Protein AF-A0A813QPQ9-F1 (afdb_monomer_lite)

Structure (mmCIF, N/CA/C/O backbone):
data_AF-A0A813QPQ9-F1
#
_entry.id   AF-A0A813QPQ9-F1
#
loop_
_atom_site.group_PDB
_atom_site.id
_atom_site.type_symbol
_atom_site.label_atom_id
_atom_site.label_alt_id
_atom_site.label_comp_id
_atom_site.label_asym_id
_atom_site.label_entity_id
_atom_site.label_seq_id
_atom_site.pdbx_PDB_ins_code
_atom_site.Cartn_x
_atom_site.Cartn_y
_atom_site.Cartn_z
_atom_site.occupancy
_atom_site.B_iso_or_equiv
_atom_site.auth_seq_id
_atom_site.auth_comp_id
_atom_site.auth_asym_id
_atom_site.auth_atom_id
_atom_site.pdbx_PDB_model_num
ATOM 1 N N . MET A 1 1 ? 52.223 -64.287 -6.997 1.00 41.41 1 MET A N 1
ATOM 2 C CA . MET A 1 1 ? 52.519 -63.579 -5.730 1.00 41.41 1 MET A CA 1
ATOM 3 C C . MET A 1 1 ? 53.586 -62.508 -5.946 1.00 41.41 1 MET A C 1
ATOM 5 O O . MET A 1 1 ? 54.745 -62.851 -6.123 1.00 41.41 1 MET A O 1
ATOM 9 N N . ARG A 1 2 ? 53.196 -61.229 -5.933 1.00 30.38 2 ARG A N 1
ATOM 10 C CA . ARG A 1 2 ? 53.887 -60.115 -5.248 1.00 30.38 2 ARG A CA 1
ATOM 11 C C . ARG A 1 2 ? 53.049 -58.854 -5.448 1.00 30.38 2 ARG A C 1
ATOM 13 O O . ARG A 1 2 ? 53.113 -58.198 -6.480 1.00 30.38 2 ARG A O 1
ATOM 20 N N . VAL A 1 3 ? 52.229 -58.580 -4.441 1.00 36.19 3 VAL A N 1
ATOM 21 C CA . VAL A 1 3 ? 51.522 -57.316 -4.242 1.00 36.19 3 VAL A CA 1
ATOM 22 C C . VAL A 1 3 ? 52.573 -56.254 -3.908 1.00 36.19 3 VAL A C 1
ATOM 24 O O . VAL A 1 3 ? 53.391 -56.473 -3.016 1.00 36.19 3 VAL A O 1
ATOM 27 N N . LYS A 1 4 ? 52.583 -55.121 -4.619 1.00 36.34 4 LYS A N 1
ATOM 28 C CA . LYS A 1 4 ? 53.290 -53.909 -4.180 1.00 36.34 4 LYS A CA 1
ATOM 29 C C . LYS A 1 4 ? 52.261 -52.942 -3.607 1.00 36.34 4 LYS A C 1
ATOM 31 O O . LYS A 1 4 ? 51.513 -52.308 -4.343 1.00 36.34 4 LYS A O 1
ATOM 36 N N . THR A 1 5 ? 52.245 -52.861 -2.286 1.00 41.22 5 THR A N 1
ATOM 37 C CA . THR A 1 5 ? 51.603 -51.816 -1.495 1.00 41.22 5 THR A CA 1
ATOM 38 C C . THR A 1 5 ? 52.310 -50.479 -1.749 1.00 41.22 5 THR A C 1
ATOM 40 O O . THR A 1 5 ? 53.537 -50.396 -1.685 1.00 41.22 5 THR A O 1
ATOM 43 N N . LYS A 1 6 ? 51.554 -49.419 -2.059 1.00 38.25 6 LYS A N 1
ATOM 44 C CA . LYS A 1 6 ? 52.033 -48.032 -1.970 1.00 38.25 6 LYS A CA 1
ATOM 45 C C . LYS A 1 6 ? 51.425 -47.410 -0.721 1.00 38.25 6 LYS A C 1
ATOM 47 O O . LYS A 1 6 ? 50.208 -47.325 -0.604 1.00 38.25 6 LYS A O 1
ATOM 52 N N . SER A 1 7 ? 52.294 -47.017 0.200 1.00 35.62 7 SER A N 1
ATOM 53 C CA . SER A 1 7 ? 51.973 -46.257 1.401 1.00 35.62 7 SER A CA 1
ATOM 54 C C . SER A 1 7 ? 51.575 -44.825 1.044 1.00 35.62 7 SER A C 1
ATOM 56 O O . SER A 1 7 ? 52.292 -44.130 0.324 1.00 35.62 7 SER A O 1
ATOM 58 N N . THR A 1 8 ? 50.445 -44.376 1.575 1.00 37.41 8 THR A N 1
ATOM 59 C CA . THR A 1 8 ? 49.987 -42.984 1.560 1.00 37.41 8 THR A CA 1
ATOM 60 C C . THR A 1 8 ? 50.701 -42.233 2.684 1.00 37.41 8 THR A C 1
ATOM 62 O O . THR A 1 8 ? 50.531 -42.562 3.854 1.00 37.41 8 THR A O 1
ATOM 65 N N . GLN A 1 9 ? 51.537 -41.251 2.343 1.00 42.03 9 GLN A N 1
ATOM 66 C CA . GLN A 1 9 ? 52.214 -40.385 3.312 1.00 42.03 9 GLN A CA 1
ATOM 67 C C . GLN A 1 9 ? 51.357 -39.135 3.546 1.00 42.03 9 GLN A C 1
ATOM 69 O O . GLN A 1 9 ? 50.973 -38.468 2.583 1.00 42.03 9 GLN A O 1
ATOM 74 N N . SER A 1 10 ? 51.027 -38.832 4.805 1.00 43.69 10 SER A N 1
ATOM 75 C CA . SER A 1 10 ? 50.256 -37.637 5.158 1.00 43.69 10 SER A CA 1
ATOM 76 C C . SER A 1 10 ? 51.138 -36.386 5.024 1.00 43.69 10 SER A C 1
ATOM 78 O O . SER A 1 10 ? 52.285 -36.368 5.472 1.00 43.69 10 SER A O 1
ATOM 80 N N . ARG A 1 11 ? 50.624 -35.343 4.362 1.00 45.75 11 ARG A N 1
ATOM 81 C CA . ARG A 1 11 ? 51.243 -34.007 4.327 1.00 45.75 11 ARG A CA 1
ATOM 82 C C . ARG A 1 11 ? 50.706 -33.187 5.498 1.00 45.75 11 ARG A C 1
ATOM 84 O O . ARG A 1 11 ? 49.509 -33.238 5.770 1.00 45.75 11 ARG A O 1
ATOM 91 N N . SER A 1 12 ? 51.574 -32.456 6.193 1.00 52.81 12 SER A N 1
ATOM 92 C CA . SER A 1 12 ? 51.171 -31.599 7.313 1.00 52.81 12 SER A CA 1
ATOM 93 C C . SER A 1 12 ? 50.593 -30.266 6.820 1.00 52.81 12 SER A C 1
ATOM 95 O O . SER A 1 12 ? 50.923 -29.786 5.735 1.00 52.81 12 SER A O 1
ATOM 97 N N . ILE A 1 13 ? 49.749 -29.647 7.648 1.00 54.16 13 ILE A N 1
ATOM 98 C CA . ILE A 1 13 ? 49.092 -28.351 7.394 1.00 54.16 13 ILE A CA 1
ATOM 99 C C . ILE A 1 13 ? 50.115 -27.224 7.118 1.00 54.16 13 ILE A C 1
ATOM 101 O O . ILE A 1 13 ? 49.829 -26.311 6.348 1.00 54.16 13 ILE A O 1
ATOM 105 N N . GLY A 1 14 ? 51.341 -27.328 7.647 1.00 53.28 14 GLY A N 1
ATOM 106 C CA . GLY A 1 14 ? 52.424 -26.369 7.384 1.00 53.28 14 GLY A CA 1
ATOM 107 C C . GLY A 1 14 ? 52.866 -26.308 5.915 1.00 53.28 14 GLY A C 1
ATOM 108 O O . GLY A 1 14 ? 53.099 -25.219 5.401 1.00 53.28 14 GLY A O 1
ATOM 109 N N . GLN A 1 15 ? 52.886 -27.444 5.205 1.00 52.78 15 GLN A N 1
ATOM 110 C CA . GLN A 1 15 ? 53.227 -27.479 3.772 1.00 52.78 15 GLN A CA 1
ATOM 111 C C . GLN A 1 15 ? 52.147 -26.839 2.891 1.00 52.78 15 GLN A C 1
ATOM 113 O O . GLN A 1 15 ? 52.462 -26.274 1.848 1.00 52.78 15 GLN A O 1
ATOM 118 N N . TRP A 1 16 ? 50.880 -26.882 3.316 1.00 51.56 16 TRP A N 1
ATOM 119 C CA . TRP A 1 16 ? 49.790 -26.208 2.608 1.00 51.56 16 TRP A CA 1
ATOM 120 C C . TRP A 1 16 ? 49.860 -24.684 2.754 1.00 51.56 16 TRP A C 1
ATOM 122 O O . TRP A 1 16 ? 49.622 -23.978 1.778 1.00 51.56 16 TRP A O 1
ATOM 132 N N . CYS A 1 17 ? 50.224 -24.166 3.932 1.00 51.41 17 CYS A N 1
ATOM 133 C CA . CYS A 1 17 ? 50.369 -22.723 4.147 1.00 51.41 17 CYS A CA 1
ATOM 134 C C . CYS A 1 17 ? 51.540 -22.116 3.353 1.00 51.41 17 CYS A C 1
ATOM 136 O O . CYS A 1 17 ? 51.393 -21.024 2.803 1.00 51.41 17 CYS A O 1
ATOM 138 N N . GLU A 1 18 ? 52.669 -22.823 3.233 1.00 55.28 18 GLU A N 1
ATOM 139 C CA . GLU A 1 18 ? 53.807 -22.377 2.413 1.00 55.28 18 GLU A CA 1
ATOM 140 C C . GLU A 1 18 ? 53.479 -22.395 0.911 1.00 55.28 18 GLU A C 1
ATOM 142 O O . GLU A 1 18 ? 53.730 -21.407 0.215 1.00 55.28 18 GLU A O 1
ATOM 147 N N . ASP A 1 19 ? 52.833 -23.457 0.412 1.00 54.66 19 ASP A N 1
ATOM 148 C CA . ASP A 1 19 ? 52.406 -23.546 -0.992 1.00 54.66 19 ASP A CA 1
ATOM 149 C C . ASP A 1 19 ? 51.333 -22.499 -1.341 1.00 54.66 19 ASP A C 1
ATOM 151 O O . ASP A 1 19 ? 51.338 -21.950 -2.448 1.00 54.66 19 ASP A O 1
ATOM 155 N N . PHE A 1 20 ? 50.426 -22.172 -0.411 1.00 53.84 20 PHE A N 1
ATOM 156 C CA . PHE A 1 20 ? 49.394 -21.152 -0.617 1.00 53.84 20 PHE A CA 1
ATOM 157 C C . PHE A 1 20 ? 49.971 -19.729 -0.581 1.00 53.84 20 PHE A C 1
ATOM 159 O O . PHE A 1 20 ? 49.626 -18.913 -1.440 1.00 53.84 20 PHE A O 1
ATOM 166 N N . GLY A 1 21 ? 50.901 -19.442 0.339 1.00 54.34 21 GLY A N 1
ATOM 167 C CA . GLY A 1 21 ? 51.630 -18.169 0.404 1.00 54.34 21 GLY A CA 1
ATOM 168 C C . GLY A 1 21 ? 52.456 -17.901 -0.858 1.00 54.34 21 GLY A C 1
ATOM 169 O O . GLY A 1 21 ? 52.337 -16.835 -1.465 1.00 54.34 21 GLY A O 1
ATOM 170 N N . LEU A 1 22 ? 53.191 -18.909 -1.344 1.00 55.34 22 LEU A N 1
ATOM 171 C CA . LEU A 1 22 ? 53.949 -18.831 -2.598 1.00 55.34 22 LEU A CA 1
ATOM 172 C C . LEU A 1 22 ? 53.040 -18.633 -3.824 1.00 55.34 22 LEU A C 1
ATOM 174 O O . LEU A 1 22 ? 53.405 -17.909 -4.754 1.00 55.34 22 LEU A O 1
ATOM 178 N N . ASN A 1 23 ? 51.842 -19.230 -3.845 1.00 55.09 23 ASN A N 1
ATOM 179 C CA . ASN A 1 23 ? 50.868 -19.037 -4.927 1.00 55.09 23 ASN A CA 1
ATOM 180 C C . ASN A 1 23 ? 50.228 -17.642 -4.903 1.00 55.09 23 ASN A C 1
ATOM 182 O O . ASN A 1 23 ? 50.008 -17.048 -5.964 1.00 55.09 23 ASN A O 1
ATOM 186 N N . LEU A 1 24 ? 49.943 -17.108 -3.713 1.00 55.38 24 LEU A N 1
ATOM 187 C CA . LEU A 1 24 ? 49.369 -15.776 -3.540 1.00 55.38 24 LEU A CA 1
ATOM 188 C C . LEU A 1 24 ? 50.373 -14.689 -3.944 1.00 55.38 24 LEU A C 1
ATOM 190 O O . LEU A 1 24 ? 50.027 -13.818 -4.740 1.00 55.38 24 LEU A O 1
ATOM 194 N N . ASP A 1 25 ? 51.637 -14.797 -3.532 1.00 58.16 25 ASP A N 1
ATOM 195 C CA . ASP A 1 25 ? 52.710 -13.889 -3.963 1.00 58.16 25 ASP A CA 1
ATOM 196 C C . ASP A 1 25 ? 52.981 -13.977 -5.472 1.00 58.16 25 ASP A C 1
ATOM 198 O O . ASP A 1 25 ? 53.237 -12.970 -6.149 1.00 58.16 25 ASP A O 1
ATOM 202 N N . ARG A 1 26 ? 52.843 -15.170 -6.061 1.00 58.09 26 ARG A N 1
ATOM 203 C CA . ARG A 1 26 ? 52.940 -15.357 -7.515 1.00 58.09 26 ARG A CA 1
ATOM 204 C C . ARG A 1 26 ? 51.760 -14.722 -8.262 1.00 58.09 26 ARG A C 1
ATOM 206 O O . ARG A 1 26 ? 51.968 -14.129 -9.321 1.00 58.09 26 ARG A O 1
ATOM 213 N N . ARG A 1 27 ? 50.540 -14.771 -7.713 1.00 56.31 27 ARG A N 1
ATOM 214 C CA . ARG A 1 27 ? 49.358 -14.084 -8.270 1.00 56.31 27 ARG A CA 1
ATOM 215 C C . ARG A 1 27 ? 49.441 -12.568 -8.099 1.00 56.31 27 ARG A C 1
ATOM 217 O O . ARG A 1 27 ? 49.212 -11.852 -9.067 1.00 56.31 27 ARG A O 1
ATOM 224 N N . ILE A 1 28 ? 49.854 -12.070 -6.934 1.00 59.22 28 ILE A N 1
ATOM 225 C CA . ILE A 1 28 ? 50.035 -10.634 -6.665 1.00 59.22 28 ILE A CA 1
ATOM 226 C C . ILE A 1 28 ? 51.143 -10.054 -7.550 1.00 59.22 28 ILE A C 1
ATOM 228 O O . ILE A 1 28 ? 50.970 -8.986 -8.138 1.00 59.22 28 ILE A O 1
ATOM 232 N N . SER A 1 29 ? 52.266 -10.758 -7.716 1.00 59.31 29 SER A N 1
ATOM 233 C CA . SER A 1 29 ? 53.332 -10.331 -8.631 1.00 59.31 29 SER A CA 1
ATOM 234 C C . SER A 1 29 ? 52.914 -10.401 -10.106 1.00 59.31 29 SER A C 1
ATOM 236 O O . SER A 1 29 ? 53.347 -9.559 -10.892 1.00 59.31 29 SER A O 1
ATOM 238 N N . SER A 1 30 ? 52.034 -11.333 -10.487 1.00 59.78 30 SER A N 1
ATOM 239 C CA . SER A 1 30 ? 51.421 -11.390 -11.823 1.00 59.78 30 SER A CA 1
ATOM 240 C C . SER A 1 30 ? 50.443 -10.234 -12.064 1.00 59.78 30 SER A C 1
ATOM 242 O O . SER A 1 30 ? 50.501 -9.602 -13.115 1.00 59.78 30 SER A O 1
ATOM 244 N N . SER A 1 31 ? 49.603 -9.889 -11.085 1.00 59.12 31 SER A N 1
ATOM 245 C CA . SER A 1 31 ? 48.676 -8.750 -11.160 1.00 59.12 31 SER A CA 1
ATOM 246 C C . SER A 1 31 ? 49.409 -7.406 -11.171 1.00 59.12 31 SER A C 1
ATOM 248 O O . SER A 1 31 ? 49.048 -6.520 -11.942 1.00 59.12 31 SER A O 1
ATOM 250 N N . LYS A 1 32 ? 50.499 -7.266 -10.401 1.00 61.59 32 LYS A N 1
ATOM 251 C CA . LYS A 1 32 ? 51.392 -6.094 -10.458 1.00 61.59 32 LYS A CA 1
ATOM 252 C C . LYS A 1 32 ? 52.069 -5.962 -11.827 1.00 61.59 32 LYS A C 1
ATOM 254 O O . LYS A 1 32 ? 52.112 -4.863 -12.368 1.00 61.59 32 LYS A O 1
ATOM 259 N N . LYS A 1 33 ? 52.523 -7.074 -12.424 1.00 60.66 33 LYS A N 1
ATOM 260 C CA . LYS A 1 33 ? 53.079 -7.103 -13.792 1.00 60.66 33 LYS A CA 1
ATOM 261 C C . LYS A 1 33 ? 52.032 -6.827 -14.880 1.00 60.66 33 LYS A C 1
ATOM 263 O O . LYS A 1 33 ? 52.399 -6.290 -15.920 1.00 60.66 33 LYS A O 1
ATOM 268 N N . PHE A 1 34 ? 50.767 -7.192 -14.658 1.00 62.97 34 PHE A N 1
ATOM 269 C CA . PHE A 1 34 ? 49.655 -6.904 -15.570 1.00 62.97 34 PHE A CA 1
ATOM 270 C C . PHE A 1 34 ? 49.256 -5.423 -15.539 1.00 62.97 34 PHE A C 1
ATOM 272 O O . PHE A 1 34 ? 49.096 -4.815 -16.594 1.00 62.97 34 PHE A O 1
ATOM 279 N N . LEU A 1 35 ? 49.150 -4.831 -14.344 1.00 69.56 35 LEU A N 1
ATOM 280 C CA . LEU A 1 35 ? 48.833 -3.412 -14.158 1.00 69.56 35 LEU A CA 1
ATOM 281 C C . LEU A 1 35 ? 49.927 -2.504 -14.723 1.00 69.56 35 LEU A C 1
ATOM 283 O O . LEU A 1 35 ? 49.624 -1.580 -15.476 1.00 69.56 35 LEU A O 1
ATOM 287 N N . TYR A 1 36 ? 51.192 -2.779 -14.396 1.00 71.44 36 TYR A N 1
ATOM 288 C CA . TYR A 1 36 ? 52.316 -1.983 -14.872 1.00 71.44 36 TYR A CA 1
ATOM 289 C C . TYR A 1 36 ? 53.580 -2.826 -15.044 1.00 71.44 36 TYR A C 1
ATOM 291 O O . TYR A 1 36 ? 54.158 -3.343 -14.086 1.00 71.44 36 TYR A O 1
ATOM 299 N N . ASN A 1 37 ? 54.056 -2.929 -16.283 1.00 72.25 37 ASN A N 1
ATOM 300 C CA . ASN A 1 37 ? 55.292 -3.630 -16.598 1.00 72.25 37 ASN A CA 1
ATOM 301 C C . ASN A 1 37 ? 56.457 -2.639 -16.730 1.00 72.25 37 ASN A C 1
ATOM 303 O O . ASN A 1 37 ? 56.728 -2.118 -17.813 1.00 72.25 37 ASN A O 1
ATOM 307 N N . GLN A 1 38 ? 57.195 -2.430 -15.635 1.00 65.44 38 GLN A N 1
ATOM 308 C CA . GLN A 1 38 ? 58.329 -1.496 -15.555 1.00 65.44 38 GLN A CA 1
ATOM 309 C C . GLN A 1 38 ? 59.455 -1.785 -16.572 1.00 65.44 38 GLN A C 1
ATOM 311 O O . GLN A 1 38 ? 60.197 -0.875 -16.926 1.00 65.44 38 GLN A O 1
ATOM 316 N N . ARG A 1 39 ? 59.579 -3.022 -17.087 1.00 66.12 39 ARG A N 1
ATOM 317 C CA . ARG A 1 39 ? 60.600 -3.385 -18.094 1.00 66.12 39 ARG A CA 1
ATOM 318 C C . ARG A 1 39 ? 60.220 -3.006 -19.529 1.00 66.12 39 ARG A C 1
ATOM 320 O O . ARG A 1 39 ? 61.110 -2.872 -20.360 1.00 66.12 39 ARG A O 1
ATOM 327 N N . ARG A 1 40 ? 58.922 -2.886 -19.834 1.00 63.88 40 ARG A N 1
ATOM 328 C CA . ARG A 1 40 ? 58.401 -2.573 -21.182 1.00 63.88 40 ARG A CA 1
ATOM 329 C C . ARG A 1 40 ? 57.657 -1.234 -21.260 1.00 63.88 40 ARG A C 1
ATOM 331 O O . ARG A 1 40 ? 57.330 -0.797 -22.357 1.00 63.88 40 ARG A O 1
ATOM 338 N N . GLY A 1 41 ? 57.390 -0.585 -20.123 1.00 67.94 41 GLY A N 1
ATOM 339 C CA . GLY A 1 41 ? 56.598 0.649 -20.057 1.00 67.94 41 GLY A CA 1
ATOM 340 C C . GLY A 1 41 ? 55.133 0.453 -20.472 1.00 67.94 41 GLY A C 1
ATOM 341 O O . GLY A 1 41 ? 54.506 1.381 -20.980 1.00 67.94 41 GLY A O 1
ATOM 342 N N . GLU A 1 42 ? 54.598 -0.762 -20.318 1.00 76.00 42 GLU A N 1
ATOM 343 C CA . GLU A 1 42 ? 53.226 -1.123 -20.697 1.00 76.00 42 GLU A CA 1
ATOM 344 C C . GLU A 1 42 ? 52.300 -1.054 -19.473 1.00 76.00 42 GLU A C 1
ATOM 346 O O . GLU A 1 42 ? 52.637 -1.572 -18.407 1.00 76.00 42 GLU A O 1
ATOM 351 N N . ILE A 1 43 ? 51.128 -0.434 -19.633 1.00 77.19 43 ILE A N 1
ATOM 352 C CA . ILE A 1 43 ? 50.066 -0.340 -18.617 1.00 77.19 43 ILE A CA 1
ATOM 353 C C . ILE A 1 43 ? 48.896 -1.208 -19.090 1.00 77.19 43 ILE A C 1
ATOM 355 O O . ILE A 1 43 ? 48.451 -1.058 -20.233 1.00 77.19 43 ILE A O 1
ATOM 359 N N . CYS A 1 44 ? 48.404 -2.123 -18.248 1.00 74.31 44 CYS A N 1
ATOM 360 C CA . CYS A 1 44 ? 47.314 -3.060 -18.581 1.00 74.31 44 CYS A CA 1
ATOM 361 C C . CYS A 1 44 ? 47.525 -3.792 -19.925 1.00 74.31 44 CYS A C 1
ATOM 363 O O . CYS A 1 44 ? 46.607 -3.920 -20.737 1.00 74.31 44 CYS A O 1
ATOM 365 N N . GLY A 1 45 ? 48.765 -4.217 -20.196 1.00 70.56 45 GLY A N 1
ATOM 366 C CA . GLY A 1 45 ? 49.133 -4.967 -21.404 1.00 70.56 45 GLY A CA 1
ATOM 367 C C . GLY A 1 45 ? 49.217 -4.158 -22.707 1.00 70.56 45 GLY A C 1
ATOM 368 O O . GLY A 1 45 ? 49.306 -4.762 -23.775 1.00 70.56 45 GLY A O 1
ATOM 369 N N . ARG A 1 46 ? 49.187 -2.817 -22.661 1.00 78.50 46 ARG A N 1
ATOM 370 C CA . ARG A 1 46 ? 49.358 -1.946 -23.841 1.00 78.50 46 ARG A CA 1
ATOM 371 C C . ARG A 1 46 ? 50.413 -0.868 -23.602 1.00 78.50 46 ARG A C 1
ATOM 373 O O . ARG A 1 46 ? 50.555 -0.341 -22.500 1.00 78.50 46 ARG A O 1
ATOM 380 N N . SER A 1 47 ? 51.134 -0.497 -24.656 1.00 82.31 47 SER A N 1
ATOM 381 C CA . SER A 1 47 ? 52.099 0.610 -24.617 1.00 82.31 47 SER A CA 1
ATOM 382 C C . SER A 1 47 ? 51.384 1.964 -24.502 1.00 82.31 47 SER A C 1
ATOM 384 O O . SER A 1 47 ? 50.283 2.134 -25.033 1.00 82.31 47 SER A O 1
ATOM 386 N N . GLY A 1 48 ? 52.022 2.970 -23.893 1.00 80.75 48 GLY A N 1
ATOM 387 C CA . GLY A 1 48 ? 51.486 4.338 -23.816 1.00 80.75 48 GLY A CA 1
ATOM 388 C C . GLY A 1 48 ? 51.086 4.930 -25.179 1.00 80.75 48 GLY A C 1
ATOM 389 O O . GLY A 1 48 ? 50.083 5.630 -25.276 1.00 80.75 48 GLY A O 1
ATOM 390 N N . LYS A 1 49 ? 51.787 4.562 -26.263 1.00 82.19 49 LYS A N 1
ATOM 391 C CA . LYS A 1 49 ? 51.443 4.964 -27.644 1.00 82.19 49 LYS A CA 1
ATOM 392 C C . LYS A 1 49 ? 50.153 4.310 -28.163 1.00 82.19 49 LYS A C 1
ATOM 394 O O . LYS A 1 49 ? 49.458 4.873 -29.004 1.00 82.19 49 LYS A O 1
ATOM 399 N N . GLN A 1 50 ? 49.833 3.107 -27.691 1.00 84.12 50 GLN A N 1
ATOM 400 C CA . GLN A 1 50 ? 48.586 2.419 -28.035 1.00 84.12 50 GLN A CA 1
ATOM 401 C C . GLN A 1 50 ? 47.417 2.983 -27.228 1.00 84.12 50 GLN A C 1
ATOM 403 O O . GLN A 1 50 ? 46.338 3.170 -27.785 1.00 84.12 50 GLN A O 1
ATOM 408 N N . TRP A 1 51 ? 47.643 3.302 -25.951 1.00 86.88 51 TRP A N 1
ATOM 409 C CA . TRP A 1 51 ? 46.667 4.000 -25.119 1.00 86.88 51 TRP A CA 1
ATOM 410 C C . TRP A 1 51 ? 46.339 5.388 -25.663 1.00 86.88 51 TRP A C 1
ATOM 412 O O . TRP A 1 51 ? 45.165 5.694 -25.826 1.00 86.88 51 TRP A O 1
ATOM 422 N N . SER A 1 52 ? 47.336 6.193 -26.042 1.00 87.31 52 SER A N 1
ATOM 423 C CA . SER A 1 52 ? 47.081 7.519 -26.621 1.00 87.31 52 SER A CA 1
ATOM 424 C C . SER A 1 52 ? 46.291 7.440 -27.930 1.00 87.31 52 SER A C 1
ATOM 426 O O . SER A 1 52 ? 45.353 8.209 -28.125 1.00 87.31 52 SER A O 1
ATOM 428 N N . ARG A 1 53 ? 46.595 6.464 -28.797 1.00 90.50 53 ARG A N 1
ATOM 429 C CA . ARG A 1 53 ? 45.840 6.227 -30.037 1.00 90.50 53 ARG A CA 1
ATOM 430 C C . ARG A 1 53 ? 44.401 5.775 -29.770 1.00 90.50 53 ARG A C 1
ATOM 432 O O . ARG A 1 53 ? 43.492 6.231 -30.457 1.00 90.50 53 ARG A O 1
ATOM 439 N N . LEU A 1 54 ? 44.191 4.898 -28.788 1.00 91.19 54 LEU A N 1
ATOM 440 C CA . LEU A 1 54 ? 42.864 4.416 -28.398 1.00 91.19 54 LEU A CA 1
ATOM 441 C C . LEU A 1 54 ? 42.018 5.537 -27.781 1.00 91.19 54 LEU A C 1
ATOM 443 O O . LEU A 1 54 ? 40.867 5.717 -28.167 1.00 91.19 54 LEU A O 1
ATOM 447 N N . SER A 1 55 ? 42.596 6.309 -26.862 1.00 89.50 55 SER A N 1
ATOM 448 C CA . SER A 1 55 ? 41.924 7.440 -26.223 1.00 89.50 55 SER A CA 1
ATOM 449 C C . SER A 1 55 ? 41.589 8.532 -27.232 1.00 89.50 55 SER A C 1
ATOM 451 O O . SER A 1 55 ? 40.476 9.042 -27.207 1.00 89.50 55 SER A O 1
ATOM 453 N N . ALA A 1 56 ? 42.496 8.846 -28.164 1.00 94.12 56 ALA A N 1
ATOM 454 C CA . ALA A 1 56 ? 42.214 9.789 -29.244 1.00 94.12 56 ALA A CA 1
ATOM 455 C C . ALA A 1 56 ? 41.056 9.301 -30.130 1.00 94.12 56 ALA A C 1
ATOM 457 O O . ALA A 1 56 ? 40.151 10.076 -30.426 1.00 94.12 56 ALA A O 1
ATOM 458 N N . PHE A 1 57 ? 41.036 8.014 -30.502 1.00 95.44 57 PHE A N 1
ATOM 459 C CA . PHE A 1 57 ? 39.927 7.433 -31.262 1.00 95.44 57 PHE A CA 1
ATOM 460 C C . PHE A 1 57 ? 38.587 7.597 -30.534 1.00 95.44 57 PHE A C 1
ATOM 462 O O . PHE A 1 57 ? 37.655 8.151 -31.111 1.00 95.44 57 PHE A O 1
ATOM 469 N N . TYR A 1 58 ? 38.495 7.178 -29.267 1.00 95.25 58 TYR A N 1
ATOM 470 C CA . TYR A 1 58 ? 37.248 7.299 -28.507 1.00 95.25 58 TYR A CA 1
ATOM 471 C C . TYR A 1 58 ? 36.858 8.752 -28.238 1.00 95.25 58 TYR A C 1
ATOM 473 O O . TYR A 1 58 ? 35.676 9.070 -28.280 1.00 95.25 58 TYR A O 1
ATOM 481 N N . PHE A 1 59 ? 37.819 9.649 -28.025 1.00 96.06 59 PHE A N 1
ATOM 482 C CA . PHE A 1 59 ? 37.556 11.076 -27.858 1.00 96.06 59 PHE A CA 1
ATOM 483 C C . PHE A 1 59 ? 36.861 11.668 -29.093 1.00 96.06 59 PHE A C 1
ATOM 485 O O . PHE A 1 59 ? 35.780 12.242 -28.972 1.00 96.06 59 PHE A O 1
ATOM 492 N N . PHE A 1 60 ? 37.415 11.462 -30.293 1.00 96.88 60 PHE A N 1
ATOM 493 C CA . PHE A 1 60 ? 36.783 11.939 -31.530 1.00 96.88 60 PHE A CA 1
ATOM 494 C C . PHE A 1 60 ? 35.477 11.197 -31.846 1.00 96.88 60 PHE A C 1
ATOM 496 O O . PHE A 1 60 ? 34.517 11.811 -32.312 1.00 96.88 60 PHE A O 1
ATOM 503 N N . PHE A 1 61 ? 35.401 9.899 -31.551 1.00 96.88 61 PHE A N 1
ATOM 504 C CA . PHE A 1 61 ? 34.177 9.115 -31.707 1.00 96.88 61 PHE A CA 1
ATOM 505 C C . PHE A 1 61 ? 33.035 9.646 -30.826 1.00 96.88 61 PHE A C 1
ATOM 507 O O . PHE A 1 61 ? 31.937 9.883 -31.318 1.00 96.88 61 PHE A O 1
ATOM 514 N N . PHE A 1 62 ? 33.281 9.914 -29.542 1.00 96.75 62 PHE A N 1
ATOM 515 C CA . PHE A 1 62 ? 32.244 10.444 -28.655 1.00 96.75 62 PHE A CA 1
ATOM 516 C C . PHE A 1 62 ? 31.897 11.902 -28.958 1.00 96.75 62 PHE A C 1
ATOM 518 O O . PHE A 1 62 ? 30.730 12.263 -28.844 1.00 96.75 62 PHE A O 1
ATOM 525 N N . ILE A 1 63 ? 32.850 12.725 -29.412 1.00 97.69 63 ILE A N 1
ATOM 526 C CA . ILE A 1 63 ? 32.551 14.089 -29.882 1.00 97.69 63 ILE A CA 1
ATOM 527 C C . ILE A 1 63 ? 31.633 14.055 -31.103 1.00 97.69 63 ILE A C 1
ATOM 529 O O . ILE A 1 63 ? 30.646 14.785 -31.147 1.00 97.69 63 ILE A O 1
ATOM 533 N N . THR A 1 64 ? 31.929 13.203 -32.086 1.00 97.00 64 THR A N 1
ATOM 534 C CA . THR A 1 64 ? 31.091 13.075 -33.288 1.00 97.00 64 THR A CA 1
ATOM 535 C C . THR A 1 64 ? 29.712 12.505 -32.960 1.00 97.00 64 THR A C 1
ATOM 537 O O . THR A 1 64 ? 28.710 13.021 -33.454 1.00 97.00 64 THR A O 1
ATOM 540 N N . LEU A 1 65 ? 29.630 11.520 -32.061 1.00 97.38 65 LEU A N 1
ATOM 541 C CA . LEU A 1 65 ? 28.360 10.978 -31.576 1.00 97.38 65 LEU A CA 1
ATOM 542 C C . LEU A 1 65 ? 27.536 12.027 -30.811 1.00 97.38 65 LEU A C 1
ATOM 544 O O . LEU A 1 65 ? 26.337 12.159 -31.052 1.00 97.38 65 LEU A O 1
ATOM 548 N N . ALA A 1 66 ? 28.169 12.802 -29.927 1.00 97.31 66 ALA A N 1
ATOM 549 C CA . ALA A 1 66 ? 27.514 13.881 -29.193 1.00 97.31 66 ALA A CA 1
ATOM 550 C C . ALA A 1 66 ? 27.027 14.987 -30.138 1.00 97.31 66 ALA A C 1
ATOM 552 O O . ALA A 1 66 ? 25.905 15.463 -29.991 1.00 97.31 66 ALA A O 1
ATOM 553 N N . ALA A 1 67 ? 27.819 15.352 -31.150 1.00 97.56 67 ALA A N 1
ATOM 554 C CA . ALA A 1 67 ? 27.412 16.314 -32.169 1.00 97.56 67 ALA A CA 1
ATOM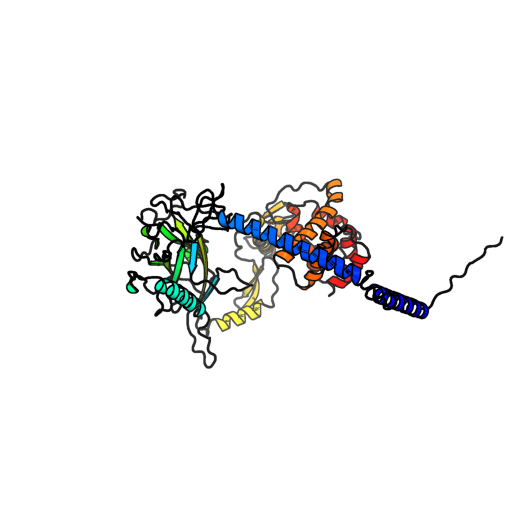 555 C C . ALA A 1 67 ? 26.198 15.817 -32.969 1.00 97.56 67 ALA A C 1
ATOM 557 O O . ALA A 1 67 ? 25.259 16.582 -33.187 1.00 97.56 67 ALA A O 1
ATOM 558 N N . PHE A 1 68 ? 26.172 14.534 -33.348 1.00 97.56 68 PHE A N 1
ATOM 559 C CA . PHE A 1 68 ? 25.022 13.928 -34.019 1.00 97.56 68 PHE A CA 1
ATOM 560 C C . PHE A 1 68 ? 23.775 13.919 -33.125 1.00 97.56 68 PHE A C 1
ATOM 562 O O . PHE A 1 68 ? 22.690 14.280 -33.578 1.00 97.56 68 PHE A O 1
ATOM 569 N N . PHE A 1 69 ? 23.928 13.573 -31.844 1.00 97.50 69 PHE A N 1
ATOM 570 C CA . PHE A 1 69 ? 22.837 13.610 -30.871 1.00 97.50 69 PHE A CA 1
ATOM 571 C C . PHE A 1 69 ? 22.288 15.029 -30.676 1.00 97.50 69 PHE A C 1
ATOM 573 O O . PHE A 1 69 ? 21.076 15.224 -30.730 1.00 97.50 69 PHE A O 1
ATOM 580 N N . CYS A 1 70 ? 23.161 16.026 -30.508 1.00 97.25 70 CYS A N 1
ATOM 581 C CA . CYS A 1 70 ? 22.763 17.427 -30.386 1.00 97.25 70 CYS A CA 1
ATOM 582 C C . CYS A 1 70 ? 22.052 17.922 -31.648 1.00 97.25 70 CYS A C 1
ATOM 584 O O . CYS A 1 70 ? 21.000 18.539 -31.534 1.00 97.25 70 CYS A O 1
ATOM 586 N N . LEU A 1 71 ? 22.569 17.606 -32.842 1.00 96.75 71 LEU A N 1
ATOM 587 C CA . LEU A 1 71 ? 21.930 17.960 -34.111 1.00 96.75 71 LEU A CA 1
ATOM 588 C C . LEU A 1 71 ? 20.529 17.344 -34.218 1.00 96.75 71 LEU A C 1
ATOM 590 O O . LEU A 1 71 ? 19.565 18.046 -34.517 1.00 96.75 71 LEU A O 1
ATOM 594 N N . TYR A 1 72 ? 20.407 16.047 -33.932 1.00 96.69 72 TYR A N 1
ATOM 595 C CA . TYR A 1 72 ? 19.126 15.346 -33.935 1.00 96.69 72 TYR A CA 1
ATOM 596 C C . TYR A 1 72 ? 18.140 15.956 -32.929 1.00 96.69 72 TYR A C 1
ATOM 598 O O . TYR A 1 72 ? 16.989 16.223 -33.278 1.00 96.69 72 TYR A O 1
ATOM 606 N N . LEU A 1 73 ? 18.589 16.234 -31.701 1.00 94.94 73 LEU A N 1
ATOM 607 C CA . LEU A 1 73 ? 17.761 16.845 -30.666 1.00 94.94 73 LEU A CA 1
ATOM 608 C C . LEU A 1 73 ? 17.332 18.267 -31.050 1.00 94.94 73 LEU A C 1
ATOM 610 O O . LEU A 1 73 ? 16.172 18.615 -30.851 1.00 94.94 73 LEU A O 1
ATOM 614 N N . SER A 1 74 ? 18.216 19.077 -31.639 1.00 94.25 74 SER A N 1
ATOM 615 C CA . SER A 1 74 ? 17.878 20.417 -32.131 1.00 94.25 74 SER A CA 1
ATOM 616 C C . SER A 1 74 ? 16.809 20.366 -33.219 1.00 94.25 74 SER A C 1
ATOM 618 O O . SER A 1 74 ? 15.824 21.094 -33.122 1.00 94.25 74 SER A O 1
ATOM 620 N N . ILE A 1 75 ? 16.954 19.467 -34.200 1.00 94.69 75 ILE A N 1
ATOM 621 C CA . ILE A 1 75 ? 15.944 19.254 -35.246 1.00 94.69 75 ILE A CA 1
ATOM 622 C C . ILE A 1 75 ? 14.612 18.844 -34.607 1.00 94.69 75 ILE A C 1
ATOM 624 O O . ILE A 1 75 ? 13.580 19.442 -34.898 1.00 94.69 75 ILE A O 1
ATOM 628 N N . TYR A 1 76 ? 14.629 17.870 -33.695 1.00 91.69 76 TYR A N 1
ATOM 629 C CA . TYR A 1 76 ? 13.433 17.413 -32.989 1.00 91.69 76 TYR A CA 1
ATOM 630 C C . TYR A 1 76 ? 12.739 18.545 -32.212 1.00 91.69 76 TYR A C 1
ATOM 632 O O . TYR A 1 76 ? 11.522 18.699 -32.315 1.00 91.69 76 TYR A O 1
ATOM 640 N N . MET A 1 77 ? 13.499 19.378 -31.493 1.00 89.62 77 MET A N 1
ATOM 641 C CA . MET A 1 77 ? 12.969 20.526 -30.750 1.00 89.62 77 MET A CA 1
ATOM 642 C C . MET A 1 77 ? 12.370 21.599 -31.670 1.00 89.62 77 MET A C 1
ATOM 644 O O . MET A 1 77 ? 11.381 22.217 -31.288 1.00 89.62 77 MET A O 1
ATOM 648 N N . SER A 1 78 ? 12.889 21.789 -32.890 1.00 87.38 78 SER A N 1
ATOM 649 C CA . SER A 1 78 ? 12.290 22.700 -33.883 1.00 87.38 78 SER A CA 1
ATOM 650 C C . SER A 1 78 ? 10.918 22.239 -34.387 1.00 87.38 78 SER A C 1
ATOM 652 O O . SER A 1 78 ? 10.114 23.070 -34.802 1.00 87.38 78 SER A O 1
ATOM 654 N N . PHE A 1 79 ? 10.621 20.936 -34.334 1.00 87.00 79 PHE A N 1
ATOM 655 C CA . PHE A 1 79 ? 9.308 20.387 -34.692 1.00 87.00 79 PHE A CA 1
ATOM 656 C C . PHE A 1 79 ? 8.301 20.384 -33.532 1.00 87.00 79 PHE A C 1
ATOM 658 O O . PHE A 1 79 ? 7.133 20.040 -33.740 1.00 87.00 79 PHE A O 1
ATOM 665 N N . LEU A 1 80 ? 8.719 20.735 -32.310 1.00 83.25 80 LEU A N 1
ATOM 666 C CA . LEU A 1 80 ? 7.827 20.783 -31.158 1.00 83.25 80 LEU A CA 1
ATOM 667 C C . LEU A 1 80 ? 7.198 22.178 -31.005 1.00 83.25 80 LEU A C 1
ATOM 669 O O . LEU A 1 80 ? 7.917 23.172 -30.898 1.00 83.25 80 LEU A O 1
ATOM 673 N N . PRO A 1 81 ? 5.858 22.282 -30.938 1.00 77.12 81 PRO A N 1
ATOM 674 C CA . PRO A 1 81 ? 5.206 23.545 -30.615 1.00 77.12 81 PRO A CA 1
ATOM 675 C C . PRO A 1 81 ? 5.573 23.992 -29.189 1.00 77.12 81 PRO A C 1
ATOM 677 O O . PRO A 1 81 ? 5.352 23.259 -28.230 1.00 77.12 81 PRO A O 1
ATOM 680 N N . LEU A 1 82 ? 6.098 25.214 -29.037 1.00 70.75 82 LEU A N 1
ATOM 681 C CA . LEU A 1 82 ? 6.500 25.772 -27.730 1.00 70.75 82 LEU A CA 1
ATOM 682 C C . LEU A 1 82 ? 5.311 26.106 -26.814 1.00 70.75 82 LEU A C 1
ATOM 684 O O . LEU A 1 82 ? 5.460 26.186 -25.597 1.00 70.75 82 LEU A O 1
ATOM 688 N N . ASN A 1 83 ? 4.131 26.304 -27.400 1.00 70.88 83 ASN A N 1
ATOM 689 C CA . ASN A 1 83 ? 2.983 26.884 -26.706 1.00 70.88 83 ASN A CA 1
ATOM 690 C C . ASN A 1 83 ? 2.010 25.826 -26.162 1.00 70.88 83 ASN A C 1
ATOM 692 O O . ASN A 1 83 ? 1.279 26.074 -25.208 1.00 70.88 83 ASN A O 1
ATOM 696 N N . GLN A 1 84 ? 1.993 24.627 -26.736 1.00 71.69 84 GLN A N 1
ATOM 697 C CA . GLN A 1 84 ? 1.059 23.581 -26.332 1.00 71.69 84 GLN A CA 1
ATOM 698 C C . GLN A 1 84 ? 1.654 22.203 -26.610 1.00 71.69 84 GLN A C 1
ATOM 700 O O . GLN A 1 84 ? 2.435 22.066 -27.549 1.00 71.69 84 GLN A O 1
ATOM 705 N N . PRO A 1 85 ? 1.310 21.166 -25.832 1.00 77.50 85 PRO A N 1
ATOM 706 C CA . PRO A 1 85 ? 1.780 19.820 -26.118 1.00 77.50 85 PRO A CA 1
ATOM 707 C C . PRO A 1 85 ? 1.207 19.329 -27.454 1.00 77.50 85 PRO A C 1
ATOM 709 O O . PRO A 1 85 ? 0.079 19.645 -27.818 1.00 77.50 85 PRO A O 1
ATOM 712 N N . ARG A 1 86 ? 1.985 18.525 -28.189 1.00 74.25 86 ARG A N 1
ATOM 713 C CA . ARG A 1 86 ? 1.597 18.003 -29.513 1.00 74.25 86 ARG A CA 1
ATOM 714 C C . ARG A 1 86 ? 0.328 17.140 -29.481 1.00 74.25 86 ARG A C 1
ATOM 716 O O . ARG A 1 86 ? -0.412 17.108 -30.457 1.00 74.25 86 ARG A O 1
ATOM 723 N N . TYR A 1 87 ? 0.096 16.440 -28.374 1.00 77.31 87 TYR A N 1
ATOM 724 C CA . TYR A 1 87 ? -1.045 15.551 -28.184 1.00 77.31 87 TYR A CA 1
ATOM 725 C C . TYR A 1 87 ? -1.947 16.102 -27.073 1.00 77.31 87 TYR A C 1
ATOM 727 O O . TYR A 1 87 ? -1.551 16.126 -25.908 1.00 77.31 87 TYR A O 1
ATOM 735 N N . ILE A 1 88 ? -3.148 16.554 -27.442 1.00 71.25 88 ILE A N 1
ATOM 736 C CA . ILE A 1 88 ? -4.168 17.134 -26.550 1.00 71.25 88 ILE A CA 1
ATOM 737 C C . ILE A 1 88 ? -5.470 16.342 -26.724 1.00 71.25 88 ILE A C 1
ATOM 739 O O . ILE A 1 88 ? -5.680 15.688 -27.750 1.00 71.25 88 ILE A O 1
ATOM 743 N N . GLY A 1 89 ? -6.362 16.390 -25.734 1.00 69.25 89 GLY A N 1
ATOM 744 C CA . GLY A 1 89 ? -7.689 15.799 -25.875 1.00 69.25 89 GLY A CA 1
ATOM 745 C C . GLY A 1 89 ? -7.624 14.273 -25.969 1.00 69.25 89 GLY A C 1
ATOM 746 O O . GLY A 1 89 ? -6.815 13.641 -25.297 1.00 69.25 89 GLY A O 1
ATOM 747 N N . LYS A 1 90 ? -8.431 13.701 -26.873 1.00 63.81 90 LYS A N 1
ATOM 748 C CA . LYS A 1 90 ? -8.530 12.252 -27.162 1.00 63.81 90 LYS A CA 1
ATOM 749 C C . LYS A 1 90 ? -7.280 11.625 -27.794 1.00 63.81 90 LYS A C 1
ATOM 751 O O . LYS A 1 90 ? -7.208 10.409 -27.928 1.00 63.81 90 LYS A O 1
ATOM 756 N N . ALA A 1 91 ? -6.326 12.447 -28.230 1.00 63.03 91 ALA A N 1
ATOM 757 C CA . ALA A 1 91 ? -5.034 11.984 -28.730 1.00 63.03 91 ALA A CA 1
ATOM 758 C C . ALA A 1 91 ? -3.960 11.960 -27.627 1.00 63.03 91 ALA A C 1
ATOM 760 O O . ALA A 1 91 ? -2.832 11.537 -27.875 1.00 63.03 91 ALA A O 1
ATOM 761 N N . SER A 1 92 ? -4.283 12.441 -26.420 1.00 66.44 92 SER A N 1
ATOM 762 C CA . SER A 1 92 ? -3.366 12.457 -25.284 1.00 66.44 92 SER A CA 1
ATOM 763 C C . SER A 1 92 ? -3.173 11.054 -24.707 1.00 66.44 92 SER A C 1
ATOM 765 O O . SER A 1 92 ? -4.087 10.237 -24.701 1.00 66.44 92 SER A O 1
ATOM 767 N N . ARG A 1 93 ? -2.008 10.785 -24.106 1.00 63.75 93 ARG A N 1
ATOM 768 C CA . ARG A 1 93 ? -1.815 9.567 -23.291 1.00 63.75 93 ARG A CA 1
ATOM 769 C C . ARG A 1 93 ? -2.691 9.555 -22.031 1.00 63.75 93 ARG A C 1
ATOM 771 O O . ARG A 1 93 ? -2.813 8.514 -21.399 1.00 63.75 93 ARG A O 1
ATOM 778 N N . LEU A 1 94 ? -3.285 10.700 -21.686 1.00 62.25 94 LEU A N 1
ATOM 779 C CA . LEU A 1 94 ? -4.298 10.826 -20.637 1.00 62.25 94 LEU A CA 1
ATOM 780 C C . LEU A 1 94 ? -5.645 10.215 -21.047 1.00 62.25 94 LEU A C 1
ATOM 782 O O . LEU A 1 94 ? -6.487 9.986 -20.190 1.00 62.25 94 LEU A O 1
ATOM 786 N N . THR A 1 95 ? -5.851 9.952 -22.339 1.00 58.03 95 THR A N 1
ATOM 787 C CA . THR A 1 95 ? -7.049 9.289 -22.852 1.00 58.03 95 THR A CA 1
ATOM 788 C C . THR A 1 95 ? -6.723 7.886 -23.306 1.00 58.03 95 THR A C 1
ATOM 790 O O . THR A 1 95 ? -5.860 7.681 -24.158 1.00 58.03 95 THR A O 1
ATOM 793 N N . THR A 1 96 ? -7.440 6.913 -22.761 1.00 60.38 96 THR A N 1
ATOM 794 C CA . THR A 1 96 ? -7.363 5.516 -23.187 1.00 60.38 96 THR A CA 1
ATOM 795 C C . THR A 1 96 ? -8.749 5.033 -23.594 1.00 60.38 96 THR A C 1
ATOM 797 O O . THR A 1 96 ? -9.756 5.667 -23.290 1.00 60.38 96 THR A O 1
ATOM 800 N N . ARG A 1 97 ? -8.821 3.892 -24.289 1.00 54.56 97 ARG A N 1
ATOM 801 C CA . ARG A 1 97 ? -10.106 3.283 -24.669 1.00 54.56 97 ARG A CA 1
ATOM 802 C C . ARG A 1 97 ? -10.954 2.899 -23.436 1.00 54.56 97 ARG A C 1
ATOM 804 O O . ARG A 1 97 ? -12.163 2.789 -23.571 1.00 54.56 97 ARG A O 1
ATOM 811 N N . ALA A 1 98 ? -10.316 2.732 -22.271 1.00 52.81 98 ALA A N 1
ATOM 812 C CA . ALA A 1 98 ? -10.949 2.421 -20.987 1.00 52.81 98 ALA A CA 1
ATOM 813 C C . ALA A 1 98 ? -11.231 3.660 -20.107 1.00 52.81 98 ALA A C 1
ATOM 815 O O . ALA A 1 98 ? -12.177 3.632 -19.334 1.00 52.81 98 ALA A O 1
ATOM 816 N N . ASN A 1 99 ? -10.460 4.749 -20.239 1.00 58.22 99 ASN A N 1
ATOM 817 C CA . ASN A 1 99 ? -10.626 5.967 -19.435 1.00 58.22 99 ASN A CA 1
ATOM 818 C C . ASN A 1 99 ? -10.636 7.225 -20.337 1.00 58.22 99 ASN A C 1
ATOM 820 O O . ASN A 1 99 ? -9.579 7.603 -20.870 1.00 58.22 99 ASN A O 1
ATOM 824 N N . PRO A 1 100 ? -11.807 7.857 -20.565 1.00 65.69 100 PRO A N 1
ATOM 825 C CA . PRO A 1 100 ? -11.917 9.113 -21.308 1.00 65.69 100 PRO A CA 1
ATOM 826 C C . PRO A 1 100 ? -11.248 10.273 -20.552 1.00 65.69 100 PRO A C 1
ATOM 828 O O . PRO A 1 100 ? -11.020 10.189 -19.350 1.00 65.69 100 PRO A O 1
ATOM 831 N N . LEU A 1 101 ? -10.930 11.375 -21.248 1.00 70.75 101 LEU A N 1
ATOM 832 C CA . LEU A 1 101 ? -10.187 12.500 -20.659 1.00 70.75 101 LEU A CA 1
ATOM 833 C C . LEU A 1 101 ? -10.931 13.096 -19.461 1.00 70.75 101 LEU A C 1
ATOM 835 O O . LEU A 1 101 ? -11.861 13.872 -19.654 1.00 70.75 101 LEU A O 1
ATOM 839 N N . SER A 1 102 ? -10.471 12.783 -18.253 1.00 74.31 102 SER A N 1
ATOM 840 C CA . SER A 1 102 ? -11.082 13.268 -17.019 1.00 74.31 102 SER A CA 1
ATOM 841 C C . SER A 1 102 ? -10.047 14.017 -16.182 1.00 74.31 102 SER A C 1
ATOM 843 O O . SER A 1 102 ? -8.917 13.542 -16.020 1.00 74.31 102 SER A O 1
ATOM 845 N N . PRO A 1 103 ? -10.376 15.216 -15.679 1.00 78.88 103 PRO A N 1
ATOM 846 C CA . PRO A 1 103 ? -9.488 15.950 -14.798 1.00 78.88 103 PRO A CA 1
ATOM 847 C C . PRO A 1 103 ? -9.382 15.247 -13.446 1.00 78.88 103 PRO A C 1
ATOM 849 O O . PRO A 1 103 ? -10.385 14.898 -12.831 1.00 78.88 103 PRO A O 1
ATOM 852 N N . GLY A 1 104 ? -8.147 15.068 -12.977 1.00 80.62 104 GLY A N 1
ATOM 853 C CA . GLY A 1 104 ? -7.908 14.570 -11.627 1.00 80.62 104 GLY A CA 1
ATOM 854 C C . GLY A 1 104 ? -8.292 15.599 -10.563 1.00 80.62 104 GLY A C 1
ATOM 855 O O . GLY A 1 104 ? -8.186 16.808 -10.798 1.00 80.62 104 GLY A O 1
ATOM 856 N N . LEU A 1 105 ? -8.684 15.122 -9.386 1.00 84.38 105 LEU A N 1
ATOM 857 C CA . LEU A 1 105 ? -8.856 15.956 -8.200 1.00 84.38 105 LEU A CA 1
ATOM 858 C C . LEU A 1 105 ? -7.609 15.944 -7.321 1.00 84.38 105 LEU A C 1
ATOM 860 O O . LEU A 1 105 ? -6.852 14.979 -7.280 1.00 84.38 105 LEU A O 1
ATOM 864 N N . SER A 1 106 ? -7.390 17.043 -6.610 1.00 86.19 106 SER A N 1
ATOM 865 C CA . SER A 1 106 ? -6.385 17.118 -5.554 1.00 86.19 106 SER A CA 1
ATOM 866 C C . SER A 1 106 ? -6.887 18.002 -4.423 1.00 86.19 106 SER A C 1
ATOM 868 O O . SER A 1 106 ? -7.738 18.865 -4.638 1.00 86.19 106 SER A O 1
ATOM 870 N N . PHE A 1 107 ? -6.345 17.804 -3.227 1.00 89.00 107 PHE A N 1
ATOM 871 C CA . PHE A 1 107 ? -6.720 18.574 -2.049 1.00 89.00 107 PHE A CA 1
ATOM 872 C C . PHE A 1 107 ? -5.514 19.268 -1.412 1.00 89.00 107 PHE A C 1
ATOM 874 O O . PHE A 1 107 ? -4.351 18.943 -1.684 1.00 89.00 107 PHE A O 1
ATOM 881 N N . ARG A 1 108 ? -5.808 20.266 -0.583 1.00 88.81 108 ARG A N 1
ATOM 882 C CA . ARG A 1 108 ? -4.880 20.954 0.314 1.00 88.81 108 ARG A CA 1
ATOM 883 C C . ARG A 1 108 ? -5.507 21.019 1.713 1.00 88.81 108 ARG A C 1
ATOM 885 O O . ARG A 1 108 ? -6.728 21.157 1.787 1.00 88.81 108 ARG A O 1
ATOM 892 N N . PRO A 1 109 ? -4.715 20.946 2.795 1.00 88.88 109 PRO A N 1
ATOM 893 C CA . PRO A 1 109 ? -3.252 20.840 2.823 1.00 88.88 109 PRO A CA 1
ATOM 894 C C . PRO A 1 109 ? -2.755 19.451 2.403 1.00 88.88 109 PRO A C 1
ATOM 896 O O . PRO A 1 109 ? -3.491 18.474 2.482 1.00 88.88 109 PRO A O 1
ATOM 899 N N . GLN A 1 110 ? -1.517 19.369 1.909 1.00 83.31 110 GLN A N 1
ATOM 900 C CA . GLN A 1 110 ? -0.873 18.077 1.639 1.00 83.31 110 GLN A CA 1
ATOM 901 C C . GLN A 1 110 ? -0.055 17.652 2.863 1.00 83.31 110 GLN A C 1
ATOM 903 O O . GLN A 1 110 ? 0.734 18.475 3.332 1.00 83.31 110 GLN A O 1
ATOM 908 N N . PRO A 1 111 ? -0.214 16.413 3.366 1.00 78.75 111 PRO A N 1
ATOM 909 C CA . PRO A 1 111 ? 0.585 15.939 4.486 1.00 78.75 111 PRO A CA 1
ATOM 910 C C . PRO A 1 111 ? 2.056 15.793 4.096 1.00 78.75 111 PRO A C 1
ATOM 912 O O . PRO A 1 111 ? 2.393 15.581 2.926 1.00 78.75 111 PRO A O 1
ATOM 915 N N . GLU A 1 112 ? 2.938 15.919 5.085 1.00 69.81 112 GLU A N 1
ATOM 916 C CA . GLU A 1 112 ? 4.367 15.702 4.887 1.00 69.81 112 GLU A CA 1
ATOM 917 C C . GLU A 1 112 ? 4.656 14.240 4.522 1.00 69.81 112 GLU A C 1
ATOM 919 O O . GLU A 1 112 ? 3.922 13.313 4.870 1.00 69.81 112 GLU A O 1
ATOM 924 N N . PHE A 1 113 ? 5.729 14.027 3.759 1.00 61.75 113 PHE A N 1
ATOM 925 C CA . PHE A 1 113 ? 6.109 12.694 3.311 1.00 61.75 113 PHE A CA 1
ATOM 926 C C . PHE A 1 113 ? 6.555 11.846 4.510 1.00 61.75 113 PHE A C 1
ATOM 928 O O . PHE A 1 113 ? 7.662 12.014 5.018 1.00 61.75 113 PHE A O 1
ATOM 935 N N . ASN A 1 114 ? 5.709 10.904 4.927 1.00 59.62 114 ASN A N 1
ATOM 936 C CA . ASN A 1 114 ? 6.049 9.886 5.913 1.00 59.62 114 ASN A CA 1
ATOM 937 C C . ASN A 1 114 ? 6.209 8.524 5.210 1.00 59.62 114 ASN A C 1
ATOM 939 O O . ASN A 1 114 ? 5.233 8.020 4.659 1.00 59.62 114 ASN A O 1
ATOM 943 N N . PRO A 1 115 ? 7.399 7.892 5.221 1.00 56.81 115 PRO A N 1
ATOM 944 C CA . PRO A 1 115 ? 7.620 6.606 4.556 1.00 56.81 115 PRO A CA 1
ATOM 945 C C . PRO A 1 115 ? 6.822 5.439 5.162 1.00 56.81 115 PRO A C 1
ATOM 947 O O . PRO A 1 115 ? 6.753 4.384 4.539 1.00 56.81 115 PRO A O 1
ATOM 950 N N . LYS A 1 116 ? 6.233 5.607 6.356 1.00 52.22 116 LYS A N 1
ATOM 951 C CA . LYS A 1 116 ? 5.410 4.593 7.038 1.00 52.22 116 LYS A CA 1
ATOM 952 C C . LYS A 1 116 ? 3.901 4.763 6.819 1.00 52.22 116 LYS A C 1
ATOM 954 O O . LYS A 1 116 ? 3.138 3.902 7.241 1.00 52.22 116 LYS A O 1
ATOM 959 N N . GLU A 1 117 ? 3.455 5.854 6.195 1.00 56.59 117 GLU A N 1
ATOM 960 C CA . GLU A 1 117 ? 2.031 6.172 6.035 1.00 56.59 117 GLU A CA 1
ATOM 961 C C . GLU A 1 117 ? 1.685 6.527 4.583 1.00 56.59 117 GLU A C 1
ATOM 963 O O . GLU A 1 117 ? 2.514 6.995 3.805 1.00 56.59 117 GLU A O 1
ATOM 968 N N . THR A 1 118 ? 0.426 6.317 4.195 1.00 54.97 118 THR A N 1
ATOM 969 C CA . THR A 1 118 ? -0.065 6.742 2.877 1.00 54.97 118 THR A CA 1
ATOM 970 C C . THR A 1 118 ? -0.146 8.271 2.799 1.00 54.97 118 THR A C 1
ATOM 972 O O . THR A 1 118 ? -0.659 8.890 3.730 1.00 54.97 118 THR A O 1
ATOM 975 N N . HIS A 1 119 ? 0.254 8.876 1.669 1.00 62.31 119 HIS A N 1
ATOM 976 C CA . HIS A 1 119 ? 0.309 10.336 1.412 1.00 62.31 119 HIS A CA 1
ATOM 977 C C . HIS A 1 119 ? -1.026 11.115 1.492 1.00 62.31 119 HIS A C 1
ATOM 979 O O . HIS A 1 119 ? -1.108 12.248 1.020 1.00 62.31 119 HIS A O 1
ATOM 985 N N . THR A 1 120 ? -2.083 10.526 2.048 1.00 73.44 120 THR A N 1
ATOM 986 C CA . THR A 1 120 ? -3.424 11.116 2.163 1.00 73.44 120 THR A CA 1
ATOM 987 C C . THR A 1 120 ? -3.943 11.206 3.599 1.00 73.44 120 THR A C 1
ATOM 989 O O . THR A 1 120 ? -5.072 11.652 3.795 1.00 73.44 120 THR A O 1
ATOM 992 N N . VAL A 1 121 ? -3.149 10.792 4.596 1.00 79.75 121 VAL A N 1
ATOM 993 C CA . VAL A 1 121 ? -3.540 10.811 6.015 1.00 79.75 121 VAL A CA 1
ATOM 994 C C . VAL A 1 121 ? -3.172 12.146 6.653 1.00 79.75 121 VAL A C 1
ATOM 996 O O . VAL A 1 121 ? -2.024 12.574 6.591 1.00 79.75 121 VAL A O 1
ATOM 999 N N . ILE A 1 122 ? -4.153 12.782 7.287 1.00 82.38 122 ILE A N 1
ATOM 1000 C CA . ILE A 1 122 ? -4.026 14.030 8.033 1.00 82.38 122 ILE A CA 1
ATOM 1001 C C . ILE A 1 122 ? -4.422 13.756 9.477 1.00 82.38 122 ILE A C 1
ATOM 1003 O O . ILE A 1 122 ? -5.564 13.401 9.777 1.00 82.38 122 ILE A O 1
ATOM 1007 N N . ARG A 1 123 ? -3.448 13.906 10.371 1.00 80.56 123 ARG A N 1
ATOM 1008 C CA . ARG A 1 123 ? -3.609 13.729 11.816 1.00 80.56 123 ARG A CA 1
ATOM 1009 C C . ARG A 1 123 ? -3.486 15.082 12.481 1.00 80.56 123 ARG A C 1
ATOM 1011 O O . ARG A 1 123 ? -2.505 15.769 12.225 1.00 80.56 123 ARG A O 1
ATOM 1018 N N . PHE A 1 124 ? -4.448 15.446 13.314 1.00 78.75 124 PHE A N 1
ATOM 1019 C CA . PHE A 1 124 ? -4.359 16.655 14.123 1.00 78.75 124 PHE A CA 1
ATOM 1020 C C . PHE A 1 124 ? -5.039 16.440 15.471 1.00 78.75 124 PHE A C 1
ATOM 1022 O O . PHE A 1 124 ? -5.981 15.656 15.598 1.00 78.75 124 PHE A O 1
ATOM 1029 N N . THR A 1 125 ? -4.540 17.137 16.479 1.00 72.44 125 THR A N 1
ATOM 1030 C CA . THR A 1 125 ? -5.047 17.107 17.846 1.00 72.44 125 THR A CA 1
ATOM 1031 C C . THR A 1 125 ? -5.937 18.320 18.101 1.00 72.44 125 THR A C 1
ATOM 1033 O O . THR A 1 125 ? -5.624 19.442 17.706 1.00 72.44 125 THR A O 1
ATOM 1036 N N . VAL A 1 126 ? -7.076 18.080 18.744 1.00 67.38 126 VAL A N 1
ATOM 1037 C CA . VAL A 1 126 ? -8.030 19.094 19.187 1.00 67.38 126 VAL A CA 1
ATOM 1038 C C . VAL A 1 126 ? -7.929 19.126 20.708 1.00 67.38 126 VAL A C 1
ATOM 1040 O O . VAL A 1 126 ? -8.161 18.105 21.357 1.00 67.38 126 VAL A O 1
ATOM 1043 N N . ASN A 1 127 ? -7.561 20.291 21.246 1.00 57.72 127 ASN A N 1
ATOM 1044 C CA . ASN A 1 127 ? -7.350 20.641 22.662 1.00 57.72 127 ASN A CA 1
ATOM 1045 C C . ASN A 1 127 ? -5.882 20.716 23.125 1.00 57.72 127 ASN A C 1
ATOM 1047 O O . ASN A 1 127 ? -5.108 19.763 23.079 1.00 57.72 127 ASN A O 1
ATOM 1051 N N . GLU A 1 128 ? -5.543 21.896 23.645 1.00 50.44 128 GLU A N 1
ATOM 1052 C CA . GLU A 1 128 ? -4.289 22.238 24.311 1.00 50.44 128 GLU A CA 1
ATOM 1053 C C . GLU A 1 128 ? -4.413 21.821 25.789 1.00 50.44 128 GLU A C 1
ATOM 1055 O O . GLU A 1 128 ? -5.249 22.370 26.509 1.00 50.44 128 GLU A O 1
ATOM 1060 N N . ILE A 1 129 ? -3.602 20.876 26.284 1.00 43.03 129 ILE A N 1
ATOM 1061 C CA . ILE A 1 129 ? -3.413 20.774 27.739 1.00 43.03 129 ILE A CA 1
ATOM 1062 C C . ILE A 1 129 ? -2.215 21.634 28.127 1.00 43.03 129 ILE A C 1
ATOM 1064 O O . ILE A 1 129 ? -1.069 21.318 27.798 1.00 43.03 129 ILE A O 1
ATOM 1068 N N . VAL A 1 130 ? -2.479 22.673 28.924 1.00 44.28 130 VAL A N 1
ATOM 1069 C CA . VAL A 1 130 ? -1.485 23.337 29.779 1.00 44.28 130 VAL A CA 1
ATOM 1070 C C . VAL A 1 130 ? -1.084 22.352 30.881 1.00 44.28 130 VAL A C 1
ATOM 1072 O O . VAL A 1 130 ? -1.467 22.473 32.042 1.00 44.28 130 VAL A O 1
ATOM 1075 N N . ASN A 1 131 ? -0.335 21.315 30.518 1.00 37.31 131 ASN A N 1
ATOM 1076 C CA . ASN A 1 131 ? 0.224 20.388 31.488 1.00 37.31 131 ASN A CA 1
ATOM 1077 C C . ASN A 1 131 ? 1.486 21.020 32.069 1.00 37.31 131 ASN A C 1
ATOM 1079 O O . ASN A 1 131 ? 2.439 21.314 31.343 1.00 37.31 131 ASN A O 1
ATOM 1083 N N . ARG A 1 132 ? 1.473 21.236 33.392 1.00 40.59 132 ARG A N 1
ATOM 1084 C CA . ARG A 1 132 ? 2.596 21.694 34.228 1.00 40.59 132 ARG A CA 1
ATOM 1085 C C . ARG A 1 132 ? 3.953 21.230 33.668 1.00 40.59 132 ARG A C 1
ATOM 1087 O O . ARG A 1 132 ? 4.378 20.102 33.891 1.00 40.59 132 ARG A O 1
ATOM 1094 N N . GLY A 1 133 ? 4.646 22.127 32.969 1.00 42.91 133 GLY A N 1
ATOM 1095 C CA . GLY A 1 133 ? 6.071 22.001 32.651 1.00 42.91 133 GLY A CA 1
ATOM 1096 C C . GLY A 1 133 ? 6.479 21.178 31.421 1.00 42.91 133 GLY A C 1
ATOM 1097 O O . GLY A 1 133 ? 7.671 21.149 31.128 1.00 42.91 133 GLY A O 1
ATOM 1098 N N . LYS A 1 134 ? 5.564 20.570 30.655 1.00 39.84 134 LYS A N 1
ATOM 1099 C CA . LYS A 1 134 ? 5.891 20.011 29.328 1.00 39.84 134 LYS A CA 1
ATOM 1100 C C . LYS A 1 134 ? 4.926 20.569 28.291 1.00 39.84 134 LYS A C 1
ATOM 1102 O O . LYS A 1 134 ? 3.776 20.154 28.226 1.00 39.84 134 LYS A O 1
ATOM 1107 N N . ARG A 1 135 ? 5.420 21.525 27.494 1.00 38.59 135 ARG A N 1
ATOM 1108 C CA . ARG A 1 135 ? 4.762 21.991 26.267 1.00 38.59 135 ARG A CA 1
ATOM 1109 C C . ARG A 1 135 ? 4.490 20.769 25.387 1.00 38.59 135 ARG A C 1
ATOM 1111 O O . ARG A 1 135 ? 5.435 20.214 24.837 1.00 38.59 135 ARG A O 1
ATOM 1118 N N . SER A 1 136 ? 3.229 20.358 25.274 1.00 42.59 136 SER A N 1
ATOM 1119 C CA . SER A 1 136 ? 2.767 19.722 24.041 1.00 42.59 136 SER A CA 1
ATOM 1120 C C . SER A 1 136 ? 2.857 20.824 22.998 1.00 42.59 136 SER A C 1
ATOM 1122 O O . SER A 1 136 ? 2.220 21.864 23.153 1.00 42.59 136 SER A O 1
ATOM 1124 N N . THR A 1 137 ? 3.788 20.701 22.065 1.00 43.59 137 THR A N 1
ATOM 1125 C CA . THR A 1 137 ? 4.026 21.731 21.062 1.00 43.59 137 THR A CA 1
ATOM 1126 C C . THR A 1 137 ? 2.802 21.841 20.154 1.00 43.59 137 THR A C 1
ATOM 1128 O O . THR A 1 137 ? 2.184 20.836 19.813 1.00 43.59 137 THR A O 1
ATOM 1131 N N . ASN A 1 138 ? 2.460 23.061 19.741 1.00 49.62 138 ASN A N 1
ATOM 1132 C CA . ASN A 1 138 ? 1.421 23.371 18.749 1.00 49.62 138 ASN A CA 1
ATOM 1133 C C . ASN A 1 138 ? 1.733 22.804 17.336 1.00 49.62 138 ASN A C 1
ATOM 1135 O O . ASN A 1 138 ? 1.156 23.228 16.342 1.00 49.62 138 ASN A O 1
ATOM 1139 N N . GLU A 1 139 ? 2.654 21.846 17.222 1.00 56.16 139 GLU A N 1
ATOM 1140 C CA . GLU A 1 139 ? 3.320 21.439 15.981 1.00 56.16 139 GLU A CA 1
ATOM 1141 C C . GLU A 1 139 ? 2.488 20.484 15.102 1.00 56.16 139 GLU A C 1
ATOM 1143 O O . GLU A 1 139 ? 2.792 20.349 13.918 1.00 56.16 139 GLU A O 1
ATOM 1148 N N . ASP A 1 140 ? 1.417 19.864 15.617 1.00 69.44 140 ASP A N 1
ATOM 1149 C CA . ASP A 1 140 ? 0.672 18.820 14.885 1.00 69.44 140 ASP A CA 1
ATOM 1150 C C . ASP A 1 140 ? -0.134 19.347 13.684 1.00 69.44 140 ASP A C 1
ATOM 1152 O O . ASP A 1 140 ? -0.245 18.658 12.669 1.00 69.44 140 ASP A O 1
ATOM 1156 N N . TYR A 1 141 ? -0.707 20.556 13.766 1.00 78.50 141 TYR A N 1
ATOM 1157 C CA . TYR A 1 141 ? -1.501 21.142 12.672 1.00 78.50 141 TYR A CA 1
ATOM 1158 C C . TYR A 1 141 ? -0.907 22.417 12.065 1.00 78.50 141 TYR A C 1
ATOM 1160 O O . TYR A 1 141 ? -1.352 22.859 11.003 1.00 78.50 141 TYR A O 1
ATOM 1168 N N . GLU A 1 142 ? 0.126 22.994 12.682 1.00 82.12 142 GLU A N 1
ATOM 1169 C CA . GLU A 1 142 ? 0.818 24.179 12.164 1.00 82.12 142 GLU A CA 1
ATOM 1170 C C . GLU A 1 142 ? 1.422 23.940 10.772 1.00 82.12 142 GLU A C 1
ATOM 1172 O O . GLU A 1 142 ? 1.359 24.830 9.922 1.00 82.12 142 GLU A O 1
ATOM 1177 N N . SER A 1 143 ? 1.934 22.733 10.493 1.00 83.50 143 SER A N 1
ATOM 1178 C CA . SER A 1 143 ? 2.437 22.377 9.156 1.00 83.50 143 SER A CA 1
ATOM 1179 C C . SER A 1 143 ? 1.334 22.463 8.088 1.00 83.50 143 SER A C 1
ATOM 1181 O O . SER A 1 143 ? 1.546 23.014 7.003 1.00 83.50 143 SER A O 1
ATOM 1183 N N . TYR A 1 144 ? 0.114 22.025 8.413 1.00 85.88 144 TYR A N 1
ATOM 1184 C CA . TYR A 1 144 ? -1.035 22.104 7.508 1.00 85.88 144 TYR A CA 1
ATOM 1185 C C . TYR A 1 144 ? -1.487 23.545 7.262 1.00 85.88 144 TYR A C 1
ATOM 1187 O O . TYR A 1 144 ? -1.727 23.923 6.114 1.00 85.88 144 TYR A O 1
ATOM 1195 N N . VAL A 1 145 ? -1.557 24.362 8.318 1.00 87.00 145 VAL A N 1
ATOM 1196 C CA . VAL A 1 145 ? -1.894 25.792 8.219 1.00 87.00 145 VAL A CA 1
ATOM 1197 C C . VAL A 1 145 ? -0.860 26.515 7.357 1.00 87.00 145 VAL A C 1
ATOM 1199 O O . VAL A 1 145 ? -1.222 27.200 6.402 1.00 87.00 145 VAL A O 1
ATOM 1202 N N . LYS A 1 146 ? 0.432 26.270 7.601 1.00 87.31 146 LYS A N 1
ATOM 1203 C CA . LYS A 1 146 ? 1.528 26.835 6.808 1.00 87.31 146 LYS A CA 1
ATOM 1204 C C . LYS A 1 146 ? 1.465 26.406 5.339 1.00 87.31 146 LYS A C 1
ATOM 1206 O O . LYS A 1 146 ? 1.694 27.233 4.459 1.00 87.31 146 LYS A O 1
ATOM 1211 N N . ASN A 1 147 ? 1.132 25.143 5.056 1.00 88.06 147 ASN A N 1
ATOM 1212 C CA . ASN A 1 147 ? 0.965 24.644 3.686 1.00 88.06 147 ASN A CA 1
ATOM 1213 C C . ASN A 1 147 ? -0.158 25.380 2.941 1.00 88.06 147 ASN A C 1
ATOM 1215 O O . ASN A 1 147 ? -0.017 25.685 1.754 1.00 88.06 147 ASN A O 1
ATOM 1219 N N . LEU A 1 148 ? -1.270 25.650 3.632 1.00 87.06 148 LEU A N 1
ATOM 1220 C CA . LEU A 1 148 ? -2.395 26.408 3.088 1.00 87.06 148 LEU A CA 1
ATOM 1221 C C . LEU A 1 148 ? -2.016 27.870 2.853 1.00 87.06 148 LEU A C 1
ATOM 1223 O O . LEU A 1 148 ? -2.253 28.376 1.757 1.00 87.06 148 LEU A O 1
ATOM 1227 N N . ASP A 1 149 ? -1.361 28.516 3.817 1.00 87.75 149 ASP A N 1
ATOM 1228 C CA . ASP A 1 149 ? -0.906 29.903 3.688 1.00 87.75 149 ASP A CA 1
ATOM 1229 C C . ASP A 1 149 ? 0.095 30.072 2.538 1.00 87.75 149 ASP A C 1
ATOM 1231 O O . ASP A 1 149 ? -0.044 30.983 1.723 1.00 87.75 149 ASP A O 1
ATOM 1235 N N . GLU A 1 150 ? 1.086 29.185 2.410 1.00 87.12 150 GLU A N 1
ATOM 1236 C CA . GLU A 1 150 ? 2.054 29.214 1.306 1.00 87.12 150 GLU A CA 1
ATOM 1237 C C . GLU A 1 150 ? 1.356 29.066 -0.053 1.00 87.12 150 GLU A C 1
ATOM 1239 O O . GLU A 1 150 ? 1.636 29.814 -0.997 1.00 87.12 150 GLU A O 1
ATOM 1244 N N . PHE A 1 151 ? 0.400 28.137 -0.144 1.00 84.31 151 PHE A N 1
ATOM 1245 C CA . PHE A 1 151 ? -0.386 27.929 -1.354 1.00 84.31 151 PHE A CA 1
ATOM 1246 C C . PHE A 1 151 ? -1.232 29.159 -1.709 1.00 84.31 151 PHE A C 1
ATOM 1248 O O . PHE A 1 151 ? -1.207 29.595 -2.863 1.00 84.31 151 PHE A O 1
ATOM 1255 N N . LEU A 1 152 ? -1.957 29.732 -0.745 1.00 84.25 152 LEU A N 1
ATOM 1256 C CA . LEU A 1 152 ? -2.826 30.890 -0.965 1.00 84.25 152 LEU A CA 1
ATOM 1257 C C . LEU A 1 152 ? -2.028 32.164 -1.255 1.00 84.25 152 LEU A C 1
ATOM 1259 O O . LEU A 1 152 ? -2.411 32.924 -2.140 1.00 84.25 152 LEU A O 1
ATOM 1263 N N . ASN A 1 153 ? -0.881 32.375 -0.610 1.00 83.12 153 ASN A N 1
ATOM 1264 C CA . ASN A 1 153 ? 0.006 33.504 -0.905 1.00 83.12 153 ASN A CA 1
ATOM 1265 C C . ASN A 1 153 ? 0.531 33.449 -2.346 1.00 83.12 153 ASN A C 1
ATOM 1267 O O . ASN A 1 153 ? 0.516 34.453 -3.067 1.00 83.12 153 ASN A O 1
ATOM 1271 N N . LEU A 1 154 ? 0.940 32.264 -2.813 1.00 76.56 154 LEU A N 1
ATOM 1272 C CA . LEU A 1 154 ? 1.307 32.070 -4.215 1.00 76.56 154 LEU A CA 1
ATOM 1273 C C . LEU A 1 154 ? 0.103 32.286 -5.144 1.00 76.56 154 LEU A C 1
ATOM 1275 O O . LEU A 1 154 ? 0.247 32.870 -6.213 1.00 76.56 154 LEU A O 1
ATOM 1279 N N . TYR A 1 155 ? -1.085 31.845 -4.739 1.00 75.00 155 TYR A N 1
ATOM 1280 C CA . TYR A 1 155 ? -2.310 32.000 -5.518 1.00 75.00 155 TYR A CA 1
ATOM 1281 C C . TYR A 1 155 ? -2.727 33.473 -5.680 1.00 75.00 155 TYR A C 1
ATOM 1283 O O . TYR A 1 155 ? -3.021 33.908 -6.793 1.00 75.00 155 TYR A O 1
ATOM 1291 N N . TYR A 1 156 ? -2.703 34.260 -4.600 1.00 73.69 156 TYR A N 1
ATOM 1292 C CA . TYR A 1 156 ? -3.089 35.674 -4.607 1.00 73.69 156 TYR A CA 1
ATOM 1293 C C . TYR A 1 156 ? -2.024 36.591 -5.211 1.00 73.69 156 TYR A C 1
ATOM 1295 O O . TYR A 1 156 ? -2.377 37.534 -5.910 1.00 73.69 156 TYR A O 1
ATOM 1303 N N . SER A 1 157 ? -0.729 36.304 -5.031 1.00 66.94 157 SER A N 1
ATOM 1304 C CA . SER A 1 157 ? 0.353 37.092 -5.659 1.00 66.94 157 SER A CA 1
ATOM 1305 C C . SER A 1 157 ? 0.319 37.067 -7.193 1.00 66.94 157 SER A C 1
ATOM 1307 O O . SER A 1 157 ? 0.877 37.939 -7.856 1.00 66.94 157 SER A O 1
ATOM 1309 N N . LEU A 1 158 ? -0.366 36.077 -7.760 1.00 62.28 158 LEU A N 1
ATOM 1310 C CA . LEU A 1 158 ? -0.577 35.882 -9.189 1.00 62.28 158 LEU A CA 1
ATOM 1311 C C . LEU A 1 158 ? -1.852 36.578 -9.715 1.00 62.28 158 LEU A C 1
ATOM 1313 O O . LEU A 1 158 ? -2.121 36.528 -10.915 1.00 62.28 158 LEU A O 1
ATOM 1317 N N . SER A 1 159 ? -2.633 37.219 -8.842 1.00 57.16 159 SER A N 1
ATOM 1318 C CA . SER A 1 159 ? -3.962 37.772 -9.111 1.00 57.16 159 SER A CA 1
ATOM 1319 C C . SER A 1 159 ? -3.988 39.305 -9.034 1.00 57.16 159 SER A C 1
ATOM 1321 O O . SER A 1 159 ? -3.535 39.892 -8.059 1.00 57.16 159 SER A O 1
ATOM 1323 N N . THR A 1 160 ? -4.581 39.963 -10.036 1.00 53.09 160 THR A N 1
ATOM 1324 C CA . THR A 1 160 ? -4.984 41.390 -9.987 1.00 53.09 160 THR A CA 1
ATOM 1325 C C . THR A 1 160 ? -6.499 41.573 -9.820 1.00 53.09 160 THR A C 1
ATOM 1327 O O . THR A 1 160 ? -6.976 42.702 -9.762 1.00 53.09 160 THR A O 1
ATOM 1330 N N . SER A 1 161 ? -7.265 40.479 -9.734 1.00 49.53 161 SER A N 1
ATOM 1331 C CA . SER A 1 161 ? -8.721 40.492 -9.561 1.00 49.53 161 SER A CA 1
ATOM 1332 C C . SER A 1 161 ? -9.071 39.781 -8.257 1.00 49.53 161 SER A C 1
ATOM 1334 O O . SER A 1 161 ? -9.075 38.555 -8.168 1.00 49.53 161 SER A O 1
ATOM 1336 N N . THR A 1 162 ? -9.304 40.567 -7.213 1.00 49.09 162 THR A N 1
ATOM 1337 C CA . THR A 1 162 ? -9.717 40.098 -5.888 1.00 49.09 162 THR A CA 1
ATOM 1338 C C . THR A 1 162 ? -11.216 40.312 -5.726 1.00 49.09 162 THR A C 1
ATOM 1340 O O . THR A 1 162 ? -11.625 41.317 -5.159 1.00 49.09 162 THR A O 1
ATOM 1343 N N . ASN A 1 163 ? -12.031 39.377 -6.210 1.00 50.12 163 ASN A N 1
ATOM 1344 C CA . ASN A 1 163 ? -13.455 39.312 -5.860 1.00 50.12 163 ASN A CA 1
ATOM 1345 C C . ASN A 1 163 ? -13.799 37.957 -5.219 1.00 50.12 163 ASN A C 1
ATOM 1347 O O . ASN A 1 163 ? -14.832 37.371 -5.514 1.00 50.12 163 ASN A O 1
ATOM 1351 N N . PHE A 1 164 ? -12.920 37.445 -4.355 1.00 53.12 164 PHE A N 1
ATOM 1352 C CA . PHE A 1 164 ? -13.291 36.410 -3.393 1.00 53.12 164 PHE A CA 1
ATOM 1353 C C . PHE A 1 164 ? -13.110 37.017 -2.008 1.00 53.12 164 PHE A C 1
ATOM 1355 O O . PHE A 1 164 ? -11.985 37.204 -1.539 1.00 53.12 164 PHE A O 1
ATOM 1362 N N . THR A 1 165 ? -14.207 37.480 -1.423 1.00 54.47 165 THR A N 1
ATOM 1363 C CA . THR A 1 165 ? -14.190 38.148 -0.127 1.00 54.47 165 THR A CA 1
ATOM 1364 C C . THR A 1 165 ? -14.017 37.122 0.988 1.00 54.47 165 THR A C 1
ATOM 1366 O O . THR A 1 165 ? -14.651 36.074 0.991 1.00 54.47 165 THR A O 1
ATOM 1369 N N . ILE A 1 166 ? -13.170 37.439 1.974 1.00 52.06 166 ILE A N 1
ATOM 1370 C CA . ILE A 1 166 ? -12.880 36.593 3.153 1.00 52.06 166 ILE A CA 1
ATOM 1371 C C . ILE A 1 166 ? -14.170 36.179 3.894 1.00 52.06 166 ILE A C 1
ATOM 1373 O O . ILE A 1 166 ? -14.227 35.115 4.505 1.00 52.06 166 ILE A O 1
ATOM 1377 N N . ASN A 1 167 ? -15.228 36.985 3.776 1.00 52.03 167 ASN A N 1
ATOM 1378 C CA . ASN A 1 167 ? -16.522 36.753 4.414 1.00 52.03 167 ASN A CA 1
ATOM 1379 C C . ASN A 1 167 ? -17.319 35.576 3.822 1.00 52.03 167 ASN A C 1
ATOM 1381 O O . ASN A 1 167 ? -18.216 35.074 4.494 1.00 52.03 167 ASN A O 1
ATOM 1385 N N . ASP A 1 168 ? -16.990 35.102 2.617 1.00 62.81 168 ASP A N 1
ATOM 1386 C CA . ASP A 1 168 ? -17.730 34.021 1.945 1.00 62.81 168 ASP A CA 1
ATOM 1387 C C . ASP A 1 168 ? -17.236 32.617 2.336 1.00 62.81 168 ASP A C 1
ATOM 1389 O O . ASP A 1 168 ? -17.769 31.612 1.870 1.00 62.81 168 ASP A O 1
ATOM 1393 N N . VAL A 1 169 ? -16.206 32.539 3.187 1.00 71.00 169 VAL A N 1
ATOM 1394 C CA . VAL A 1 169 ? -15.382 31.336 3.406 1.00 71.00 169 VAL A CA 1
ATOM 1395 C C . VAL A 1 169 ? -15.544 30.745 4.819 1.00 71.00 169 VAL A C 1
ATOM 1397 O O . VAL A 1 169 ? -14.877 29.775 5.180 1.00 71.00 169 VAL A O 1
ATOM 1400 N N . GLY A 1 170 ? -16.441 31.308 5.636 1.00 75.81 170 GLY A N 1
ATOM 1401 C CA . GLY A 1 170 ? -16.708 30.824 6.995 1.00 75.81 170 GLY A CA 1
ATOM 1402 C C . GLY A 1 170 ? -15.442 30.782 7.862 1.00 75.81 170 GLY A C 1
ATOM 1403 O O . GLY A 1 170 ? -14.696 31.762 7.943 1.00 75.81 170 GLY A O 1
ATOM 1404 N N . ASP A 1 171 ? -15.173 29.639 8.500 1.00 81.25 171 ASP A N 1
ATOM 1405 C CA . ASP A 1 171 ? -13.978 29.440 9.339 1.00 81.25 171 ASP A CA 1
ATOM 1406 C C . ASP A 1 171 ? -12.716 29.041 8.551 1.00 81.25 171 ASP A C 1
ATOM 1408 O O . ASP A 1 171 ? -11.641 28.883 9.133 1.00 81.25 171 ASP A O 1
ATOM 1412 N N . CYS A 1 172 ? -12.806 28.912 7.224 1.00 84.81 172 CYS A N 1
ATOM 1413 C CA . CYS A 1 172 ? -11.720 28.431 6.369 1.00 84.81 172 CYS A CA 1
ATOM 1414 C C . CYS A 1 172 ? -10.745 29.543 5.938 1.00 84.81 172 CYS A C 1
ATOM 1416 O O . CYS A 1 172 ? -10.367 29.639 4.771 1.00 84.81 172 CYS A O 1
ATOM 1418 N N . HIS A 1 173 ? -10.323 30.388 6.879 1.00 85.50 173 HIS A N 1
ATOM 1419 C CA . HIS A 1 173 ? -9.353 31.463 6.652 1.00 85.50 173 HIS A CA 1
ATOM 1420 C C . HIS A 1 173 ? -8.203 31.416 7.670 1.00 85.50 173 HIS A C 1
ATOM 1422 O O . HIS A 1 173 ? -8.273 30.723 8.689 1.00 85.50 173 HIS A O 1
ATOM 1428 N N . SER A 1 174 ? -7.130 32.159 7.385 1.00 83.31 174 SER A N 1
ATOM 1429 C CA . SER A 1 174 ? -5.874 32.107 8.144 1.00 83.31 174 SER A CA 1
ATOM 1430 C C . SER A 1 174 ? -6.030 32.500 9.618 1.00 83.31 174 SER A C 1
ATOM 1432 O O . SER A 1 174 ? -5.465 31.830 10.480 1.00 83.31 174 SER A O 1
ATOM 1434 N N . GLU A 1 175 ? -6.839 33.518 9.942 1.00 83.25 175 GLU A N 1
ATOM 1435 C CA . GLU A 1 175 ? -7.045 33.977 11.332 1.00 83.25 175 GLU A CA 1
ATOM 1436 C C . GLU A 1 175 ? -7.661 32.892 12.232 1.00 83.25 175 GLU A C 1
ATOM 1438 O O . GLU A 1 175 ? -7.297 32.772 13.402 1.00 83.25 175 GLU A O 1
ATOM 1443 N N . LYS A 1 176 ? -8.546 32.052 11.679 1.00 83.25 176 LYS A N 1
ATOM 1444 C CA . LYS A 1 176 ? -9.138 30.893 12.368 1.00 83.25 176 LYS A CA 1
ATOM 1445 C C . LYS A 1 176 ? -8.356 29.595 12.169 1.00 83.25 176 LYS A C 1
ATOM 1447 O O . LYS A 1 176 ? -8.862 28.519 12.490 1.00 83.25 176 LYS A O 1
ATOM 1452 N N . GLN A 1 177 ? -7.127 29.675 11.652 1.00 86.44 177 GLN A N 1
ATOM 1453 C CA . GLN A 1 177 ? -6.270 28.519 11.371 1.00 86.44 177 GLN A CA 1
ATOM 1454 C C . GLN A 1 177 ? -6.997 27.447 10.541 1.00 86.44 177 GLN A C 1
ATOM 1456 O O . GLN A 1 177 ? -6.850 26.253 10.797 1.00 86.44 177 GLN A O 1
ATOM 1461 N N . TYR A 1 178 ? -7.830 27.871 9.582 1.00 89.06 178 TYR A N 1
ATOM 1462 C CA . TYR A 1 178 ? -8.627 26.995 8.715 1.00 89.06 178 TYR A CA 1
ATOM 1463 C C . TYR A 1 178 ? -9.477 25.959 9.479 1.00 89.06 178 TYR A C 1
ATOM 1465 O O . TYR A 1 178 ? -9.640 24.826 9.026 1.00 89.06 178 TYR A O 1
ATOM 1473 N N . GLY A 1 179 ? -9.962 26.323 10.671 1.00 86.44 179 GLY A N 1
ATOM 1474 C CA . GLY A 1 179 ? -10.838 25.495 11.503 1.00 86.44 179 GLY A CA 1
ATOM 1475 C C . GLY A 1 179 ? -10.159 24.322 12.230 1.00 86.44 179 GLY A C 1
ATOM 1476 O O . GLY A 1 179 ? -10.798 23.670 13.060 1.00 86.44 179 GLY A O 1
ATOM 1477 N N . PHE A 1 180 ? -8.854 24.090 12.023 1.00 85.25 180 PHE A N 1
ATOM 1478 C CA . PHE A 1 180 ? -8.103 23.019 12.700 1.00 85.25 180 PHE A CA 1
ATOM 1479 C C . PHE A 1 180 ? -8.104 23.176 14.226 1.00 85.25 180 PHE A C 1
ATOM 1481 O O . PHE A 1 180 ? -8.271 22.196 14.948 1.00 85.25 180 PHE A O 1
ATOM 1488 N N . LYS A 1 181 ? -8.011 24.416 14.721 1.00 81.38 181 LYS A N 1
ATOM 1489 C CA . LYS A 1 181 ? -8.012 24.729 16.159 1.00 81.38 181 LYS A CA 1
ATOM 1490 C C . LYS A 1 181 ? -9.277 24.261 16.887 1.00 81.38 181 LYS A C 1
ATOM 1492 O O . LYS A 1 181 ? -9.216 23.884 18.051 1.00 81.38 181 LYS A O 1
ATOM 1497 N N . HIS A 1 182 ? -10.423 24.317 16.212 1.00 79.38 182 HIS A N 1
ATOM 1498 C CA . HIS A 1 182 ? -11.730 24.005 16.793 1.00 79.38 182 HIS A CA 1
ATOM 1499 C C . HIS A 1 182 ? -12.196 22.576 16.487 1.00 79.38 182 HIS A C 1
ATOM 1501 O O . HIS A 1 182 ? -13.340 22.238 16.770 1.00 79.38 182 HIS A O 1
ATOM 1507 N N . GLY A 1 183 ? -11.342 21.743 15.883 1.00 79.31 183 GLY A N 1
ATOM 1508 C CA . GLY A 1 183 ? -11.729 20.399 15.457 1.00 79.31 183 GLY A CA 1
ATOM 1509 C C . GLY A 1 183 ? -12.609 20.356 14.209 1.00 79.31 183 GLY A C 1
ATOM 1510 O O . GLY A 1 183 ? -13.169 19.309 13.897 1.00 79.31 183 GLY A O 1
ATOM 1511 N N . GLN A 1 184 ? -12.705 21.473 13.482 1.00 87.88 184 GLN A N 1
ATOM 1512 C CA . GLN A 1 184 ? -13.531 21.630 12.286 1.00 87.88 184 GLN A CA 1
ATOM 1513 C C . GLN A 1 184 ? -12.660 21.950 11.063 1.00 87.88 184 GLN A C 1
ATOM 1515 O O . GLN A 1 184 ? -12.708 23.066 10.543 1.00 87.88 184 GLN A O 1
ATOM 1520 N N . PRO A 1 185 ? -11.799 21.016 10.624 1.00 90.31 185 PRO A N 1
ATOM 1521 C CA . PRO A 1 185 ? -10.784 21.284 9.618 1.00 90.31 185 PRO A CA 1
ATOM 1522 C C . PRO A 1 185 ? -11.407 21.620 8.261 1.00 90.31 185 PRO A C 1
ATOM 1524 O O . PRO A 1 185 ? -12.366 20.983 7.805 1.00 90.31 185 PRO A O 1
ATOM 1527 N N . CYS A 1 186 ? -10.799 22.591 7.590 1.00 91.00 186 CYS A N 1
ATOM 1528 C CA . CYS A 1 186 ? -11.126 22.968 6.228 1.00 91.00 186 CYS A CA 1
ATOM 1529 C C . CYS A 1 186 ? -10.117 22.401 5.233 1.00 91.00 186 CYS A C 1
ATOM 1531 O O . CYS A 1 186 ? -8.904 22.577 5.368 1.00 91.00 186 CYS A O 1
ATOM 1533 N N . PHE A 1 187 ? -10.636 21.798 4.169 1.00 91.81 187 PHE A N 1
ATOM 1534 C CA . PHE A 1 187 ? -9.853 21.304 3.047 1.00 91.81 187 PHE A CA 1
ATOM 1535 C C . PHE A 1 187 ? -10.208 22.068 1.783 1.00 91.81 187 PHE A C 1
ATOM 1537 O O . PHE A 1 187 ? -11.374 22.336 1.502 1.00 91.81 187 PHE A O 1
ATOM 1544 N N . LEU A 1 188 ? -9.194 22.397 0.994 1.00 90.69 188 LEU A N 1
ATOM 1545 C CA . LEU A 1 188 ? -9.361 23.044 -0.298 1.00 90.69 188 LEU A CA 1
ATOM 1546 C C . LEU A 1 188 ? -9.251 21.981 -1.385 1.00 90.69 188 LEU A C 1
ATOM 1548 O O . LEU A 1 188 ? -8.179 21.419 -1.612 1.00 90.69 188 LEU A O 1
ATOM 1552 N N . ILE A 1 189 ? -10.359 21.716 -2.070 1.00 90.75 189 ILE A N 1
ATOM 1553 C CA . ILE A 1 189 ? -10.427 20.801 -3.208 1.00 90.75 189 ILE A CA 1
ATOM 1554 C C . ILE A 1 189 ? -10.201 21.602 -4.487 1.00 90.75 189 ILE A C 1
ATOM 1556 O O . ILE A 1 189 ? -10.879 22.596 -4.742 1.00 90.75 189 ILE A O 1
ATOM 1560 N N . LYS A 1 190 ? -9.245 21.167 -5.309 1.00 87.31 190 LYS A N 1
ATOM 1561 C CA . LYS A 1 190 ? -8.904 21.802 -6.585 1.00 87.31 190 LYS A CA 1
ATOM 1562 C C . LYS A 1 190 ? -8.861 20.786 -7.718 1.00 87.31 190 LYS A C 1
ATOM 1564 O O . LYS A 1 190 ? -8.438 19.638 -7.546 1.00 87.31 190 LYS A O 1
ATOM 1569 N N . MET A 1 191 ? -9.222 21.247 -8.907 1.00 84.75 191 MET A N 1
ATOM 1570 C CA . MET A 1 191 ? -9.211 20.425 -10.110 1.00 84.75 191 MET A CA 1
ATOM 1571 C C . MET A 1 191 ? -7.890 20.569 -10.881 1.00 84.75 191 MET A C 1
ATOM 1573 O O . MET A 1 191 ? -7.332 21.663 -11.002 1.00 84.75 191 MET A O 1
ATOM 1577 N N . ASN A 1 192 ? -7.369 19.465 -11.419 1.00 84.81 192 ASN A N 1
ATOM 1578 C CA . ASN A 1 192 ? -6.140 19.477 -12.209 1.00 84.81 192 ASN A CA 1
ATOM 1579 C C . ASN A 1 192 ? -6.345 20.177 -13.560 1.00 84.81 192 ASN A C 1
ATOM 1581 O O . ASN A 1 192 ? -7.333 19.960 -14.262 1.00 84.81 192 ASN A O 1
ATOM 1585 N N . LYS A 1 193 ? -5.362 20.996 -13.952 1.00 82.56 193 LYS A N 1
ATOM 1586 C CA . LYS A 1 193 ? -5.376 21.743 -15.215 1.00 82.56 193 LYS A CA 1
ATOM 1587 C C . LYS A 1 193 ? -5.202 20.797 -16.405 1.00 82.56 193 LYS A C 1
ATOM 1589 O O . LYS A 1 193 ? -4.148 20.180 -16.546 1.00 82.56 193 LYS A O 1
ATOM 1594 N N . ILE A 1 194 ? -6.180 20.764 -17.307 1.00 80.25 194 ILE A N 1
ATOM 1595 C CA . ILE A 1 194 ? -6.080 20.085 -18.605 1.00 80.25 194 ILE A CA 1
ATOM 1596 C C . ILE A 1 194 ? -6.294 21.113 -19.714 1.00 80.25 194 ILE A C 1
ATOM 1598 O O . ILE A 1 194 ? -7.290 21.835 -19.718 1.00 80.25 194 ILE A O 1
ATOM 1602 N N . ILE A 1 195 ? -5.346 21.186 -20.653 1.00 79.38 195 ILE A N 1
ATOM 1603 C CA . ILE A 1 195 ? -5.419 22.139 -21.766 1.00 79.38 195 ILE A CA 1
ATOM 1604 C C . ILE A 1 195 ? -6.604 21.784 -22.672 1.00 79.38 195 ILE A C 1
ATOM 1606 O O . ILE A 1 195 ? -6.717 20.640 -23.113 1.00 79.38 195 ILE A O 1
ATOM 1610 N N . GLY A 1 196 ? -7.468 22.765 -22.949 1.00 76.44 196 GLY A N 1
ATOM 1611 C CA . GLY A 1 196 ? -8.631 22.607 -23.830 1.00 76.44 196 GLY A CA 1
ATOM 1612 C C . GLY A 1 196 ? -9.792 21.792 -23.245 1.00 76.44 196 GLY A C 1
ATOM 1613 O O . GLY A 1 196 ? -10.697 21.421 -23.987 1.00 76.44 196 GLY A O 1
ATOM 1614 N N . PHE A 1 197 ? -9.780 21.492 -21.942 1.00 82.94 197 PHE A N 1
ATOM 1615 C CA . PHE A 1 197 ? -10.894 20.813 -21.280 1.00 82.94 197 PHE A CA 1
ATOM 1616 C C . PHE A 1 197 ? -12.041 21.789 -20.990 1.00 82.94 197 PHE A C 1
ATOM 1618 O O . PHE A 1 197 ? -11.813 22.848 -20.404 1.00 82.94 197 PHE A O 1
ATOM 1625 N N . ILE A 1 198 ? -13.260 21.413 -21.383 1.00 84.00 198 ILE A N 1
ATOM 1626 C CA . ILE A 1 198 ? -14.496 22.165 -21.138 1.00 84.00 198 ILE A CA 1
ATOM 1627 C C . ILE A 1 198 ? -15.488 21.204 -20.472 1.00 84.00 198 ILE A C 1
ATOM 1629 O O . ILE A 1 198 ? -15.812 20.190 -21.085 1.00 84.00 198 ILE A O 1
ATOM 1633 N N . PRO A 1 199 ? -15.953 21.474 -19.244 1.00 82.81 199 PRO A N 1
ATOM 1634 C CA . PRO A 1 199 ? -16.857 20.584 -18.523 1.00 82.81 199 PRO A CA 1
ATOM 1635 C C . PRO A 1 199 ? -18.293 20.678 -19.054 1.00 82.81 199 PRO A C 1
ATOM 1637 O O . PRO A 1 199 ? -18.806 21.768 -19.303 1.00 82.81 199 PRO A O 1
ATOM 1640 N N . GLU A 1 200 ? -18.953 19.531 -19.199 1.00 80.88 200 GLU A N 1
ATOM 1641 C CA . GLU A 1 200 ? -20.356 19.435 -19.613 1.00 80.88 200 GLU A CA 1
ATOM 1642 C C . GLU A 1 200 ? -21.278 19.313 -18.389 1.00 80.88 200 GLU A C 1
ATOM 1644 O O . GLU A 1 200 ? -21.196 18.351 -17.619 1.00 80.88 200 GLU A O 1
ATOM 1649 N N . ILE A 1 201 ? -22.160 20.305 -18.218 1.00 73.81 201 ILE A N 1
ATOM 1650 C CA . ILE A 1 201 ? -23.054 20.464 -17.059 1.00 73.81 201 ILE A CA 1
ATOM 1651 C C . ILE A 1 201 ? -24.426 19.828 -17.344 1.00 73.81 201 ILE A C 1
ATOM 1653 O O . ILE A 1 201 ? -24.883 19.787 -18.485 1.00 73.81 201 ILE A O 1
ATOM 1657 N N . GLY A 1 202 ? -25.120 19.373 -16.297 1.00 60.56 202 GLY A N 1
ATOM 1658 C CA . GLY A 1 202 ? -26.551 19.039 -16.351 1.00 60.56 202 GLY A CA 1
ATOM 1659 C C . GLY A 1 202 ? -26.890 17.579 -16.663 1.00 60.56 202 GLY A C 1
ATOM 1660 O O . GLY A 1 202 ? -28.065 17.216 -16.654 1.00 60.56 202 GLY A O 1
ATOM 1661 N N . ARG A 1 203 ? -25.895 16.716 -16.907 1.00 62.50 203 ARG A N 1
ATOM 1662 C CA . ARG A 1 203 ? -26.063 15.253 -16.965 1.00 62.50 203 ARG A CA 1
ATOM 1663 C C . ARG A 1 203 ? -24.883 14.567 -16.283 1.00 62.50 203 ARG A C 1
ATOM 1665 O O . ARG A 1 203 ? -23.758 15.036 -16.383 1.00 62.50 203 ARG A O 1
ATOM 1672 N N . THR A 1 204 ? -25.138 13.467 -15.586 1.00 62.75 204 THR A N 1
ATOM 1673 C CA . THR A 1 204 ? -24.096 12.626 -14.978 1.00 62.75 204 THR A CA 1
ATOM 1674 C C . THR A 1 204 ? -24.039 11.285 -15.690 1.00 62.75 204 THR A C 1
ATOM 1676 O O . THR A 1 204 ? -25.082 10.757 -16.063 1.00 62.75 204 THR A O 1
ATOM 1679 N N . ASN A 1 205 ? -22.848 10.701 -15.814 1.00 59.62 205 ASN A N 1
ATOM 1680 C CA . ASN A 1 205 ? -22.643 9.360 -16.385 1.00 59.62 205 ASN A CA 1
ATOM 1681 C C . ASN A 1 205 ? -23.006 8.207 -15.427 1.00 59.62 205 ASN A C 1
ATOM 1683 O O . ASN A 1 205 ? -22.594 7.074 -15.649 1.00 59.62 205 ASN A O 1
ATOM 1687 N N . LEU A 1 206 ? -23.712 8.502 -14.333 1.00 62.66 206 LEU A N 1
ATOM 1688 C CA . LEU A 1 206 ? -24.057 7.554 -13.272 1.00 62.66 206 LEU A CA 1
ATOM 1689 C C . LEU A 1 206 ? -25.490 7.047 -13.440 1.00 62.66 206 LEU A C 1
ATOM 1691 O O . LEU A 1 206 ? -26.377 7.815 -13.825 1.00 62.66 206 LEU A O 1
ATOM 1695 N N . ASP A 1 207 ? -25.708 5.775 -13.099 1.00 56.34 207 ASP A N 1
ATOM 1696 C CA . ASP A 1 207 ? -27.036 5.166 -13.026 1.00 56.34 207 ASP A CA 1
ATOM 1697 C C . ASP A 1 207 ? -27.940 5.931 -12.046 1.00 56.34 207 ASP A C 1
ATOM 1699 O O . ASP A 1 207 ? -27.478 6.464 -11.033 1.00 56.34 207 ASP A O 1
ATOM 1703 N N . ARG A 1 208 ? -29.251 5.966 -12.330 1.00 55.28 208 ARG A N 1
ATOM 1704 C CA . ARG A 1 208 ? -30.250 6.753 -11.572 1.00 55.28 208 ARG A CA 1
ATOM 1705 C C . ARG A 1 208 ? -30.272 6.464 -10.065 1.00 55.28 208 ARG A C 1
ATOM 1707 O O . ARG A 1 208 ? -30.689 7.324 -9.301 1.00 55.28 208 ARG A O 1
ATOM 1714 N N . GLU A 1 209 ? -29.823 5.285 -9.646 1.00 49.28 209 GLU A N 1
ATOM 1715 C CA . GLU A 1 209 ? -29.779 4.852 -8.243 1.00 49.28 209 GLU A CA 1
ATOM 1716 C C . GLU A 1 209 ? -28.593 5.447 -7.455 1.00 49.28 209 GLU A C 1
ATOM 1718 O O . GLU A 1 209 ? -28.672 5.609 -6.243 1.00 49.28 209 GLU A O 1
ATOM 1723 N N . HIS A 1 210 ? -27.519 5.850 -8.145 1.00 57.59 210 HIS A N 1
ATOM 1724 C CA . HIS A 1 210 ? -26.303 6.434 -7.557 1.00 57.59 210 HIS A CA 1
ATOM 1725 C C . HIS A 1 210 ? -26.159 7.938 -7.847 1.00 57.59 210 HIS A C 1
ATOM 1727 O O . HIS A 1 210 ? -25.091 8.524 -7.647 1.00 57.59 210 HIS A O 1
ATOM 1733 N N . GLN A 1 211 ? -27.217 8.574 -8.355 1.00 61.34 211 GLN A N 1
ATOM 1734 C CA . GLN A 1 211 ? -27.182 9.977 -8.735 1.00 61.34 211 GLN A CA 1
ATOM 1735 C C . GLN A 1 211 ? -27.225 10.871 -7.480 1.00 61.34 211 GLN A C 1
ATOM 1737 O O . GLN A 1 211 ? -28.156 10.764 -6.679 1.00 61.34 211 GLN A O 1
ATOM 1742 N N . PRO A 1 212 ? -26.236 11.758 -7.264 1.00 65.44 212 PRO A N 1
ATOM 1743 C CA . PRO A 1 212 ? -26.236 12.636 -6.099 1.00 65.44 212 PRO A CA 1
ATOM 1744 C C . PRO A 1 212 ? -27.337 13.696 -6.222 1.00 65.44 212 PRO A C 1
ATOM 1746 O O . PRO A 1 212 ? -27.690 14.122 -7.317 1.00 65.44 212 PRO A O 1
ATOM 1749 N N . ALA A 1 213 ? -27.818 14.214 -5.092 1.00 66.94 213 ALA A N 1
ATOM 1750 C CA . ALA A 1 213 ? -28.880 15.227 -5.056 1.00 66.94 213 ALA A CA 1
ATOM 1751 C C . ALA A 1 213 ? -28.527 16.576 -5.734 1.00 66.94 213 ALA A C 1
ATOM 1753 O O . ALA A 1 213 ? -29.384 17.446 -5.850 1.00 66.94 213 ALA A O 1
ATOM 1754 N N . CYS A 1 214 ? -27.282 16.775 -6.178 1.00 71.44 214 CYS A N 1
ATOM 1755 C CA . CYS A 1 214 ? -26.764 18.051 -6.676 1.00 71.44 214 CYS A CA 1
ATOM 1756 C C . CYS A 1 214 ? -26.454 18.092 -8.181 1.00 71.44 214 CYS A C 1
ATOM 1758 O O . CYS A 1 214 ? -25.531 18.774 -8.616 1.00 71.44 214 CYS A O 1
ATOM 1760 N N . THR A 1 215 ? -27.240 17.391 -9.000 1.00 64.56 215 THR A N 1
ATOM 1761 C CA . THR A 1 215 ? -27.056 17.335 -10.463 1.00 64.56 215 THR A CA 1
ATOM 1762 C C . THR A 1 215 ? -27.686 18.488 -11.254 1.00 64.56 215 THR A C 1
ATOM 1764 O O . THR A 1 215 ? -27.408 18.613 -12.444 1.00 64.56 215 THR A O 1
ATOM 1767 N N . ASN A 1 216 ? -28.494 19.347 -10.621 1.00 67.25 216 ASN A N 1
ATOM 1768 C CA . ASN A 1 216 ? -29.256 20.421 -11.283 1.00 67.25 216 ASN A CA 1
ATOM 1769 C C . ASN A 1 216 ? -28.686 21.828 -11.017 1.00 67.25 216 ASN A C 1
ATOM 1771 O O . ASN A 1 216 ? -29.436 22.781 -10.822 1.00 67.25 216 ASN A O 1
ATOM 1775 N N . ILE A 1 217 ? -27.361 21.958 -10.961 1.00 73.25 217 ILE A N 1
ATOM 1776 C CA . ILE A 1 217 ? -26.674 23.220 -10.657 1.00 73.25 217 ILE A CA 1
ATOM 1777 C C . ILE A 1 217 ? -26.034 23.760 -11.951 1.00 73.25 217 ILE A C 1
ATOM 1779 O O . ILE A 1 217 ? -25.489 22.964 -12.715 1.00 73.25 217 ILE A O 1
ATOM 1783 N N . PRO A 1 218 ? -26.059 25.084 -12.226 1.00 76.44 218 PRO A N 1
ATOM 1784 C CA . PRO A 1 218 ? -25.462 25.680 -13.434 1.00 76.44 218 PRO A CA 1
ATOM 1785 C C . PRO A 1 218 ? -23.921 25.674 -13.454 1.00 76.44 218 PRO A C 1
ATOM 1787 O O . PRO A 1 218 ? -23.324 26.257 -14.352 1.00 76.44 218 PRO A O 1
ATOM 1790 N N . ASN A 1 219 ? -23.292 25.012 -12.483 1.00 85.12 219 ASN A N 1
ATOM 1791 C CA . ASN A 1 219 ? -21.854 24.911 -12.268 1.00 85.12 219 ASN A CA 1
ATOM 1792 C C . ASN A 1 219 ? -21.464 23.461 -11.993 1.00 85.12 219 ASN A C 1
ATOM 1794 O O . ASN A 1 219 ? -22.327 22.610 -11.798 1.00 85.12 219 ASN A O 1
ATOM 1798 N N . ILE A 1 220 ? -20.164 23.175 -11.969 1.00 86.88 220 ILE A N 1
ATOM 1799 C CA . ILE A 1 220 ? -19.647 21.821 -11.755 1.00 86.88 220 ILE A CA 1
ATOM 1800 C C . ILE A 1 220 ? -19.794 21.457 -10.268 1.00 86.88 220 ILE A C 1
ATOM 1802 O O . ILE A 1 220 ? -19.130 22.086 -9.438 1.00 86.88 220 ILE A O 1
ATOM 1806 N N . PRO A 1 221 ? -20.620 20.464 -9.899 1.00 88.12 221 PRO A N 1
ATOM 1807 C CA . PRO A 1 221 ? -20.817 20.091 -8.504 1.00 88.12 221 PRO A CA 1
ATOM 1808 C C . PRO A 1 221 ? -19.673 19.217 -7.964 1.00 88.12 221 PRO A C 1
ATOM 1810 O O . PRO A 1 221 ? -19.215 18.273 -8.615 1.00 88.12 221 PRO A O 1
ATOM 1813 N N . VAL A 1 222 ? -19.273 19.498 -6.725 1.00 88.44 222 VAL A N 1
ATOM 1814 C CA . VAL A 1 222 ? -18.313 18.739 -5.917 1.00 88.44 222 VAL A CA 1
ATOM 1815 C C . VAL A 1 222 ? -19.014 18.257 -4.651 1.00 88.44 222 VAL A C 1
ATOM 1817 O O . VAL A 1 222 ? -19.614 19.055 -3.931 1.00 88.44 222 VAL A O 1
ATOM 1820 N N . ARG A 1 223 ? -18.932 16.957 -4.358 1.00 88.81 223 ARG A N 1
ATOM 1821 C CA . ARG A 1 223 ? -19.521 16.358 -3.152 1.00 88.81 223 ARG A CA 1
ATOM 1822 C C . ARG A 1 223 ? -18.538 15.407 -2.493 1.00 88.81 223 ARG A C 1
ATOM 1824 O O . ARG A 1 223 ? -17.962 14.558 -3.169 1.00 88.81 223 ARG A O 1
ATOM 1831 N N . CYS A 1 224 ? -18.413 15.521 -1.182 1.00 89.12 224 CYS A N 1
ATOM 1832 C CA . CYS A 1 224 ? -17.646 14.621 -0.338 1.00 89.12 224 CYS A CA 1
ATOM 1833 C C . CYS A 1 224 ? -18.577 13.724 0.484 1.00 89.12 224 CYS A C 1
ATOM 1835 O O . CYS A 1 224 ? -19.653 14.153 0.905 1.00 89.12 224 CYS A O 1
ATOM 1837 N N . GLN A 1 225 ? -18.178 12.473 0.697 1.00 87.88 225 GLN A N 1
ATOM 1838 C CA . GLN A 1 225 ? -18.893 11.506 1.530 1.00 87.88 225 GLN A CA 1
ATOM 1839 C C . GLN A 1 225 ? -17.925 10.473 2.118 1.00 87.88 225 GLN A C 1
ATOM 1841 O O . GLN A 1 225 ? -16.799 10.341 1.652 1.00 87.88 225 GLN A O 1
ATOM 1846 N N . GLY A 1 226 ? -18.350 9.728 3.139 1.00 86.38 226 GLY A N 1
ATOM 1847 C CA . GLY A 1 226 ? -17.552 8.617 3.664 1.00 86.38 226 GLY A CA 1
ATOM 1848 C C . GLY A 1 226 ? -17.445 7.474 2.649 1.00 86.38 226 GLY A C 1
ATOM 1849 O O . GLY A 1 226 ? -18.449 7.118 2.016 1.00 86.38 226 GLY A O 1
ATOM 1850 N N . GLU A 1 227 ? -16.251 6.891 2.520 1.00 83.81 227 GLU A N 1
ATOM 1851 C CA . GLU A 1 227 ? -15.983 5.753 1.626 1.00 83.81 227 GLU A CA 1
ATOM 1852 C C . GLU A 1 227 ? -16.820 4.531 2.044 1.00 83.81 227 GLU A C 1
ATOM 1854 O O . GLU A 1 227 ? -17.514 3.914 1.230 1.00 83.81 227 GLU A O 1
ATOM 1859 N N . LYS A 1 228 ? -16.804 4.203 3.344 1.00 82.69 228 LYS A N 1
ATOM 1860 C CA . LYS A 1 228 ? -17.582 3.106 3.938 1.00 82.69 228 LYS A CA 1
ATOM 1861 C C . LYS A 1 228 ? -18.854 3.619 4.610 1.00 82.69 228 LYS A C 1
ATOM 1863 O O . LYS A 1 228 ? -18.934 4.764 5.046 1.00 82.69 228 LYS A O 1
ATOM 1868 N N . GLU A 1 229 ? -19.841 2.741 4.789 1.00 83.56 229 GLU A N 1
ATOM 1869 C CA . GLU A 1 229 ? -21.066 3.081 5.530 1.00 83.56 229 GLU A CA 1
ATOM 1870 C C . GLU A 1 229 ? -20.785 3.442 7.002 1.00 83.56 229 GLU A C 1
ATOM 1872 O O . GLU A 1 229 ? -21.415 4.350 7.545 1.00 83.56 229 GLU A O 1
ATOM 1877 N N . SER A 1 230 ? -19.786 2.800 7.623 1.00 81.31 230 SER A N 1
ATOM 1878 C CA . SER A 1 230 ? -19.272 3.169 8.950 1.00 81.31 230 SER A CA 1
ATOM 1879 C C . SER A 1 230 ? -18.794 4.616 8.997 1.00 81.31 230 SER A C 1
ATOM 1881 O O . SER A 1 230 ? -19.057 5.328 9.963 1.00 81.31 230 SER A O 1
ATOM 1883 N N . ASP A 1 231 ? -18.116 5.048 7.936 1.00 83.12 231 ASP A N 1
ATOM 1884 C CA . ASP A 1 231 ? -17.496 6.364 7.850 1.00 83.12 231 ASP A CA 1
ATOM 1885 C C . ASP A 1 231 ? -18.571 7.409 7.568 1.00 83.12 231 ASP A C 1
ATOM 1887 O O . ASP A 1 231 ? -18.559 8.462 8.185 1.00 83.12 231 ASP A O 1
ATOM 1891 N N . ARG A 1 232 ? -19.580 7.088 6.744 1.00 84.75 232 ARG A N 1
ATOM 1892 C CA . ARG A 1 232 ? -20.750 7.953 6.495 1.00 84.75 232 ARG A CA 1
ATOM 1893 C C . ARG A 1 232 ? -21.548 8.267 7.756 1.00 84.75 232 ARG A C 1
ATOM 1895 O O . ARG A 1 232 ? -22.059 9.370 7.866 1.00 84.75 232 ARG A O 1
ATOM 1902 N N . LYS A 1 233 ? -21.664 7.318 8.691 1.00 84.75 233 LYS A N 1
ATOM 1903 C CA . LYS A 1 233 ? -22.365 7.530 9.973 1.00 84.75 233 LYS A CA 1
ATOM 1904 C C . LYS A 1 233 ? -21.545 8.369 10.959 1.00 84.75 233 LYS A C 1
ATOM 1906 O O . LYS A 1 233 ? -22.123 9.054 11.793 1.00 84.75 233 LYS A O 1
ATOM 1911 N N . LYS A 1 234 ? -20.213 8.301 10.869 1.00 83.81 234 LYS A N 1
ATOM 1912 C CA . LYS A 1 234 ? -19.265 9.042 11.724 1.00 83.81 234 LYS A CA 1
ATOM 1913 C C . LYS A 1 234 ? -18.868 10.406 11.148 1.00 83.81 234 LYS A C 1
ATOM 1915 O O . LYS A 1 234 ? -18.314 11.241 11.866 1.00 83.81 234 LYS A O 1
ATOM 1920 N N . LEU A 1 235 ? -19.126 10.609 9.859 1.00 83.25 235 LEU A N 1
ATOM 1921 C CA . LEU A 1 235 ? -18.970 11.859 9.136 1.00 83.25 235 LEU A CA 1
ATOM 1922 C C . LEU A 1 235 ? -20.237 12.687 9.346 1.00 83.25 235 LEU A C 1
ATOM 1924 O O . LEU A 1 235 ? -21.299 12.345 8.833 1.00 83.25 235 LEU A O 1
ATOM 1928 N N . GLY A 1 236 ? -20.139 13.750 10.136 1.00 82.19 236 GLY A N 1
ATOM 1929 C CA . GLY A 1 236 ? -21.255 14.660 10.346 1.00 82.19 236 GLY A CA 1
ATOM 1930 C C . GLY A 1 236 ? -21.442 15.648 9.194 1.00 82.19 236 GLY A C 1
ATOM 1931 O O . GLY A 1 236 ? -21.087 15.388 8.045 1.00 82.19 236 GLY A O 1
ATOM 1932 N N . ASN A 1 237 ? -22.014 16.807 9.513 1.00 87.19 237 ASN A N 1
ATOM 1933 C CA . ASN A 1 237 ? -22.381 17.808 8.514 1.00 87.19 237 ASN A CA 1
ATOM 1934 C C . ASN A 1 237 ? -21.144 18.406 7.820 1.00 87.19 237 ASN A C 1
ATOM 1936 O O . ASN A 1 237 ? -20.149 18.745 8.471 1.00 87.19 237 ASN A O 1
ATOM 1940 N N . ILE A 1 238 ? -21.243 18.557 6.497 1.00 90.19 238 ILE A N 1
ATOM 1941 C CA . ILE A 1 238 ? -20.201 19.103 5.624 1.00 90.19 238 ILE A CA 1
ATOM 1942 C C . ILE A 1 238 ? -20.707 20.427 5.056 1.00 90.19 238 ILE A C 1
ATOM 1944 O O . ILE A 1 238 ? -21.794 20.472 4.486 1.00 90.19 238 ILE A O 1
ATOM 1948 N N . MET A 1 239 ? -19.909 21.482 5.182 1.00 90.56 239 MET A N 1
ATOM 1949 C CA . MET A 1 239 ? -20.195 22.790 4.600 1.00 90.56 239 MET A CA 1
ATOM 1950 C C . MET A 1 239 ? -19.240 23.060 3.443 1.00 90.56 239 MET A C 1
ATOM 1952 O O . MET A 1 239 ? -18.030 22.869 3.563 1.00 90.56 239 MET A O 1
ATOM 1956 N N . TYR A 1 240 ? -19.782 23.521 2.322 1.00 90.12 240 TYR A N 1
ATOM 1957 C CA . TYR A 1 240 ? -19.023 23.877 1.132 1.00 90.12 240 TYR A CA 1
ATOM 1958 C C . TYR A 1 240 ? -19.026 25.392 0.944 1.00 90.12 240 TYR A C 1
ATOM 1960 O O . TYR A 1 240 ? -20.086 26.014 1.016 1.00 90.12 240 TYR A O 1
ATOM 1968 N N . TYR A 1 241 ? -17.866 25.970 0.626 1.00 89.12 241 TYR A N 1
ATOM 1969 C CA . TYR A 1 241 ? -17.746 27.386 0.265 1.00 89.12 241 TYR A CA 1
ATOM 1970 C C . TYR A 1 241 ? -17.143 27.531 -1.131 1.00 89.12 241 TYR A C 1
ATOM 1972 O O . TYR A 1 241 ? -16.084 26.973 -1.438 1.00 89.12 241 TYR A O 1
ATOM 1980 N N . SER A 1 242 ? -17.843 28.272 -1.985 1.00 86.00 242 SER A N 1
ATOM 1981 C CA . SER A 1 242 ? -17.496 28.497 -3.388 1.00 86.00 242 SER A CA 1
ATOM 1982 C C . SER A 1 242 ? -17.793 29.935 -3.806 1.00 86.00 242 SER A C 1
ATOM 1984 O O . SER A 1 242 ? -18.480 30.660 -3.093 1.00 86.00 242 SER A O 1
ATOM 1986 N N . GLU A 1 243 ? -17.334 30.344 -4.991 1.00 77.12 243 GLU A N 1
ATOM 1987 C CA . GLU A 1 243 ? -17.650 31.667 -5.565 1.00 77.12 243 GLU A CA 1
ATOM 1988 C C . GLU A 1 243 ? -19.151 31.900 -5.767 1.00 77.12 243 GLU A C 1
ATOM 1990 O O . GLU A 1 243 ? -19.604 33.040 -5.785 1.00 77.12 243 GLU A O 1
ATOM 1995 N N . SER A 1 244 ? -19.933 30.827 -5.904 1.00 74.88 244 SER A N 1
ATOM 1996 C CA . SER A 1 244 ? -21.392 30.895 -6.032 1.00 74.88 244 SER A CA 1
ATOM 1997 C C . SER A 1 244 ? -22.127 30.964 -4.684 1.00 74.88 244 SER A C 1
ATOM 1999 O O . SER A 1 244 ? -23.355 31.017 -4.679 1.00 74.88 244 SER A O 1
ATOM 2001 N N . GLY A 1 245 ? -21.403 30.956 -3.558 1.00 80.19 245 GLY A N 1
ATOM 2002 C CA . GLY A 1 245 ? -21.944 30.993 -2.197 1.00 80.19 245 GLY A CA 1
ATOM 2003 C C . GLY A 1 245 ? -21.626 29.743 -1.368 1.00 80.19 245 GLY A C 1
ATOM 2004 O O . GLY A 1 245 ? -20.878 28.853 -1.798 1.00 80.19 245 GLY A O 1
ATOM 2005 N N . SER A 1 246 ? -22.205 29.696 -0.164 1.00 83.81 246 SER A N 1
ATOM 2006 C CA . SER A 1 246 ? -22.112 28.569 0.766 1.00 83.81 246 SER A CA 1
ATOM 2007 C C . SER A 1 246 ? -23.301 27.614 0.624 1.00 83.81 246 SER A C 1
ATOM 2009 O O . SER A 1 246 ? -24.440 28.029 0.406 1.00 83.81 246 SER A O 1
ATOM 2011 N N . SER A 1 247 ? -23.041 26.312 0.728 1.00 84.31 247 SER A N 1
ATOM 2012 C CA . SER A 1 247 ? -24.068 25.267 0.675 1.00 84.31 247 SER A CA 1
ATOM 2013 C C . SER A 1 247 ? -23.679 24.098 1.573 1.00 84.31 247 SER A C 1
ATOM 2015 O O . SER A 1 247 ? -22.507 23.752 1.673 1.00 84.31 247 SER A O 1
ATOM 2017 N N . ASP A 1 248 ? -24.662 23.471 2.206 1.00 83.19 248 ASP A N 1
ATOM 2018 C CA . ASP A 1 248 ? -24.540 22.219 2.961 1.00 83.19 248 ASP A CA 1
ATOM 2019 C C . ASP A 1 248 ? -24.714 20.970 2.073 1.00 83.19 248 ASP A C 1
ATOM 2021 O O . ASP A 1 248 ? -24.446 19.845 2.495 1.00 83.19 248 ASP A O 1
ATOM 2025 N N . LEU A 1 249 ? -25.150 21.152 0.820 1.00 83.56 249 LEU A N 1
ATOM 2026 C CA . LEU A 1 249 ? -25.459 20.052 -0.084 1.00 83.56 249 LEU A CA 1
ATOM 2027 C C . LEU A 1 249 ? -24.251 19.652 -0.937 1.00 83.56 249 LEU A C 1
ATOM 2029 O O . LEU A 1 249 ? -23.826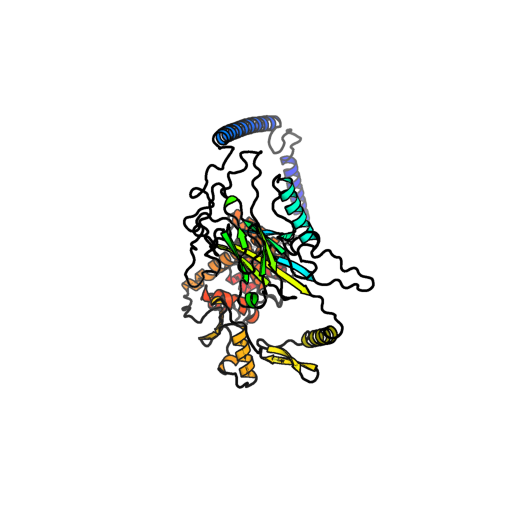 18.496 -0.880 1.00 83.56 249 LEU A O 1
ATOM 2033 N N . CYS A 1 250 ? -23.734 20.581 -1.749 1.00 86.56 250 CYS A N 1
ATOM 2034 C CA . CYS A 1 250 ? -22.574 20.382 -2.625 1.00 86.56 250 CYS A CA 1
ATOM 2035 C C . CYS A 1 250 ? -21.853 21.710 -2.885 1.00 86.56 250 CYS A C 1
ATOM 2037 O O . CYS A 1 250 ? -22.476 22.768 -2.965 1.00 86.56 250 CYS A O 1
ATOM 2039 N N . GLY A 1 251 ? -20.540 21.641 -3.084 1.00 87.38 251 GLY A N 1
ATOM 2040 C CA . GLY A 1 251 ? -19.740 22.771 -3.541 1.00 87.38 251 GLY A CA 1
ATOM 2041 C C . GLY A 1 251 ? -19.788 22.917 -5.055 1.00 87.38 251 GLY A C 1
ATOM 2042 O O . GLY A 1 251 ? -20.108 21.963 -5.763 1.00 87.38 251 GLY A O 1
ATOM 2043 N N . THR A 1 252 ? -19.474 24.105 -5.570 1.00 88.06 252 THR A N 1
ATOM 2044 C CA . THR A 1 252 ? -19.570 24.379 -7.010 1.00 88.06 252 THR A CA 1
ATOM 2045 C C . THR A 1 252 ? -18.298 25.011 -7.558 1.00 88.06 252 THR A C 1
ATOM 2047 O O . THR A 1 252 ? -17.699 25.878 -6.930 1.00 88.06 252 THR A O 1
ATOM 2050 N N . ILE A 1 253 ? -17.871 24.555 -8.734 1.00 88.00 253 ILE A N 1
ATOM 2051 C CA . ILE A 1 253 ? -16.754 25.122 -9.490 1.00 88.00 253 ILE A CA 1
ATOM 2052 C C . ILE A 1 253 ? -17.330 25.846 -10.707 1.00 88.00 253 ILE A C 1
ATOM 2054 O O . ILE A 1 253 ? -17.993 25.241 -11.555 1.00 88.00 253 ILE A O 1
ATOM 2058 N N . ASP A 1 254 ? -17.057 27.146 -10.781 1.00 86.25 254 ASP A N 1
ATOM 2059 C CA . ASP A 1 254 ? -17.621 28.053 -11.777 1.00 86.25 254 ASP A CA 1
ATOM 2060 C C . ASP A 1 254 ? -17.019 27.781 -13.167 1.00 86.25 254 ASP A C 1
ATOM 2062 O O . ASP A 1 254 ? -15.795 27.831 -13.352 1.00 86.25 254 ASP A O 1
ATOM 2066 N N . VAL A 1 255 ? -17.864 27.507 -14.167 1.00 84.94 255 VAL A N 1
ATOM 2067 C CA . VAL A 1 255 ? -17.410 27.069 -15.508 1.00 84.94 255 VAL A CA 1
ATOM 2068 C C . VAL A 1 255 ? -16.656 28.153 -16.275 1.00 84.94 255 VAL A C 1
ATOM 2070 O O . VAL A 1 255 ? -15.862 27.835 -17.159 1.00 84.94 255 VAL A O 1
ATOM 2073 N N . LYS A 1 256 ? -16.798 29.422 -15.873 1.00 83.62 256 LYS A N 1
ATOM 2074 C CA . LYS A 1 256 ? -16.045 30.567 -16.420 1.00 83.62 256 LYS A CA 1
ATOM 2075 C C . LYS A 1 256 ? -14.522 30.387 -16.375 1.00 83.62 256 LYS A C 1
ATOM 2077 O O . LYS A 1 256 ? -13.806 31.010 -17.152 1.00 83.62 256 LYS A O 1
ATOM 2082 N N . HIS A 1 257 ? -14.025 29.526 -15.486 1.00 82.69 257 HIS A N 1
ATOM 2083 C CA . HIS A 1 257 ? -12.609 29.196 -15.380 1.00 82.69 257 HIS A CA 1
ATOM 2084 C C . HIS A 1 257 ? -12.127 28.206 -16.447 1.00 82.69 257 HIS A C 1
ATOM 2086 O O . HIS A 1 257 ? -10.955 27.855 -16.447 1.00 82.69 257 HIS A O 1
ATOM 2092 N N . PHE A 1 258 ? -12.973 27.711 -17.347 1.00 84.56 258 PHE A N 1
ATOM 2093 C CA . PHE A 1 258 ? -12.585 26.770 -18.398 1.00 84.56 258 PHE A CA 1
ATOM 2094 C C . PHE A 1 258 ? -12.833 27.376 -19.785 1.00 84.56 258 PHE A C 1
ATOM 2096 O O . PHE A 1 258 ? -13.799 28.115 -19.960 1.00 84.56 258 PHE A O 1
ATOM 2103 N N . PRO A 1 259 ? -11.999 27.061 -20.795 1.00 83.81 259 PRO A N 1
ATOM 2104 C CA . PRO A 1 259 ? -10.883 26.111 -20.784 1.00 83.81 259 PRO A CA 1
ATOM 2105 C C . PRO A 1 259 ? -9.542 26.702 -20.321 1.00 83.81 259 PRO A C 1
ATOM 2107 O O . PRO A 1 259 ? -9.264 27.892 -20.453 1.00 83.81 259 PRO A O 1
ATOM 2110 N N . TYR A 1 260 ? -8.647 25.829 -19.849 1.00 81.06 260 TYR A N 1
ATOM 2111 C CA . TYR A 1 260 ? -7.249 26.196 -19.625 1.00 81.06 260 TYR A CA 1
ATOM 2112 C C . TYR A 1 260 ? -6.489 26.242 -20.959 1.00 81.06 260 TYR A C 1
ATOM 2114 O O . TYR A 1 260 ? -6.381 25.233 -21.653 1.00 81.06 260 TYR A O 1
ATOM 2122 N N . ASN A 1 261 ? -5.909 27.395 -21.299 1.00 76.31 261 ASN A N 1
ATOM 2123 C CA . ASN A 1 261 ? -5.233 27.620 -22.587 1.00 76.31 261 ASN A CA 1
ATOM 2124 C C . ASN A 1 261 ? -3.699 27.446 -22.534 1.00 76.31 261 ASN A C 1
ATOM 2126 O O . ASN A 1 261 ? -2.986 27.883 -23.434 1.00 76.31 261 ASN A O 1
ATOM 2130 N N . GLY A 1 262 ? -3.163 26.804 -21.488 1.00 72.31 262 GLY A N 1
ATOM 2131 C CA . GLY A 1 262 ? -1.715 26.629 -21.314 1.00 72.31 262 GLY A CA 1
ATOM 2132 C C . GLY A 1 262 ? -1.006 27.883 -20.781 1.00 72.31 262 GLY A C 1
ATOM 2133 O O . GLY A 1 262 ? -1.632 28.890 -20.465 1.00 72.31 262 GLY A O 1
ATOM 2134 N N . LYS A 1 263 ? 0.325 27.832 -20.631 1.00 70.19 263 LYS A N 1
ATOM 2135 C CA . LYS A 1 263 ? 1.147 28.957 -20.121 1.00 70.19 263 LYS A CA 1
ATOM 2136 C C . LYS A 1 263 ? 1.655 29.883 -21.243 1.00 70.19 263 LYS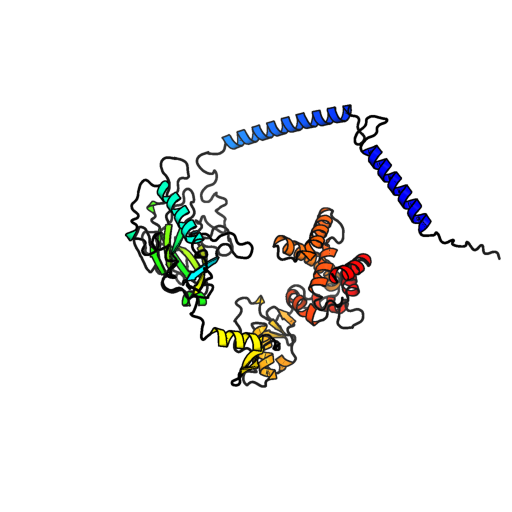 A C 1
ATOM 2138 O O . LYS A 1 263 ? 2.776 30.376 -21.169 1.00 70.19 263 LYS A O 1
ATOM 2143 N N . VAL A 1 264 ? 0.865 30.066 -22.303 1.00 58.00 264 VAL A N 1
ATOM 2144 C CA . VAL A 1 264 ? 1.307 30.689 -23.567 1.00 58.00 264 VAL A CA 1
ATOM 2145 C C . VAL A 1 264 ? 1.497 32.198 -23.443 1.00 58.00 264 VAL A C 1
ATOM 2147 O O . VAL A 1 264 ? 2.521 32.732 -23.860 1.00 58.00 264 VAL A O 1
ATOM 2150 N N . ASN A 1 265 ? 0.545 32.884 -22.811 1.00 54.78 265 ASN A N 1
ATOM 2151 C CA . ASN A 1 265 ? 0.590 34.328 -22.620 1.00 54.78 265 ASN A CA 1
ATOM 2152 C C . ASN A 1 265 ? 0.895 34.628 -21.158 1.00 54.78 265 ASN A C 1
ATOM 2154 O O . ASN A 1 265 ? 0.056 34.448 -20.285 1.00 54.78 265 ASN A O 1
ATOM 2158 N N . ARG A 1 266 ? 2.102 35.131 -20.884 1.00 55.47 266 ARG A N 1
ATOM 2159 C CA . ARG A 1 266 ? 2.552 35.483 -19.525 1.00 55.47 266 ARG A CA 1
ATOM 2160 C C . ARG A 1 266 ? 1.713 36.595 -18.857 1.00 55.47 266 ARG A C 1
ATOM 2162 O O . ARG A 1 266 ? 1.930 36.866 -17.684 1.00 55.47 266 ARG A O 1
ATOM 2169 N N . LYS A 1 267 ? 0.812 37.247 -19.609 1.00 51.03 267 LYS A N 1
ATOM 2170 C CA . LYS A 1 267 ? -0.046 38.358 -19.166 1.00 51.03 267 LYS A CA 1
ATOM 2171 C C . LYS A 1 267 ? -1.359 37.908 -18.511 1.00 51.03 267 LYS A C 1
ATOM 2173 O O . LYS A 1 267 ? -1.823 38.611 -17.626 1.00 51.03 267 LYS A O 1
ATOM 2178 N N . ASP A 1 268 ? -1.893 36.740 -18.877 1.00 55.91 268 ASP A N 1
ATOM 2179 C CA . ASP A 1 268 ? -3.153 36.228 -18.326 1.00 55.91 268 ASP A CA 1
ATOM 2180 C C . ASP A 1 268 ? -2.853 35.052 -17.398 1.00 55.91 268 ASP A C 1
ATOM 2182 O O . ASP A 1 268 ? -2.630 33.913 -17.826 1.00 55.91 268 ASP A O 1
ATOM 2186 N N . VAL A 1 269 ? -2.775 35.334 -16.099 1.00 67.19 269 VAL A N 1
ATOM 2187 C CA . VAL A 1 269 ? -2.451 34.312 -15.109 1.00 67.19 269 VAL A CA 1
ATOM 2188 C C . VAL A 1 269 ? -3.699 33.500 -14.784 1.00 67.19 269 VAL A C 1
ATOM 2190 O O . VAL A 1 269 ? -4.578 33.927 -14.044 1.00 67.19 269 VAL A O 1
ATOM 2193 N N . TYR A 1 270 ? -3.772 32.301 -15.360 1.00 73.31 270 TYR A N 1
ATOM 2194 C CA . TYR A 1 270 ? -4.874 31.375 -15.128 1.00 73.31 270 TYR A CA 1
ATOM 2195 C C . TYR A 1 270 ? -4.954 30.911 -13.666 1.00 73.31 270 TYR A C 1
ATOM 2197 O O . TYR A 1 270 ? -4.043 30.230 -13.164 1.00 73.31 270 TYR A O 1
ATOM 2205 N N . GLN A 1 271 ? -6.093 31.195 -13.043 1.00 73.75 271 GLN A N 1
ATOM 2206 C CA . GLN A 1 271 ? -6.454 30.778 -11.695 1.00 73.75 271 GLN A CA 1
ATOM 2207 C C . GLN A 1 271 ? -7.118 29.396 -11.706 1.00 73.75 271 GLN A C 1
ATOM 2209 O O . GLN A 1 271 ? -8.011 29.131 -12.505 1.00 73.75 271 GLN A O 1
ATOM 2214 N N . VAL A 1 272 ? -6.635 28.488 -10.850 1.00 76.69 272 VAL A N 1
ATOM 2215 C CA . VAL A 1 272 ? -7.272 27.172 -10.678 1.00 76.69 272 VAL A CA 1
ATOM 2216 C C . VAL A 1 272 ? -8.477 27.361 -9.782 1.00 76.69 272 VAL A C 1
ATOM 2218 O O . VAL A 1 272 ? -8.264 27.700 -8.620 1.00 76.69 272 VAL A O 1
ATOM 2221 N N . PRO A 1 273 ? -9.695 27.081 -10.254 1.00 81.56 273 PRO A N 1
ATOM 2222 C CA . PRO A 1 273 ? -10.838 27.192 -9.379 1.00 81.56 273 PRO A CA 1
ATOM 2223 C C . PRO A 1 273 ? -10.771 26.106 -8.302 1.00 81.56 273 PRO A C 1
ATOM 2225 O O . PRO A 1 273 ? -10.353 24.966 -8.551 1.00 81.56 273 PRO A O 1
ATOM 2228 N N . TYR A 1 274 ? -11.162 26.482 -7.094 1.00 86.75 274 TYR A N 1
ATOM 2229 C CA . TYR A 1 274 ? -11.145 25.622 -5.924 1.00 86.75 274 TYR A CA 1
ATOM 2230 C C . TYR A 1 274 ? -12.437 25.777 -5.126 1.00 86.75 274 TYR A C 1
ATOM 2232 O O . TYR A 1 274 ? -13.184 26.736 -5.299 1.00 86.75 274 TYR A O 1
ATOM 2240 N N . VAL A 1 275 ? -12.689 24.812 -4.250 1.00 89.62 275 VAL A N 1
ATOM 2241 C CA . VAL A 1 275 ? -13.833 24.790 -3.340 1.00 89.62 275 VAL A CA 1
ATOM 2242 C C . VAL A 1 275 ? -13.323 24.452 -1.952 1.00 89.62 275 VAL A C 1
ATOM 2244 O O . VAL A 1 275 ? -12.529 23.521 -1.796 1.00 89.62 275 VAL A O 1
ATOM 2247 N N . TRP A 1 276 ? -13.785 25.185 -0.948 1.00 91.69 276 TRP A N 1
ATOM 2248 C CA . TRP A 1 276 ? -13.545 24.830 0.444 1.00 91.69 276 TRP A CA 1
ATOM 2249 C C . TRP A 1 276 ? -14.578 23.824 0.924 1.00 91.69 276 TRP A C 1
ATOM 2251 O O . TRP A 1 276 ? -15.765 23.950 0.630 1.00 91.69 276 TRP A O 1
ATOM 2261 N N . VAL A 1 277 ? -14.112 22.849 1.689 1.00 92.31 277 VAL A N 1
ATOM 2262 C CA . VAL A 1 277 ? -14.914 21.813 2.328 1.00 92.31 277 VAL A CA 1
ATOM 2263 C C . VAL A 1 277 ? -14.567 21.827 3.809 1.00 92.31 277 VAL A C 1
ATOM 2265 O O . VAL A 1 277 ? -13.454 21.464 4.187 1.00 92.31 277 VAL A O 1
ATOM 2268 N N . GLN A 1 278 ? -15.502 22.274 4.638 1.00 91.44 278 GLN A N 1
ATOM 2269 C CA . GLN A 1 278 ? -15.382 22.282 6.091 1.00 91.44 278 GLN A CA 1
ATOM 2270 C C . GLN A 1 278 ? -16.176 21.121 6.671 1.00 91.44 278 GLN A C 1
ATOM 2272 O O . GLN A 1 278 ? -17.359 20.945 6.374 1.00 91.44 278 GLN A O 1
ATOM 2277 N N . PHE A 1 279 ? -15.537 20.356 7.545 1.00 90.50 279 PHE A N 1
ATOM 2278 C CA . PHE A 1 279 ? -16.202 19.300 8.293 1.00 90.50 279 PHE A CA 1
ATOM 2279 C C . PHE A 1 279 ? -16.559 19.822 9.683 1.00 90.50 279 PHE A C 1
ATOM 2281 O O . PHE A 1 279 ? -15.669 20.093 10.480 1.00 90.50 279 PHE A O 1
ATOM 2288 N N . VAL A 1 280 ? -17.852 19.992 9.969 1.00 86.06 280 VAL A N 1
ATOM 2289 C CA . VAL A 1 280 ? -18.317 20.654 11.204 1.00 86.06 280 VAL A CA 1
ATOM 2290 C C . VAL A 1 280 ? -18.386 19.677 12.380 1.00 86.06 280 VAL A C 1
ATOM 2292 O O . VAL A 1 280 ? -18.001 20.019 13.493 1.00 86.06 280 VAL A O 1
ATOM 2295 N N . ASN A 1 281 ? -18.846 18.448 12.125 1.00 83.19 281 ASN A N 1
ATOM 2296 C CA . ASN A 1 281 ? -19.045 17.417 13.147 1.00 83.19 281 ASN A CA 1
ATOM 2297 C C . ASN A 1 281 ? -18.224 16.165 12.800 1.00 83.19 281 ASN A C 1
ATOM 2299 O O . ASN A 1 281 ? -18.754 15.201 12.248 1.00 83.19 281 ASN A O 1
ATOM 2303 N N . LEU A 1 282 ? -16.920 16.183 13.084 1.00 83.12 282 LEU A N 1
ATOM 2304 C CA . LEU A 1 282 ? -16.063 15.001 12.947 1.00 83.12 282 LEU A CA 1
ATOM 2305 C C . LEU A 1 282 ? -16.014 14.204 14.252 1.00 83.12 282 LEU A C 1
ATOM 2307 O O . LEU A 1 282 ? -15.830 14.771 15.324 1.00 83.12 282 LEU A O 1
ATOM 2311 N N . THR A 1 283 ? -16.127 12.879 14.150 1.00 82.00 283 THR A N 1
ATOM 2312 C CA . THR A 1 283 ? -15.943 11.979 15.299 1.00 82.00 283 THR A CA 1
ATOM 2313 C C . THR A 1 283 ? -14.451 11.822 15.607 1.00 82.00 283 THR A C 1
ATOM 2315 O O . THR A 1 283 ? -13.701 11.373 14.739 1.00 82.00 283 THR A O 1
ATOM 2318 N N . ALA A 1 284 ? -14.027 12.168 16.825 1.00 80.31 284 ALA A N 1
ATOM 2319 C CA . ALA A 1 284 ? -12.636 12.059 17.266 1.00 80.31 284 ALA A CA 1
ATOM 2320 C C . ALA A 1 284 ? -12.181 10.604 17.517 1.00 80.31 284 ALA A C 1
ATOM 2322 O O . ALA A 1 284 ? -12.988 9.689 17.667 1.00 80.31 284 ALA A O 1
ATOM 2323 N N . ASN A 1 285 ? -10.863 10.406 17.572 1.00 75.00 285 ASN A N 1
ATOM 2324 C CA . ASN A 1 285 ? -10.128 9.170 17.852 1.00 75.00 285 ASN A CA 1
ATOM 2325 C C . ASN A 1 285 ? -10.407 8.012 16.875 1.00 75.00 285 ASN A C 1
ATOM 2327 O O . ASN A 1 285 ? -10.189 6.844 17.195 1.00 75.00 285 ASN A O 1
ATOM 2331 N N . VAL A 1 286 ? -10.859 8.324 15.656 1.00 80.12 286 VAL A N 1
ATOM 2332 C CA . VAL A 1 286 ? -11.147 7.345 14.599 1.00 80.12 286 VAL A CA 1
ATOM 2333 C C . VAL A 1 286 ? -10.536 7.799 13.273 1.00 80.12 286 VAL A C 1
ATOM 2335 O O . VAL A 1 286 ? -10.566 8.979 12.933 1.00 80.12 286 VAL A O 1
ATOM 2338 N N . LEU A 1 287 ? -10.006 6.849 12.498 1.00 81.94 287 LEU A N 1
ATOM 2339 C CA . LEU A 1 287 ? -9.595 7.080 11.113 1.00 81.94 287 LEU A CA 1
ATOM 2340 C C . LEU A 1 287 ? -10.821 7.106 10.195 1.00 81.94 287 LEU A C 1
ATOM 2342 O O . LEU A 1 287 ? -11.440 6.069 9.956 1.00 81.94 287 LEU A O 1
ATOM 2346 N N . LEU A 1 288 ? -11.144 8.283 9.662 1.00 83.69 288 LEU A N 1
ATOM 2347 C CA . LEU A 1 288 ? -12.224 8.490 8.700 1.00 83.69 288 LEU A CA 1
ATOM 2348 C C . LEU A 1 288 ? -11.652 8.580 7.287 1.00 83.69 288 LEU A C 1
ATOM 2350 O O . LEU A 1 288 ? -10.749 9.380 7.043 1.00 83.69 288 LEU A O 1
ATOM 2354 N N . THR A 1 289 ? -12.189 7.789 6.355 1.00 85.81 289 THR A N 1
ATOM 2355 C CA . THR A 1 289 ? -11.837 7.888 4.931 1.00 85.81 289 THR A CA 1
ATOM 2356 C C . THR A 1 289 ? -12.959 8.588 4.174 1.00 85.81 289 THR A C 1
ATOM 2358 O O . THR A 1 289 ? -14.097 8.116 4.136 1.00 85.81 289 THR A O 1
ATOM 2361 N N . ILE A 1 290 ? -12.640 9.749 3.608 1.00 88.19 290 ILE A N 1
ATOM 2362 C CA . ILE A 1 290 ? -13.586 10.648 2.953 1.00 88.19 290 ILE A CA 1
ATOM 2363 C C . ILE A 1 290 ? -13.255 10.688 1.463 1.00 88.19 290 ILE A C 1
ATOM 2365 O O . ILE A 1 290 ? -12.166 11.110 1.088 1.00 88.19 290 ILE A O 1
ATOM 2369 N N . GLU A 1 291 ? -14.201 10.291 0.620 1.00 87.69 291 GLU A N 1
ATOM 2370 C CA . GLU A 1 291 ? -14.105 10.388 -0.837 1.00 87.69 291 GLU A CA 1
ATOM 2371 C C . GLU A 1 291 ? -14.778 11.683 -1.318 1.00 87.69 291 GLU A C 1
ATOM 2373 O O . GLU A 1 291 ? -15.964 11.919 -1.078 1.00 87.69 291 GLU A O 1
ATOM 2378 N N . CYS A 1 292 ? -14.031 12.544 -2.008 1.00 88.38 292 CYS A N 1
ATOM 2379 C CA . CYS A 1 292 ? -14.551 13.753 -2.651 1.00 88.38 292 CYS A CA 1
ATOM 2380 C C . CYS A 1 292 ? -14.594 13.568 -4.166 1.00 88.38 292 CYS A C 1
ATOM 2382 O O . CYS A 1 292 ? -13.575 13.259 -4.781 1.00 88.38 292 CYS A O 1
ATOM 2384 N N . ARG A 1 293 ? -15.761 13.800 -4.776 1.00 85.56 293 ARG A N 1
ATOM 2385 C CA . ARG A 1 293 ? -16.028 13.563 -6.201 1.00 85.56 293 ARG A CA 1
ATOM 2386 C C . ARG A 1 293 ? -16.554 14.804 -6.903 1.00 85.56 293 ARG A C 1
ATOM 2388 O O . ARG A 1 293 ? -17.348 15.557 -6.339 1.00 85.56 293 ARG A O 1
ATOM 2395 N N . VAL A 1 294 ? -16.152 14.963 -8.161 1.00 86.25 294 VAL A N 1
ATOM 2396 C CA . VAL A 1 294 ? -16.744 15.924 -9.100 1.00 86.25 294 VAL A CA 1
ATOM 2397 C C . VAL A 1 294 ? -17.689 15.191 -10.041 1.00 86.25 294 VAL A C 1
ATOM 2399 O O . VAL A 1 294 ? -17.342 14.125 -10.550 1.00 86.25 294 VAL A O 1
ATOM 2402 N N . TYR A 1 295 ? -18.847 15.785 -10.329 1.00 82.38 295 TYR A N 1
ATOM 2403 C CA . TYR A 1 295 ? -19.809 15.216 -11.272 1.00 82.38 295 TYR A CA 1
ATOM 2404 C C . TYR A 1 295 ? -19.928 16.064 -12.542 1.00 82.38 295 TYR A C 1
ATOM 2406 O O . TYR A 1 295 ? -19.969 17.290 -12.489 1.00 82.38 295 TYR A O 1
ATOM 2414 N N . GLY A 1 296 ? -20.011 15.398 -13.693 1.00 78.31 296 GLY A N 1
ATOM 2415 C CA . GLY A 1 296 ? -20.221 16.018 -15.003 1.00 78.31 296 GLY A CA 1
ATOM 2416 C C . GLY A 1 296 ? -20.444 14.964 -16.089 1.00 78.31 296 GLY A C 1
ATOM 2417 O O . GLY A 1 296 ? -20.161 13.784 -15.874 1.00 78.31 296 GLY A O 1
ATOM 2418 N N . ALA A 1 297 ? -20.948 15.373 -17.255 1.00 76.44 297 ALA A N 1
ATOM 2419 C CA . ALA A 1 297 ? -21.280 14.440 -18.343 1.00 76.44 297 ALA A CA 1
ATOM 2420 C C . ALA A 1 297 ? -20.035 13.943 -19.093 1.00 76.44 297 ALA A C 1
ATOM 2422 O O . ALA A 1 297 ? -20.043 12.889 -19.719 1.00 76.44 297 ALA A O 1
ATOM 2423 N N . ASN A 1 298 ? -18.932 14.677 -19.005 1.00 75.25 298 ASN A N 1
ATOM 2424 C CA . ASN A 1 298 ? -17.650 14.320 -19.604 1.00 75.25 298 ASN A CA 1
ATOM 2425 C C . ASN A 1 298 ? -16.545 14.136 -18.554 1.00 75.25 298 ASN A C 1
ATOM 2427 O O . ASN A 1 298 ? -15.362 14.279 -18.858 1.00 75.25 298 ASN A O 1
ATOM 2431 N N . ILE A 1 299 ? -16.946 13.816 -17.321 1.00 76.31 299 ILE A N 1
ATOM 2432 C CA . ILE A 1 299 ? -16.066 13.488 -16.203 1.00 76.31 299 ILE A CA 1
ATOM 2433 C C . ILE A 1 299 ? -16.354 12.035 -15.835 1.00 76.31 299 ILE A C 1
ATOM 2435 O O . ILE A 1 299 ? -17.477 11.685 -15.470 1.00 76.31 299 ILE A O 1
ATOM 2439 N N . PHE A 1 300 ? -15.350 11.184 -16.008 1.00 72.56 300 PHE A N 1
ATOM 2440 C CA . PHE A 1 300 ? -15.450 9.748 -15.799 1.00 72.56 300 PHE A CA 1
ATOM 2441 C C . PHE A 1 300 ? -14.607 9.327 -14.606 1.00 72.56 300 PHE A C 1
ATOM 2443 O O . PHE A 1 300 ? -13.567 9.912 -14.301 1.00 72.56 300 PHE A O 1
ATOM 2450 N N . TYR A 1 301 ? -15.083 8.274 -13.960 1.00 67.31 301 TYR A N 1
ATOM 2451 C CA . TYR A 1 301 ? -14.503 7.707 -12.762 1.00 67.31 301 TYR A CA 1
ATOM 2452 C C . TYR A 1 301 ? -14.119 6.251 -13.044 1.00 67.31 301 TYR A C 1
ATOM 2454 O O . TYR A 1 301 ? -14.886 5.512 -13.662 1.00 67.31 301 TYR A O 1
ATOM 2462 N N . ASP A 1 302 ? -12.932 5.853 -12.589 1.00 60.12 302 ASP A N 1
ATOM 2463 C CA . ASP A 1 302 ? -12.449 4.478 -12.674 1.00 60.12 302 ASP A CA 1
ATOM 2464 C C . ASP A 1 302 ? -11.615 4.141 -11.425 1.00 60.12 302 ASP A C 1
ATOM 2466 O O . ASP A 1 302 ? -10.528 4.692 -11.222 1.00 60.12 302 ASP A O 1
ATOM 2470 N N . LYS A 1 303 ? -12.120 3.215 -10.594 1.00 55.25 303 LYS A N 1
ATOM 2471 C CA . LYS A 1 303 ? -11.435 2.702 -9.388 1.00 55.25 303 LYS A CA 1
ATOM 2472 C C . LYS A 1 303 ? -10.169 1.903 -9.715 1.00 55.25 303 LYS A C 1
ATOM 2474 O O . LYS A 1 303 ? -9.288 1.784 -8.868 1.00 55.25 303 LYS A O 1
ATOM 2479 N N . ILE A 1 304 ? -10.067 1.353 -10.924 1.00 52.41 304 ILE A N 1
ATOM 2480 C CA . ILE A 1 304 ? -9.025 0.398 -11.319 1.00 52.41 304 ILE A CA 1
ATOM 2481 C C . ILE A 1 304 ? -7.799 1.130 -11.886 1.00 52.41 304 ILE A C 1
ATOM 2483 O O . ILE A 1 304 ? -6.669 0.668 -11.730 1.00 52.41 304 ILE A O 1
ATOM 2487 N N . ALA A 1 305 ? -7.981 2.300 -12.505 1.00 48.28 305 ALA A N 1
ATOM 2488 C CA . ALA A 1 305 ? -6.908 2.967 -13.244 1.00 48.28 305 ALA A CA 1
ATOM 2489 C C . ALA A 1 305 ? -5.922 3.809 -12.404 1.00 48.28 305 ALA A C 1
ATOM 2491 O O . ALA A 1 305 ? -4.874 4.159 -12.948 1.00 48.28 305 ALA A O 1
ATOM 2492 N N . GLN A 1 306 ? -6.214 4.153 -11.136 1.00 50.28 306 GLN A N 1
ATOM 2493 C CA . GLN A 1 306 ? -5.362 4.872 -10.145 1.00 50.28 306 GLN A CA 1
ATOM 2494 C C . GLN A 1 306 ? -4.536 6.109 -10.609 1.00 50.28 306 GLN A C 1
ATOM 2496 O O . GLN A 1 306 ? -3.779 6.667 -9.820 1.00 50.28 306 GLN A O 1
ATOM 2501 N N . ARG A 1 307 ? -4.628 6.577 -11.863 1.00 46.72 307 ARG A N 1
ATOM 2502 C CA . ARG A 1 307 ? -3.657 7.534 -12.446 1.00 46.72 307 ARG A CA 1
ATOM 2503 C C . ARG A 1 307 ? -4.218 8.888 -12.873 1.00 46.72 307 ARG A C 1
ATOM 2505 O O . ARG A 1 307 ? -3.435 9.753 -13.249 1.00 46.72 307 ARG A O 1
ATOM 2512 N N . ALA A 1 308 ? -5.522 9.100 -12.762 1.00 50.41 308 ALA A N 1
ATOM 2513 C CA . ALA A 1 308 ? -6.181 10.408 -12.789 1.00 50.41 308 ALA A CA 1
ATOM 2514 C C . ALA A 1 308 ? -7.675 10.161 -12.555 1.00 50.41 308 ALA A C 1
ATOM 2516 O O . ALA A 1 308 ? -8.435 10.048 -13.513 1.00 50.41 308 ALA A O 1
ATOM 2517 N N . SER A 1 309 ? -8.079 9.984 -11.296 1.00 56.84 309 SER A N 1
ATOM 2518 C CA . SER A 1 309 ? -9.500 9.864 -10.964 1.00 56.84 309 SER A CA 1
ATOM 2519 C C . SER A 1 309 ? -10.066 11.254 -10.684 1.00 56.84 309 SER A C 1
ATOM 2521 O O . SER A 1 309 ? -9.403 12.073 -10.041 1.00 56.84 309 SER A O 1
ATOM 2523 N N . SER A 1 310 ? -11.295 11.530 -11.121 1.00 54.16 310 SER A N 1
ATOM 2524 C CA . SER A 1 310 ? -12.088 12.705 -10.717 1.00 54.16 310 SER A CA 1
ATOM 2525 C C . SER A 1 310 ? -12.571 12.614 -9.258 1.00 54.16 310 SER A C 1
ATOM 2527 O O . SER A 1 310 ? -13.627 13.137 -8.896 1.00 54.16 310 SER A O 1
ATOM 2529 N N . GLU A 1 311 ? -11.803 11.897 -8.443 1.00 64.25 311 GLU A N 1
ATOM 2530 C CA . GLU A 1 311 ? -12.034 11.501 -7.068 1.00 64.25 311 GLU A CA 1
ATOM 2531 C C . GLU A 1 311 ? -10.722 11.677 -6.306 1.00 64.25 311 GLU A C 1
ATOM 2533 O O . GLU A 1 311 ? -9.640 11.400 -6.834 1.00 64.25 311 GLU A O 1
ATOM 2538 N N . THR A 1 312 ? -10.820 12.157 -5.074 1.00 65.38 312 THR A N 1
ATOM 2539 C CA . THR A 1 312 ? -9.694 12.199 -4.149 1.00 65.38 312 THR A CA 1
ATOM 2540 C C . THR A 1 312 ? -10.134 11.713 -2.781 1.00 65.38 312 THR A C 1
ATOM 2542 O O . THR A 1 312 ? -11.168 12.150 -2.275 1.00 65.38 312 THR A O 1
ATOM 2545 N N . ASP A 1 313 ? -9.306 10.865 -2.179 1.00 67.44 313 ASP A N 1
ATOM 2546 C CA . ASP A 1 313 ? -9.530 10.361 -0.831 1.00 67.44 313 ASP A CA 1
ATOM 2547 C C . ASP A 1 313 ? -8.730 11.192 0.166 1.00 67.44 313 ASP A C 1
ATOM 2549 O O . ASP A 1 313 ? -7.518 11.382 0.017 1.00 67.44 313 ASP A O 1
ATOM 2553 N N . VAL A 1 314 ? -9.416 11.678 1.192 1.00 72.44 314 VAL A N 1
ATOM 2554 C CA . VAL A 1 314 ? -8.832 12.375 2.333 1.00 72.44 314 VAL A CA 1
ATOM 2555 C C . VAL A 1 314 ? -9.046 11.494 3.554 1.00 72.44 314 VAL A C 1
ATOM 2557 O O . VAL A 1 314 ? -10.181 11.169 3.906 1.00 72.44 314 VAL A O 1
ATOM 2560 N N . LYS A 1 315 ? -7.955 11.080 4.199 1.00 74.50 315 LYS A N 1
ATOM 2561 C CA . LYS A 1 315 ? -8.009 10.301 5.436 1.00 74.50 315 LYS A CA 1
ATOM 2562 C C . LYS A 1 315 ? -7.743 11.227 6.608 1.00 74.50 315 LYS A C 1
ATOM 2564 O O . LYS A 1 315 ? -6.685 11.844 6.660 1.00 74.50 315 LYS A O 1
ATOM 2569 N N . VAL A 1 316 ? -8.678 11.329 7.542 1.00 71.44 316 VAL A N 1
ATOM 2570 C CA . VAL A 1 316 ? -8.585 12.259 8.673 1.00 71.44 316 VAL A CA 1
ATOM 2571 C C . VAL A 1 316 ? -8.645 11.492 9.986 1.00 71.44 316 VAL A C 1
ATOM 2573 O O . VAL A 1 316 ? -9.491 10.615 10.152 1.00 71.44 316 VAL A O 1
ATOM 2576 N N . VAL A 1 317 ? -7.751 11.831 10.915 1.00 71.62 317 VAL A N 1
ATOM 2577 C CA . VAL A 1 317 ? -7.769 11.347 12.301 1.00 71.62 317 VAL A CA 1
ATOM 2578 C C . VAL A 1 317 ? -7.774 12.564 13.230 1.00 71.62 317 VAL A C 1
ATOM 2580 O O . VAL A 1 317 ? -6.703 13.127 13.482 1.00 71.62 317 VAL A O 1
ATOM 2583 N N . PRO A 1 318 ? -8.948 13.010 13.709 1.00 63.16 318 PRO A N 1
ATOM 2584 C CA . PRO A 1 318 ? -9.020 14.018 14.756 1.00 63.16 318 PRO A CA 1
ATOM 2585 C C . PRO A 1 318 ? -8.747 13.333 16.094 1.00 63.16 318 PRO A C 1
ATOM 2587 O O . PRO A 1 318 ? -9.478 12.422 16.459 1.00 63.16 318 PRO A O 1
ATOM 2590 N N . ASN A 1 319 ? -7.718 13.738 16.827 1.00 59.91 319 ASN A N 1
ATOM 2591 C CA . ASN A 1 319 ? -7.453 13.226 18.171 1.00 59.91 319 ASN A CA 1
ATOM 2592 C C . ASN A 1 319 ? -8.031 14.199 19.203 1.00 59.91 319 ASN A C 1
ATOM 2594 O O . ASN A 1 319 ? -7.653 15.368 19.202 1.00 59.91 319 ASN A O 1
ATOM 2598 N N . GLU A 1 320 ? -8.895 13.734 20.100 1.00 50.78 320 GLU A N 1
ATOM 2599 C CA . GLU A 1 320 ? -9.380 14.538 21.229 1.00 50.78 320 GLU A CA 1
ATOM 2600 C C . GLU A 1 320 ? -8.700 14.049 22.507 1.00 50.78 320 GLU A C 1
ATOM 2602 O O . GLU A 1 320 ? -8.783 12.864 22.846 1.00 50.78 320 GLU A O 1
ATOM 2607 N N . ILE A 1 321 ? -8.001 14.946 23.215 1.00 50.53 321 ILE A N 1
ATOM 2608 C CA . ILE A 1 321 ? -7.432 14.603 24.520 1.00 50.53 321 ILE A CA 1
ATOM 2609 C C . ILE A 1 321 ? -8.544 14.721 25.562 1.00 50.53 321 ILE A C 1
ATOM 2611 O O . ILE A 1 321 ? -8.819 15.803 26.079 1.00 50.53 321 ILE A O 1
ATOM 2615 N N . LEU A 1 322 ? -9.187 13.594 25.862 1.00 41.72 322 LEU A N 1
ATOM 2616 C CA . LEU A 1 322 ? -10.092 13.460 27.000 1.00 41.72 322 LEU A CA 1
ATOM 2617 C C . LEU A 1 322 ? -9.344 13.820 28.293 1.00 41.72 322 LEU A C 1
ATOM 2619 O O . LEU A 1 322 ? -8.178 13.454 28.472 1.00 41.72 322 LEU A O 1
ATOM 2623 N N . THR A 1 323 ? -10.001 14.550 29.197 1.00 41.56 323 THR A N 1
ATOM 2624 C CA . THR A 1 323 ? -9.498 14.806 30.550 1.00 41.56 323 THR A CA 1
ATOM 2625 C C . THR A 1 323 ? -9.404 13.482 31.286 1.00 41.56 323 THR A C 1
ATOM 2627 O O . THR A 1 323 ? -10.377 12.917 31.775 1.00 41.56 323 THR A O 1
ATOM 2630 N N . VAL A 1 324 ? -8.189 12.971 31.298 1.00 50.41 324 VAL A N 1
ATOM 2631 C CA . VAL A 1 324 ? -7.800 11.761 31.983 1.00 50.41 324 VAL A CA 1
ATOM 2632 C C . VAL A 1 324 ? -7.765 12.054 33.471 1.00 50.41 324 VAL A C 1
ATOM 2634 O O . VAL A 1 324 ? -6.827 12.696 33.927 1.00 50.41 324 VAL A O 1
ATOM 2637 N N . GLU A 1 325 ? -8.720 11.515 34.214 1.00 46.50 325 GLU A N 1
ATOM 2638 C CA . GLU A 1 325 ? -8.474 11.118 35.604 1.00 46.50 325 GLU A CA 1
ATOM 2639 C C . GLU A 1 325 ? -9.322 9.904 36.032 1.00 46.50 325 GLU A C 1
ATOM 2641 O O . GLU A 1 325 ? -8.876 9.166 36.900 1.00 46.50 325 GLU A O 1
ATOM 2646 N N . GLU A 1 326 ? -10.418 9.556 35.340 1.00 41.38 326 GLU A N 1
ATOM 2647 C CA . GLU A 1 326 ? -11.201 8.342 35.669 1.00 41.38 326 GLU A CA 1
ATOM 2648 C C . GLU A 1 326 ? -11.005 7.164 34.686 1.00 41.38 326 GLU A C 1
ATOM 2650 O O . GLU A 1 326 ? -11.067 6.005 35.091 1.00 41.38 326 GLU A O 1
ATOM 2655 N N . GLU A 1 327 ? -10.655 7.406 33.414 1.00 44.06 327 GLU A N 1
ATOM 2656 C CA . GLU A 1 327 ? -10.552 6.324 32.412 1.00 44.06 327 GLU A CA 1
ATOM 2657 C C . GLU A 1 327 ? -9.173 5.631 32.376 1.00 44.06 327 GLU A C 1
ATOM 2659 O O . GLU A 1 327 ? -9.081 4.428 32.131 1.00 44.06 327 GLU A O 1
ATOM 2664 N N . LYS A 1 328 ? -8.075 6.340 32.696 1.00 47.69 328 LYS A N 1
ATOM 2665 C CA . LYS A 1 328 ? -6.730 5.719 32.704 1.00 47.69 328 LYS A CA 1
ATOM 2666 C C . LYS A 1 328 ? -6.512 4.743 33.849 1.00 47.69 328 LYS A C 1
ATOM 2668 O O . LYS A 1 328 ? -5.648 3.883 33.718 1.00 47.69 328 LYS A O 1
ATOM 2673 N N . GLN A 1 329 ? -7.264 4.848 34.943 1.00 46.75 329 GLN A N 1
ATOM 2674 C CA . GLN A 1 329 ? -7.137 3.888 36.036 1.00 46.75 329 GLN A CA 1
ATOM 2675 C C . GLN A 1 329 ? -7.821 2.557 35.690 1.00 46.75 329 GLN A C 1
ATOM 2677 O O . GLN A 1 329 ? -7.318 1.509 36.072 1.00 46.75 329 GLN A O 1
ATOM 2682 N N . ILE A 1 330 ? -8.883 2.587 34.876 1.00 47.09 330 ILE A N 1
ATOM 2683 C CA . ILE A 1 330 ? -9.587 1.390 34.392 1.00 47.09 330 ILE A CA 1
ATOM 2684 C C . ILE A 1 330 ? -8.854 0.764 33.194 1.00 47.09 330 ILE A C 1
ATOM 2686 O O . ILE A 1 330 ? -8.698 -0.451 33.148 1.00 47.09 330 ILE A O 1
ATOM 2690 N N . ILE A 1 331 ? -8.349 1.569 32.249 1.00 49.78 331 ILE A N 1
ATOM 2691 C CA . ILE A 1 331 ? -7.652 1.063 31.051 1.00 49.78 331 ILE A CA 1
ATOM 2692 C C . ILE A 1 331 ? -6.261 0.509 31.390 1.00 49.78 331 ILE A C 1
ATOM 2694 O O . ILE A 1 331 ? -5.906 -0.545 30.871 1.00 49.78 331 ILE A O 1
ATOM 2698 N N . ASN A 1 332 ? -5.492 1.147 32.283 1.00 50.69 332 ASN A N 1
ATOM 2699 C CA . ASN A 1 332 ? -4.206 0.576 32.704 1.00 50.69 332 ASN A CA 1
ATOM 2700 C C . ASN A 1 332 ? -4.391 -0.717 33.517 1.00 50.69 332 ASN A C 1
ATOM 2702 O O . ASN A 1 332 ? -3.628 -1.652 33.313 1.00 50.69 332 ASN A O 1
ATOM 2706 N N . ASP A 1 333 ? -5.419 -0.813 34.372 1.00 51.53 333 ASP A N 1
ATOM 2707 C CA . ASP A 1 333 ? -5.695 -2.039 35.143 1.00 51.53 333 ASP A CA 1
ATOM 2708 C C . ASP A 1 333 ? -6.272 -3.164 34.251 1.00 51.53 333 ASP A C 1
ATOM 2710 O O . ASP A 1 333 ? -5.941 -4.334 34.429 1.00 51.53 333 ASP A O 1
ATOM 2714 N N . PHE A 1 334 ? -7.061 -2.830 33.218 1.00 54.62 334 PHE A N 1
ATOM 2715 C CA . PHE A 1 334 ? -7.550 -3.789 32.212 1.00 54.62 334 PHE A CA 1
ATOM 2716 C C . PHE A 1 334 ? -6.423 -4.314 31.311 1.00 54.62 334 PHE A C 1
ATOM 2718 O O . PHE A 1 334 ? -6.321 -5.518 31.057 1.00 54.62 334 PHE A O 1
ATOM 2725 N N . GLN A 1 335 ? -5.558 -3.414 30.837 1.00 55.09 335 GLN A N 1
ATOM 2726 C CA . GLN A 1 335 ? -4.487 -3.743 29.904 1.00 55.09 335 GLN A CA 1
ATOM 2727 C C . GLN A 1 335 ? -3.337 -4.500 30.583 1.00 55.09 335 GLN A C 1
ATOM 2729 O O . GLN A 1 335 ? -2.773 -5.386 29.949 1.00 55.09 335 GLN A O 1
ATOM 2734 N N . ASP A 1 336 ? -3.058 -4.268 31.871 1.00 61.25 336 ASP A N 1
ATOM 2735 C CA . ASP A 1 336 ? -2.068 -5.055 32.623 1.00 61.25 336 ASP A CA 1
ATOM 2736 C C . ASP A 1 336 ? -2.550 -6.485 32.945 1.00 61.25 336 ASP A C 1
ATOM 2738 O O . ASP A 1 336 ? -1.752 -7.425 32.926 1.00 61.25 336 ASP A O 1
ATOM 2742 N N . ARG A 1 337 ? -3.853 -6.700 33.191 1.00 70.00 337 ARG A N 1
ATOM 2743 C CA . ARG A 1 337 ? -4.392 -8.024 33.576 1.00 70.00 337 ARG A CA 1
ATOM 2744 C C . ARG A 1 337 ? -4.644 -8.964 32.394 1.00 70.00 337 ARG A C 1
ATOM 2746 O O . ARG A 1 337 ? -4.399 -10.165 32.504 1.00 70.00 337 ARG A O 1
ATOM 2753 N N . CYS A 1 338 ? -5.081 -8.441 31.248 1.00 79.25 338 CYS A N 1
ATOM 2754 C CA . CYS A 1 338 ? -5.263 -9.241 30.031 1.00 79.25 338 CYS A CA 1
ATOM 2755 C C . CYS A 1 338 ? -3.987 -9.376 29.175 1.00 79.25 338 CYS A C 1
ATOM 2757 O O . CYS A 1 338 ? -3.956 -10.221 28.285 1.00 79.25 338 CYS A O 1
ATOM 2759 N N . ALA A 1 339 ? -2.916 -8.615 29.442 1.00 75.19 339 ALA A N 1
ATOM 2760 C CA . ALA A 1 339 ? -1.672 -8.694 28.664 1.00 75.19 339 ALA A CA 1
ATOM 2761 C C . ALA A 1 339 ? -0.901 -10.016 28.833 1.00 75.19 339 ALA A C 1
ATOM 2763 O O . ALA A 1 339 ? -0.217 -10.448 27.906 1.00 75.19 339 ALA A O 1
ATOM 2764 N N . SER A 1 340 ? -0.990 -10.664 29.997 1.00 70.88 340 SER A N 1
ATOM 2765 C CA . SER A 1 340 ? -0.295 -11.932 30.276 1.00 70.88 340 SER A CA 1
ATOM 2766 C C . SER A 1 340 ? -1.151 -13.174 30.005 1.00 70.88 340 SER A C 1
ATOM 2768 O O . SER A 1 340 ? -0.629 -14.291 29.961 1.00 70.88 340 SER A O 1
ATOM 2770 N N . THR A 1 341 ? -2.455 -12.996 29.786 1.00 81.12 341 THR A N 1
ATOM 2771 C CA . THR A 1 341 ? -3.405 -14.097 29.615 1.00 81.12 341 THR A CA 1
ATOM 2772 C C . THR A 1 341 ? -3.503 -14.483 28.141 1.00 81.12 341 THR A C 1
ATOM 2774 O O . THR A 1 341 ? -4.106 -13.782 27.332 1.00 81.12 341 THR A O 1
ATOM 2777 N N . LYS A 1 342 ? -2.904 -15.620 27.773 1.00 84.94 342 LYS A N 1
ATOM 2778 C CA . LYS A 1 342 ? -2.946 -16.148 26.403 1.00 84.94 342 LYS A CA 1
ATOM 2779 C C . LYS A 1 342 ? -4.184 -17.037 26.219 1.00 84.94 342 LYS A C 1
ATOM 2781 O O . LYS A 1 342 ? -4.190 -18.184 26.661 1.00 84.94 342 LYS A O 1
ATOM 2786 N N . CYS A 1 343 ? -5.227 -16.494 25.592 1.00 89.25 343 CYS A N 1
ATOM 2787 C CA . CYS A 1 343 ? -6.453 -17.229 25.262 1.00 89.25 343 CYS A CA 1
ATOM 2788 C C . CYS A 1 343 ? -6.283 -18.117 24.020 1.00 89.25 343 CYS A C 1
ATOM 2790 O O . CYS A 1 343 ? -5.344 -17.933 23.242 1.00 89.25 343 CYS A O 1
ATOM 2792 N N . ARG A 1 344 ? -7.171 -19.104 23.845 1.00 89.12 344 ARG A N 1
ATOM 2793 C CA . ARG A 1 344 ? -7.156 -19.979 22.661 1.00 89.12 344 ARG A CA 1
ATOM 2794 C C . ARG A 1 344 ? -7.745 -19.259 21.446 1.00 89.12 344 ARG A C 1
ATOM 2796 O O . ARG A 1 344 ? -8.446 -18.261 21.586 1.00 89.12 344 ARG A O 1
ATOM 2803 N N . ASP A 1 345 ? -7.506 -19.796 20.253 1.00 89.69 345 ASP A N 1
ATOM 2804 C CA . ASP A 1 345 ? -8.124 -19.268 19.034 1.00 89.69 345 ASP A CA 1
ATOM 2805 C C . ASP A 1 345 ? -9.659 -19.255 19.167 1.00 89.69 345 ASP A C 1
ATOM 2807 O O . ASP A 1 345 ? -10.266 -20.239 19.601 1.00 89.69 345 ASP A O 1
ATOM 2811 N N . GLY A 1 346 ? -10.283 -18.123 18.822 1.00 87.75 346 GLY A N 1
ATOM 2812 C CA . GLY A 1 346 ? -11.730 -17.908 18.971 1.00 87.75 346 GLY A CA 1
ATOM 2813 C C . GLY A 1 346 ? -12.173 -17.412 20.351 1.00 87.75 346 GLY A C 1
ATOM 2814 O O . GLY A 1 346 ? -13.368 -17.184 20.562 1.00 87.75 346 GLY A O 1
ATOM 2815 N N . GLU A 1 347 ? -11.235 -17.206 21.278 1.00 92.25 347 GLU A N 1
ATOM 2816 C CA . GLU A 1 347 ? -11.459 -16.593 22.587 1.00 92.25 347 GLU A CA 1
ATOM 2817 C C . GLU A 1 347 ? -10.834 -15.191 22.664 1.00 92.25 347 GLU A C 1
ATOM 2819 O O . GLU A 1 347 ? -9.826 -14.885 22.030 1.00 92.25 347 GLU A O 1
ATOM 2824 N N . THR A 1 348 ? -11.430 -14.327 23.478 1.00 90.38 348 THR A N 1
ATOM 2825 C CA . THR A 1 348 ? -10.941 -12.993 23.815 1.00 90.38 348 THR A CA 1
ATOM 2826 C C . THR A 1 348 ? -10.912 -12.825 25.332 1.00 90.38 348 THR A C 1
ATOM 2828 O O . THR A 1 348 ? -11.746 -13.391 26.044 1.00 90.38 348 THR A O 1
ATOM 2831 N N . CYS A 1 349 ? -9.929 -12.083 25.839 1.00 88.94 349 CYS A N 1
ATOM 2832 C CA . CYS A 1 349 ? -9.800 -11.836 27.271 1.00 88.94 349 CYS A CA 1
ATOM 2833 C C . CYS A 1 349 ? -10.827 -10.790 27.716 1.00 88.94 349 CYS A C 1
ATOM 2835 O O . CYS A 1 349 ? -10.862 -9.677 27.188 1.00 88.94 349 CYS A O 1
ATOM 2837 N N . VAL A 1 350 ? -11.656 -11.153 28.690 1.00 88.56 350 VAL A N 1
ATOM 2838 C CA . VAL A 1 350 ? -12.639 -10.285 29.339 1.00 88.56 350 VAL A CA 1
ATOM 2839 C C . VAL A 1 350 ? -12.391 -10.288 30.843 1.00 88.56 350 VAL A C 1
ATOM 2841 O O . VAL A 1 350 ? -11.904 -11.272 31.392 1.00 88.56 350 VAL A O 1
ATOM 2844 N N . LEU A 1 351 ? -12.722 -9.196 31.530 1.00 85.06 351 LEU A N 1
ATOM 2845 C CA . LEU A 1 351 ? -12.685 -9.183 32.991 1.00 85.06 351 LEU A CA 1
ATOM 2846 C C . LEU A 1 351 ? -14.020 -9.667 33.555 1.00 85.06 351 LEU A C 1
ATOM 2848 O O . LEU A 1 351 ? -15.087 -9.203 33.144 1.00 85.06 351 LEU A O 1
ATOM 2852 N N . ASN A 1 352 ? -13.953 -10.565 34.532 1.00 81.38 352 ASN A N 1
ATOM 2853 C CA . ASN A 1 352 ? -15.103 -10.975 35.323 1.00 81.38 352 ASN A CA 1
ATOM 2854 C C . ASN A 1 352 ? -15.565 -9.870 36.277 1.00 81.38 352 ASN A C 1
ATOM 2856 O O . ASN A 1 352 ? -14.892 -8.860 36.477 1.00 81.38 352 ASN A O 1
ATOM 2860 N N . LYS A 1 353 ? -16.724 -10.082 36.914 1.00 80.06 353 LYS A N 1
ATOM 2861 C CA . LYS A 1 353 ? -17.303 -9.153 37.905 1.00 80.06 353 LYS A CA 1
ATOM 2862 C C . LYS A 1 353 ? -16.373 -8.872 39.091 1.00 80.06 353 LYS A C 1
ATOM 2864 O O . LYS A 1 353 ? -16.480 -7.810 39.693 1.00 80.06 353 LYS A O 1
ATOM 2869 N N . ASP A 1 354 ? -15.463 -9.799 39.376 1.00 76.06 354 ASP A N 1
ATOM 2870 C CA . ASP A 1 354 ? -14.460 -9.701 40.439 1.00 76.06 354 ASP A CA 1
ATOM 2871 C C . ASP A 1 354 ? -13.152 -9.022 39.972 1.00 76.06 354 ASP A C 1
ATOM 2873 O O . ASP A 1 354 ? -12.243 -8.798 40.767 1.00 76.06 354 ASP A O 1
ATOM 2877 N N . GLY A 1 355 ? -13.061 -8.643 38.689 1.00 70.88 355 GLY A N 1
ATOM 2878 C CA . GLY A 1 355 ? -11.892 -7.984 38.097 1.00 70.88 355 GLY A CA 1
ATOM 2879 C C . GLY A 1 355 ? -10.779 -8.935 37.639 1.00 70.88 355 GLY A C 1
ATOM 2880 O O . GLY A 1 355 ? -9.686 -8.470 37.310 1.00 70.88 355 GLY A O 1
ATOM 2881 N N . ASP A 1 356 ? -11.038 -10.242 37.610 1.00 80.44 356 ASP A N 1
ATOM 2882 C CA . ASP A 1 356 ? -10.099 -11.263 37.131 1.00 80.44 356 ASP A CA 1
ATOM 2883 C C . ASP A 1 356 ? -10.206 -11.471 35.614 1.00 80.44 356 ASP A C 1
ATOM 2885 O O . ASP A 1 356 ? -11.300 -11.417 35.052 1.00 80.44 356 ASP A O 1
ATOM 2889 N N . ALA A 1 357 ? -9.076 -11.732 34.952 1.00 84.88 357 ALA A N 1
ATOM 2890 C CA . ALA A 1 357 ? -9.015 -12.011 33.518 1.00 84.88 357 ALA A CA 1
ATOM 2891 C C . ALA A 1 357 ? -9.516 -13.432 33.197 1.00 84.88 357 ALA A C 1
ATOM 2893 O O . ALA A 1 357 ? -8.942 -14.419 33.655 1.00 84.88 357 ALA A O 1
ATOM 2894 N N . GLU A 1 358 ? -10.557 -13.541 32.370 1.00 89.69 358 GLU A N 1
ATOM 2895 C CA . GLU A 1 358 ? -11.104 -14.798 31.855 1.00 89.69 358 GLU A CA 1
ATOM 2896 C C . GLU A 1 358 ? -11.160 -14.782 30.319 1.00 89.69 358 GLU A C 1
ATOM 2898 O O . GLU A 1 358 ? -11.487 -13.780 29.689 1.00 89.69 358 GLU A O 1
ATOM 2903 N N . CYS A 1 359 ? -10.875 -15.920 29.686 1.00 91.00 359 CYS A N 1
ATOM 2904 C CA . CYS A 1 359 ? -11.050 -16.093 28.246 1.00 91.00 359 CYS A CA 1
ATOM 2905 C C . CYS A 1 359 ? -12.511 -16.436 27.913 1.00 91.00 359 CYS A C 1
ATOM 2907 O O . CYS A 1 359 ? -12.986 -17.541 28.199 1.00 91.00 359 CYS A O 1
ATOM 2909 N N . ALA A 1 360 ? -13.227 -15.518 27.266 1.00 91.44 360 ALA A N 1
ATOM 2910 C CA . ALA A 1 360 ? -14.585 -15.722 26.762 1.00 91.44 360 ALA A CA 1
ATOM 2911 C C . ALA A 1 360 ? -14.591 -15.907 25.240 1.00 91.44 360 ALA A C 1
ATOM 2913 O O . ALA A 1 360 ? -13.711 -15.408 24.550 1.00 91.44 360 ALA A O 1
ATOM 2914 N N . CYS A 1 361 ? -15.584 -16.609 24.689 1.00 93.12 361 CYS A N 1
ATOM 2915 C CA . CYS A 1 361 ? -15.692 -16.743 23.235 1.00 93.12 361 CYS A CA 1
ATOM 2916 C C . CYS A 1 361 ? -15.935 -15.378 22.585 1.00 93.12 361 CYS A C 1
ATOM 2918 O O . CYS A 1 361 ? -16.698 -14.565 23.115 1.00 93.12 361 CYS A O 1
ATOM 2920 N N . VAL A 1 362 ? -15.329 -15.149 21.418 1.00 92.62 362 VAL A N 1
ATOM 2921 C CA . VAL A 1 362 ? -15.561 -13.939 20.619 1.00 92.62 362 VAL A CA 1
ATOM 2922 C C . VAL A 1 362 ? -17.065 -13.759 20.400 1.00 92.62 362 VAL A C 1
ATOM 2924 O O . VAL A 1 362 ? -17.769 -14.700 20.033 1.00 92.62 362 VAL A O 1
ATOM 2927 N N . ALA A 1 363 ? -17.584 -12.559 20.665 1.00 86.12 363 ALA A N 1
ATOM 2928 C CA . ALA A 1 363 ? -19.021 -12.293 20.582 1.00 86.12 363 ALA A CA 1
ATOM 2929 C C . ALA A 1 363 ? -19.490 -12.057 19.139 1.00 86.12 363 ALA A C 1
ATOM 2931 O O . ALA A 1 363 ? -20.561 -12.526 18.758 1.00 86.12 363 ALA A O 1
ATOM 2932 N N . GLN A 1 364 ? -18.683 -11.356 18.341 1.00 86.69 364 GLN A N 1
ATOM 2933 C CA . GLN A 1 364 ? -19.000 -10.997 16.964 1.00 86.69 364 GLN A CA 1
ATOM 2934 C C . GLN A 1 364 ? -17.722 -10.967 16.123 1.00 86.69 364 GLN A C 1
ATOM 2936 O O . GLN A 1 364 ? -16.732 -10.360 16.530 1.00 86.69 364 GLN A O 1
ATOM 2941 N N . CYS A 1 365 ? -17.767 -11.611 14.960 1.00 88.00 365 CYS A N 1
ATOM 2942 C CA . CYS A 1 365 ? -16.729 -11.527 13.939 1.00 88.00 365 CYS A CA 1
ATOM 2943 C C . CYS A 1 365 ? -17.110 -10.468 12.897 1.00 88.00 365 CYS A C 1
ATOM 2945 O O . CYS A 1 365 ? -18.292 -10.210 12.667 1.00 88.00 365 CYS A O 1
ATOM 2947 N N . GLU A 1 366 ? -16.113 -9.835 12.282 1.00 83.44 366 GLU A N 1
ATOM 2948 C CA . GLU A 1 366 ? -16.346 -8.940 11.147 1.00 83.44 366 GLU A CA 1
ATOM 2949 C C . GLU A 1 366 ? -16.666 -9.760 9.894 1.00 83.44 366 GLU A C 1
ATOM 2951 O O . GLU A 1 366 ? -15.942 -10.703 9.578 1.00 83.44 366 GLU A O 1
ATOM 2956 N N . ASP A 1 367 ? -17.711 -9.378 9.158 1.00 77.56 367 ASP A N 1
ATOM 2957 C CA . ASP A 1 367 ? -18.047 -10.026 7.890 1.00 77.56 367 ASP A CA 1
ATOM 2958 C C . ASP A 1 367 ? -17.037 -9.611 6.806 1.00 77.56 367 ASP A C 1
ATOM 2960 O O . ASP A 1 367 ? -16.976 -8.428 6.426 1.00 77.56 367 ASP A O 1
ATOM 2964 N N . PRO A 1 368 ? -16.226 -10.542 6.273 1.00 75.69 368 PRO A N 1
ATOM 2965 C CA . PRO A 1 368 ? -15.257 -10.190 5.254 1.00 75.69 368 PRO A CA 1
ATOM 2966 C C . PRO A 1 368 ? -15.954 -9.838 3.938 1.00 75.69 368 PRO A C 1
ATOM 2968 O O . PRO A 1 368 ? -16.890 -10.496 3.489 1.00 75.69 368 PRO A O 1
ATOM 2971 N N . LYS A 1 369 ? -15.449 -8.796 3.270 1.00 69.56 369 LYS A N 1
ATOM 2972 C CA . LYS A 1 369 ? -15.964 -8.334 1.967 1.00 69.56 369 LYS A CA 1
ATOM 2973 C C . LYS A 1 369 ? -15.469 -9.162 0.777 1.00 69.56 369 LYS A C 1
ATOM 2975 O O . LYS A 1 369 ? -15.955 -8.965 -0.333 1.00 69.56 369 LYS A O 1
ATOM 2980 N N . ASP A 1 370 ? -14.470 -10.015 0.989 1.00 80.69 370 ASP A N 1
ATOM 2981 C CA . ASP A 1 370 ? -13.775 -10.771 -0.053 1.00 80.69 370 ASP A CA 1
ATOM 2982 C C . ASP A 1 370 ? -13.958 -12.273 0.186 1.00 80.69 370 ASP A C 1
ATOM 2984 O O . ASP A 1 370 ? -13.652 -12.772 1.268 1.00 80.69 370 ASP A O 1
ATOM 2988 N N . GLU A 1 371 ? -14.420 -13.002 -0.833 1.00 81.12 371 GLU A N 1
ATOM 2989 C CA . GLU A 1 371 ? -14.610 -14.456 -0.761 1.00 81.12 371 GLU A CA 1
ATOM 2990 C C . GLU A 1 371 ? -13.300 -15.214 -0.484 1.00 81.12 371 GLU A C 1
ATOM 2992 O O . GLU A 1 371 ? -13.330 -16.329 0.032 1.00 81.12 371 GLU A O 1
ATOM 2997 N N . ARG A 1 372 ? -12.137 -14.617 -0.774 1.00 82.00 372 ARG A N 1
ATOM 2998 C CA . ARG A 1 372 ? -10.818 -15.212 -0.493 1.00 82.00 372 ARG A CA 1
ATOM 2999 C C . ARG A 1 372 ? -10.481 -15.286 0.997 1.00 82.00 372 ARG A C 1
ATOM 3001 O O . ARG A 1 372 ? -9.554 -16.000 1.359 1.00 82.00 372 ARG A O 1
ATOM 3008 N N . LEU A 1 373 ? -11.205 -14.547 1.838 1.00 84.81 373 LEU A N 1
ATOM 3009 C CA . LEU A 1 373 ? -11.057 -14.569 3.298 1.00 84.81 373 LEU A CA 1
ATOM 3010 C C . LEU A 1 373 ? -11.968 -15.608 3.969 1.00 84.81 373 LEU A C 1
ATOM 3012 O O . LEU A 1 373 ? -11.849 -15.824 5.173 1.00 84.81 373 LEU A O 1
ATOM 3016 N N . MET A 1 374 ? -12.849 -16.259 3.198 1.00 92.06 374 MET A N 1
ATOM 3017 C CA . MET A 1 374 ? -13.587 -17.432 3.667 1.00 92.06 374 MET A CA 1
ATOM 3018 C C . MET A 1 374 ? -12.622 -18.560 4.023 1.00 92.06 374 MET A C 1
ATOM 3020 O O . MET A 1 374 ? -11.458 -18.553 3.621 1.00 92.06 374 MET A O 1
ATOM 3024 N N . VAL A 1 375 ? -13.098 -19.556 4.762 1.00 93.94 375 VAL A N 1
ATOM 3025 C CA . VAL A 1 375 ? -12.302 -20.745 5.084 1.00 93.94 375 VAL A CA 1
ATOM 3026 C C . VAL A 1 375 ? -13.063 -22.008 4.730 1.00 93.94 375 VAL A C 1
ATOM 3028 O O . VAL A 1 375 ? -14.258 -22.123 5.012 1.00 93.94 375 VAL A O 1
ATOM 3031 N N . CYS A 1 376 ? -12.355 -22.967 4.141 1.00 94.62 376 CYS A N 1
ATOM 3032 C CA . CYS A 1 376 ? -12.829 -24.326 3.957 1.00 94.62 376 CYS A CA 1
ATOM 3033 C C . CYS A 1 376 ? -12.157 -25.243 4.977 1.00 94.62 376 CYS A C 1
ATOM 3035 O O . CYS A 1 376 ? -10.939 -25.186 5.167 1.00 94.62 376 CYS A O 1
ATOM 3037 N N . THR A 1 377 ? -12.938 -26.093 5.633 1.00 95.00 377 THR A N 1
ATOM 3038 C CA . THR A 1 377 ? -12.438 -27.063 6.611 1.00 95.00 377 THR A CA 1
ATOM 3039 C C . THR A 1 377 ? -12.241 -28.453 6.012 1.00 95.00 377 THR A C 1
ATOM 3041 O O . THR A 1 377 ? -12.737 -28.750 4.922 1.00 95.00 377 THR A O 1
ATOM 3044 N N . LYS A 1 378 ? -11.543 -29.342 6.732 1.00 91.69 378 LYS A N 1
ATOM 3045 C CA . LYS A 1 378 ? -11.331 -30.735 6.297 1.00 91.69 378 LYS A CA 1
ATOM 3046 C C . LYS A 1 378 ? -12.636 -31.527 6.199 1.00 91.69 378 LYS A C 1
ATOM 3048 O O . LYS A 1 378 ? -12.737 -32.412 5.353 1.00 91.69 378 LYS A O 1
ATOM 3053 N N . ALA A 1 379 ? -13.651 -31.177 6.992 1.00 91.94 379 ALA A N 1
ATOM 3054 C CA . ALA A 1 379 ? -15.006 -31.722 6.862 1.00 91.94 379 ALA A CA 1
ATOM 3055 C C . ALA A 1 379 ? -15.800 -31.152 5.664 1.00 91.94 379 ALA A C 1
ATOM 3057 O O . ALA A 1 379 ? -16.994 -31.419 5.528 1.00 91.94 379 ALA A O 1
ATOM 3058 N N . ASN A 1 380 ? -15.157 -30.382 4.775 1.00 93.25 380 ASN A N 1
ATOM 3059 C CA . ASN A 1 380 ? -15.768 -29.754 3.602 1.00 93.25 380 ASN A CA 1
ATOM 3060 C C . ASN A 1 380 ? -16.879 -28.750 3.970 1.00 93.25 380 ASN A C 1
ATOM 3062 O O . ASN A 1 380 ? -17.916 -28.648 3.307 1.00 93.25 380 ASN A O 1
ATOM 3066 N N . HIS A 1 381 ? -16.662 -27.994 5.048 1.00 93.31 381 HIS A N 1
ATOM 3067 C CA . HIS A 1 381 ? -17.543 -26.916 5.476 1.00 93.31 381 HIS A CA 1
ATOM 3068 C C . HIS A 1 381 ? -16.926 -25.551 5.198 1.00 93.31 381 HIS A C 1
ATOM 3070 O O . HIS A 1 381 ? -15.760 -25.310 5.495 1.00 93.31 381 HIS A O 1
ATOM 3076 N N . THR A 1 382 ? -17.730 -24.643 4.643 1.00 93.44 382 THR A N 1
ATOM 3077 C CA . THR A 1 382 ? -17.321 -23.250 4.435 1.00 93.44 382 THR A CA 1
ATOM 3078 C C . THR A 1 382 ? -17.805 -22.377 5.587 1.00 93.44 382 THR A C 1
ATOM 3080 O O . THR A 1 382 ? -18.988 -22.432 5.932 1.00 93.44 382 THR A O 1
ATOM 3083 N N . TYR A 1 383 ? -16.902 -21.562 6.126 1.00 92.94 383 TYR A N 1
ATOM 3084 C CA . TYR A 1 383 ? -17.201 -20.453 7.034 1.00 92.94 383 TYR A CA 1
ATOM 3085 C C . TYR A 1 383 ? -16.821 -19.132 6.363 1.00 92.94 383 TYR A C 1
ATOM 3087 O O . TYR A 1 383 ? -15.972 -19.095 5.467 1.00 92.94 383 TYR A O 1
ATOM 3095 N N . THR A 1 384 ? -17.461 -18.045 6.780 1.00 91.12 384 THR A N 1
ATOM 3096 C CA . THR A 1 384 ? -17.244 -16.704 6.232 1.00 91.12 384 THR A CA 1
ATOM 3097 C C . THR A 1 384 ? -15.848 -16.179 6.531 1.00 91.12 384 THR A C 1
ATOM 3099 O O . THR A 1 384 ? -15.291 -15.496 5.683 1.00 91.12 384 THR A O 1
ATOM 3102 N N . SER A 1 385 ? -15.273 -16.524 7.684 1.00 92.06 385 SER A N 1
ATOM 3103 C CA . SER A 1 385 ? -13.929 -16.129 8.113 1.00 92.06 385 SER A CA 1
ATOM 3104 C C . SER A 1 385 ? -13.297 -17.188 9.019 1.00 92.06 385 SER A C 1
ATOM 3106 O O . SER A 1 385 ? -13.983 -18.054 9.570 1.00 92.06 385 SER A O 1
ATOM 3108 N N . ASP A 1 386 ? -11.981 -17.102 9.207 1.00 90.75 386 ASP A N 1
ATOM 3109 C CA . ASP A 1 386 ? -11.261 -17.859 10.234 1.00 90.75 386 ASP A CA 1
ATOM 3110 C C . ASP A 1 386 ? -11.773 -17.541 11.651 1.00 90.75 386 ASP A C 1
ATOM 3112 O O . ASP A 1 386 ? -11.932 -18.456 12.460 1.00 90.75 386 ASP A O 1
ATOM 3116 N N . CYS A 1 387 ? -12.117 -16.276 11.926 1.00 92.62 387 CYS A N 1
ATOM 3117 C CA . CYS A 1 387 ? -12.762 -15.854 13.171 1.00 92.62 387 CYS A CA 1
ATOM 3118 C C . CYS A 1 387 ? -14.048 -16.643 13.439 1.00 92.62 387 CYS A C 1
ATOM 3120 O O . CYS A 1 387 ? -14.199 -17.191 14.528 1.00 92.62 387 CYS A O 1
ATOM 3122 N N . GLU A 1 388 ? -14.951 -16.744 12.456 1.00 92.81 388 GLU A N 1
ATOM 3123 C CA . GLU A 1 388 ? -16.225 -17.461 12.616 1.00 92.81 388 GLU A CA 1
ATOM 3124 C C . GLU A 1 388 ? -15.996 -18.953 12.896 1.00 92.81 388 GLU A C 1
ATOM 3126 O O . GLU A 1 388 ? -16.659 -19.544 13.752 1.00 92.81 388 GLU A O 1
ATOM 3131 N N . PHE A 1 389 ? -15.021 -19.565 12.218 1.00 93.94 389 PHE A N 1
ATOM 3132 C CA . PHE A 1 389 ? -14.654 -20.956 12.463 1.00 93.94 389 PHE A CA 1
ATOM 3133 C C . PHE A 1 389 ? -14.183 -21.174 13.909 1.00 93.94 389 PHE A C 1
ATOM 3135 O O . PHE A 1 389 ? -14.720 -22.034 14.612 1.00 93.94 389 PHE A O 1
ATOM 3142 N N . PHE A 1 390 ? -13.227 -20.377 14.391 1.00 94.56 390 PHE A N 1
ATOM 3143 C CA . PHE A 1 390 ? -12.716 -20.517 15.757 1.00 94.56 390 PHE A CA 1
ATOM 3144 C C . PHE A 1 390 ? -13.744 -20.113 16.824 1.00 94.56 390 PHE A C 1
ATOM 3146 O O . PHE A 1 390 ? -13.820 -20.735 17.885 1.00 94.56 390 PHE A O 1
ATOM 3153 N N . GLN A 1 391 ? -14.588 -19.123 16.538 1.00 93.62 391 GLN A N 1
ATOM 3154 C CA . GLN A 1 391 ? -15.731 -18.760 17.373 1.00 93.62 391 GLN A CA 1
ATOM 3155 C C . GLN A 1 391 ? -16.686 -19.951 17.536 1.00 93.62 391 GLN A C 1
ATOM 3157 O O . GLN A 1 391 ? -17.067 -20.287 18.661 1.00 93.62 391 GLN A O 1
ATOM 3162 N N . MET A 1 392 ? -17.008 -20.645 16.438 1.00 93.44 392 MET A N 1
ATOM 3163 C CA . MET A 1 392 ? -17.826 -21.859 16.464 1.00 93.44 392 MET A CA 1
ATOM 3164 C C . MET A 1 392 ? -17.166 -22.968 17.294 1.00 93.44 392 MET A C 1
ATOM 3166 O O . MET A 1 392 ? -17.834 -23.608 18.108 1.00 93.44 392 MET A O 1
ATOM 3170 N N . GLN A 1 393 ? -15.850 -23.169 17.151 1.00 94.12 393 GLN A N 1
ATOM 3171 C CA . GLN A 1 393 ? -15.107 -24.118 17.988 1.00 94.12 393 GLN A CA 1
ATOM 3172 C C . GLN A 1 393 ? -15.199 -23.769 19.476 1.00 94.12 393 GLN A C 1
ATOM 3174 O O . GLN A 1 393 ? -15.382 -24.665 20.304 1.00 94.12 393 GLN A O 1
ATOM 3179 N N . CYS A 1 394 ? -15.090 -22.485 19.823 1.00 94.50 394 CYS A N 1
ATOM 3180 C CA . CYS A 1 394 ? -15.195 -22.020 21.200 1.00 94.50 394 CYS A CA 1
ATOM 3181 C C . CYS A 1 394 ? -16.584 -22.297 21.789 1.00 94.50 394 CYS A C 1
ATOM 3183 O O . CYS A 1 394 ? -16.682 -22.920 22.850 1.00 94.50 394 CYS A O 1
ATOM 3185 N N . TRP A 1 395 ? -17.656 -21.915 21.083 1.00 94.69 395 TRP A N 1
ATOM 3186 C CA . TRP A 1 395 ? -19.034 -22.164 21.522 1.00 94.69 395 TRP A CA 1
ATOM 3187 C C . TRP A 1 395 ? -19.303 -23.649 21.747 1.00 94.69 395 TRP A C 1
ATOM 3189 O O . TRP A 1 395 ? -19.836 -24.030 22.785 1.00 94.69 395 TRP A O 1
ATOM 3199 N N . CYS A 1 396 ? -18.873 -24.503 20.819 1.00 93.62 396 CYS A N 1
ATOM 3200 C CA . CYS A 1 396 ? -19.089 -25.941 20.932 1.00 93.62 396 CYS A CA 1
ATOM 3201 C C . CYS A 1 396 ? -18.245 -26.604 22.028 1.00 93.62 396 CYS A C 1
ATOM 3203 O O . CYS A 1 396 ? -18.688 -27.582 22.625 1.00 93.62 396 CYS A O 1
ATOM 3205 N N . ARG A 1 397 ? -17.058 -26.072 22.344 1.00 93.25 397 ARG A N 1
ATOM 3206 C CA . ARG A 1 397 ? -16.234 -26.556 23.462 1.00 93.25 397 ARG A CA 1
ATOM 3207 C C . ARG A 1 397 ? -16.832 -26.196 24.823 1.00 93.25 397 ARG A C 1
ATOM 3209 O O . ARG A 1 397 ? -16.690 -26.976 25.759 1.00 93.25 397 ARG A O 1
ATOM 3216 N N . LYS A 1 398 ? -17.477 -25.029 24.928 1.00 91.56 398 LYS A N 1
ATOM 3217 C CA . LYS A 1 398 ? -18.145 -24.554 26.151 1.00 91.56 398 LYS A CA 1
ATOM 3218 C C . LYS A 1 398 ? -19.613 -25.009 26.274 1.00 91.56 398 LYS A C 1
ATOM 3220 O O . LYS A 1 398 ? -20.267 -24.604 27.226 1.00 91.56 398 LYS A O 1
ATOM 3225 N N . ASP A 1 399 ? -20.099 -25.841 25.344 1.00 89.62 399 ASP A N 1
ATOM 3226 C CA . ASP A 1 399 ? -21.501 -26.298 25.237 1.00 89.62 399 ASP A CA 1
ATOM 3227 C C . ASP A 1 399 ? -22.510 -25.126 25.287 1.00 89.62 399 ASP A C 1
ATOM 3229 O O . ASP A 1 399 ? -23.570 -25.207 25.901 1.00 89.62 399 ASP A O 1
ATOM 3233 N N . ASP A 1 400 ? -22.149 -24.006 24.647 1.00 90.00 400 ASP A N 1
ATOM 3234 C CA . ASP A 1 400 ? -22.993 -22.814 24.503 1.00 90.00 400 ASP A CA 1
ATOM 3235 C C . ASP A 1 400 ? -24.157 -23.113 23.541 1.00 90.00 400 ASP A C 1
ATOM 3237 O O . ASP A 1 400 ? -23.979 -23.798 22.529 1.00 90.00 400 ASP A O 1
ATOM 3241 N N . GLU A 1 401 ? -25.345 -22.565 23.811 1.00 89.62 401 GLU A N 1
ATOM 3242 C CA . GLU A 1 401 ? -26.548 -22.761 22.982 1.00 89.62 401 GLU A CA 1
ATOM 3243 C C . GLU A 1 401 ? -26.349 -22.319 21.522 1.00 89.62 401 GLU A C 1
ATOM 3245 O O . GLU A 1 401 ? -27.017 -22.818 20.616 1.00 89.62 401 GLU A O 1
ATOM 3250 N N . ARG A 1 402 ? -25.403 -21.404 21.270 1.00 89.44 402 ARG A N 1
ATOM 3251 C CA . ARG A 1 402 ? -25.042 -20.919 19.927 1.00 89.44 402 ARG A CA 1
ATOM 3252 C C . ARG A 1 402 ? -24.225 -21.917 19.104 1.00 89.44 402 ARG A C 1
ATOM 3254 O O . ARG A 1 402 ? -24.000 -21.682 17.916 1.00 89.44 402 ARG A O 1
ATOM 3261 N N . CYS A 1 403 ? -23.776 -23.027 19.691 1.00 90.62 403 CYS A N 1
ATOM 3262 C CA . CYS A 1 403 ? -23.096 -24.084 18.951 1.00 90.62 403 CYS A CA 1
ATOM 3263 C C . CYS A 1 403 ? -24.057 -24.752 17.956 1.00 90.62 403 CYS A C 1
ATOM 3265 O O . CYS A 1 403 ? -24.933 -25.530 18.327 1.00 90.62 403 CYS A O 1
ATOM 3267 N N . THR A 1 404 ? -23.848 -24.501 16.663 1.00 87.88 404 THR A N 1
ATOM 3268 C CA . THR A 1 404 ? -24.640 -25.138 15.598 1.00 87.88 404 THR A CA 1
ATOM 3269 C C . THR A 1 404 ? -24.024 -26.446 15.097 1.00 87.88 404 THR A C 1
ATOM 3271 O O . THR A 1 404 ? -24.752 -27.309 14.608 1.00 87.88 404 THR A O 1
ATOM 3274 N N . ARG A 1 405 ? -22.696 -26.625 15.212 1.00 86.50 405 ARG A N 1
ATOM 3275 C CA . ARG A 1 405 ? -21.958 -27.779 14.660 1.00 86.50 405 ARG A CA 1
ATOM 3276 C C . ARG A 1 405 ? -20.927 -28.336 15.644 1.00 86.50 405 ARG A C 1
ATOM 3278 O O . ARG A 1 405 ? -19.788 -27.881 15.671 1.00 86.50 405 ARG A O 1
ATOM 3285 N N . LYS A 1 406 ? -21.293 -29.380 16.399 1.00 89.19 406 LYS A N 1
ATOM 3286 C CA . LYS A 1 406 ? -20.393 -30.025 17.383 1.00 89.19 406 LYS A CA 1
ATOM 3287 C C . LYS A 1 406 ? -19.125 -30.626 16.758 1.00 89.19 406 LYS A C 1
ATOM 3289 O O . LYS A 1 406 ? -18.088 -30.668 17.413 1.00 89.19 406 LYS A O 1
ATOM 3294 N N . GLU A 1 407 ? -19.187 -31.023 15.488 1.00 88.94 407 GLU A N 1
ATOM 3295 C CA . GLU A 1 407 ? -18.049 -31.563 14.728 1.00 88.94 407 GLU A CA 1
ATOM 3296 C C . GLU A 1 407 ? -16.913 -30.545 14.539 1.00 88.94 407 GLU A C 1
ATOM 3298 O O . GLU A 1 407 ? -15.753 -30.940 14.436 1.00 88.94 407 GLU A O 1
ATOM 3303 N N . ALA A 1 408 ? -17.212 -29.239 14.597 1.00 88.50 408 ALA A N 1
ATOM 3304 C CA . ALA A 1 408 ? -16.215 -28.183 14.430 1.00 88.50 408 ALA A CA 1
ATOM 3305 C C . ALA A 1 408 ? -15.0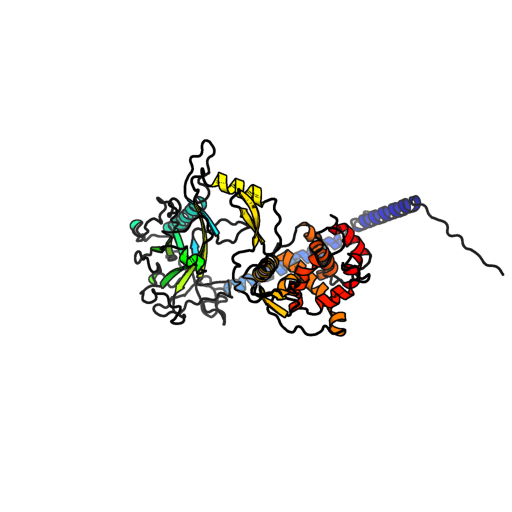65 -28.285 15.448 1.00 88.50 408 ALA A C 1
ATOM 3307 O O . ALA A 1 408 ? -13.942 -27.906 15.130 1.00 88.50 408 ALA A O 1
ATOM 3308 N N . VAL A 1 409 ? -15.310 -28.828 16.649 1.00 90.62 409 VAL A N 1
ATOM 3309 C CA . VAL A 1 409 ? -14.310 -28.940 17.730 1.00 90.62 409 VAL A CA 1
ATOM 3310 C C . VAL A 1 409 ? -13.107 -29.806 17.337 1.00 90.62 409 VAL A C 1
ATOM 3312 O O . VAL A 1 409 ? -11.998 -29.522 17.782 1.00 90.62 409 VAL A O 1
ATOM 3315 N N . ALA A 1 410 ? -13.321 -30.845 16.525 1.00 91.50 410 ALA A N 1
ATOM 3316 C CA . ALA A 1 410 ? -12.269 -31.747 16.048 1.00 91.50 410 ALA A CA 1
ATOM 3317 C C . ALA A 1 410 ? -11.799 -31.423 14.617 1.00 91.50 410 ALA A C 1
ATOM 3319 O O . ALA A 1 410 ? -10.883 -32.067 14.108 1.00 91.50 410 ALA A O 1
ATOM 3320 N N . ASP A 1 411 ? -12.434 -30.450 13.962 1.00 92.94 411 ASP A N 1
ATOM 3321 C CA . ASP A 1 411 ? -12.123 -30.050 12.595 1.00 92.94 411 ASP A CA 1
ATOM 3322 C C . ASP A 1 411 ? -10.967 -29.035 12.559 1.00 92.94 411 ASP A C 1
ATOM 3324 O O . ASP A 1 411 ? -10.593 -28.423 13.562 1.00 92.94 411 ASP A O 1
ATOM 3328 N N . SER A 1 412 ? -10.388 -28.836 11.380 1.00 92.12 412 SER A N 1
ATOM 3329 C CA . SER A 1 412 ? -9.323 -27.861 11.147 1.00 92.12 412 SER A CA 1
ATOM 3330 C C . SER A 1 412 ? -9.496 -27.202 9.784 1.00 92.12 412 SER A C 1
ATOM 3332 O O . SER A 1 412 ? -10.037 -27.807 8.855 1.00 92.12 412 SER A O 1
ATOM 3334 N N . ILE A 1 413 ? -9.009 -25.969 9.654 1.00 93.19 413 ILE A N 1
ATOM 3335 C CA . ILE A 1 413 ? -9.002 -25.263 8.370 1.00 93.19 413 ILE A CA 1
ATOM 3336 C C . ILE A 1 413 ? -8.081 -26.011 7.401 1.00 93.19 413 ILE A C 1
ATOM 3338 O O . ILE A 1 413 ? -6.907 -26.244 7.712 1.00 93.19 413 ILE A O 1
ATOM 3342 N N . ASP A 1 414 ? -8.616 -26.348 6.231 1.00 92.50 414 ASP A N 1
ATOM 3343 C CA . ASP A 1 414 ? -7.890 -26.987 5.139 1.00 92.50 414 ASP A CA 1
ATOM 3344 C C . ASP A 1 414 ? -7.248 -25.945 4.215 1.00 92.50 414 ASP A C 1
ATOM 3346 O O . ASP A 1 414 ? -6.060 -26.032 3.907 1.00 92.50 414 ASP A O 1
ATOM 3350 N N . TYR A 1 415 ? -8.006 -24.914 3.824 1.00 93.94 415 TYR A N 1
ATOM 3351 C CA . TYR A 1 415 ? -7.501 -23.786 3.037 1.00 93.94 415 TYR A CA 1
ATOM 3352 C C . TYR A 1 415 ? -8.366 -22.526 3.152 1.00 93.94 415 TYR A C 1
ATOM 3354 O O . TYR A 1 415 ? -9.522 -22.575 3.577 1.00 93.94 415 TYR A O 1
ATOM 3362 N N . PHE A 1 416 ? -7.791 -21.391 2.751 1.00 92.75 416 PHE A N 1
ATOM 3363 C CA . PHE A 1 416 ? -8.494 -20.116 2.619 1.00 92.75 416 PHE A CA 1
ATOM 3364 C C . PHE A 1 416 ? -9.241 -20.050 1.281 1.00 92.75 416 PHE A C 1
ATOM 3366 O O . PHE A 1 416 ? -8.675 -20.307 0.219 1.00 92.75 416 PHE A O 1
ATOM 3373 N N . GLY A 1 417 ? -10.524 -19.715 1.341 1.00 91.75 417 GLY A N 1
ATOM 3374 C CA . GLY A 1 417 ? -11.480 -19.695 0.241 1.00 91.75 417 GLY A CA 1
ATOM 3375 C C . GLY A 1 417 ? -12.722 -20.541 0.531 1.00 91.75 417 GLY A C 1
ATOM 3376 O O . GLY A 1 417 ? -12.810 -21.259 1.528 1.00 91.75 417 GLY A O 1
ATOM 3377 N N . ARG A 1 418 ? -13.709 -20.465 -0.365 1.00 91.75 418 ARG A N 1
ATOM 3378 C CA . ARG A 1 418 ? -14.891 -21.338 -0.325 1.00 91.75 418 ARG A CA 1
ATOM 3379 C C . ARG A 1 418 ? -14.499 -22.782 -0.636 1.00 91.75 418 ARG A C 1
ATOM 3381 O O . ARG A 1 418 ? -13.653 -23.016 -1.495 1.00 91.75 418 ARG A O 1
ATOM 3388 N N . CYS A 1 419 ? -15.178 -23.742 -0.009 1.00 93.75 419 CYS A N 1
ATOM 3389 C CA . CYS A 1 419 ? -14.984 -25.147 -0.340 1.00 93.75 419 CYS A CA 1
ATOM 3390 C C . CYS A 1 419 ? -15.312 -25.447 -1.810 1.00 93.75 419 CYS A C 1
ATOM 3392 O O . CYS A 1 419 ? -16.410 -25.178 -2.299 1.00 93.75 419 CYS A O 1
ATOM 3394 N N . GLN A 1 420 ? -14.346 -26.042 -2.495 1.00 92.00 420 GLN A N 1
ATOM 3395 C CA . GLN A 1 420 ? -14.376 -26.449 -3.888 1.00 92.00 420 GLN A CA 1
ATOM 3396 C C . GLN A 1 420 ? -13.641 -27.781 -4.080 1.00 92.00 420 GLN A C 1
ATOM 3398 O O . GLN A 1 420 ? -12.831 -28.200 -3.251 1.00 92.00 420 GLN A O 1
ATOM 3403 N N . ASN A 1 421 ? -13.918 -28.450 -5.199 1.00 90.12 421 ASN A N 1
ATOM 3404 C CA . ASN A 1 421 ? -13.236 -29.686 -5.569 1.00 90.12 421 ASN A CA 1
ATOM 3405 C C . ASN A 1 421 ? -11.900 -29.358 -6.254 1.00 90.12 421 ASN A C 1
ATOM 3407 O O . ASN A 1 421 ? -11.895 -28.904 -7.396 1.00 90.12 421 ASN A O 1
ATOM 3411 N N . LEU A 1 422 ? -10.788 -29.578 -5.547 1.00 88.56 422 LEU A N 1
ATOM 3412 C CA . LEU A 1 422 ? -9.430 -29.275 -6.018 1.00 88.56 422 LEU A CA 1
ATOM 3413 C C . LEU A 1 422 ? -8.825 -30.363 -6.928 1.00 88.56 422 LEU A C 1
ATOM 3415 O O . LEU A 1 422 ? -7.746 -30.160 -7.472 1.00 88.56 422 LEU A O 1
ATOM 3419 N N . GLY A 1 423 ? -9.508 -31.497 -7.125 1.00 86.12 423 GLY A N 1
ATOM 3420 C CA . GLY A 1 423 ? -8.945 -32.648 -7.836 1.00 86.12 423 GLY A CA 1
ATOM 3421 C C . GLY A 1 423 ? -7.857 -33.380 -7.036 1.00 86.12 423 GLY A C 1
ATOM 3422 O O . GLY A 1 423 ? -7.421 -32.934 -5.976 1.00 86.12 423 GLY A O 1
ATOM 3423 N N . VAL A 1 424 ? -7.443 -34.550 -7.526 1.00 89.94 424 VAL A N 1
ATOM 3424 C CA . VAL A 1 424 ? -6.340 -35.328 -6.936 1.00 89.94 424 VAL A CA 1
ATOM 3425 C C . VAL A 1 424 ? -5.042 -34.921 -7.626 1.00 89.94 424 VAL A C 1
ATOM 3427 O O . VAL A 1 424 ? -5.021 -34.801 -8.849 1.00 89.94 424 VAL A O 1
ATOM 3430 N N . CYS A 1 425 ? -3.969 -34.726 -6.856 1.00 93.81 425 CYS A N 1
ATOM 3431 C CA . CYS A 1 425 ? -2.644 -34.486 -7.423 1.00 93.81 425 CYS A CA 1
ATOM 3432 C C . CYS A 1 425 ? -2.163 -35.742 -8.153 1.00 93.81 425 CYS A C 1
ATOM 3434 O O . CYS A 1 425 ? -2.053 -36.809 -7.549 1.00 93.81 425 CYS A O 1
ATOM 3436 N N . THR A 1 426 ? -1.917 -35.628 -9.455 1.00 95.06 426 THR A N 1
ATOM 3437 C CA . THR A 1 426 ? -1.393 -36.739 -10.259 1.00 95.06 426 THR A CA 1
ATOM 3438 C C . THR A 1 426 ? 0.122 -36.867 -10.102 1.00 95.06 426 THR A C 1
ATOM 3440 O O . THR A 1 426 ? 0.803 -35.870 -9.869 1.00 95.06 426 THR A O 1
ATOM 3443 N N . ASP A 1 427 ? 0.673 -38.067 -10.308 1.00 94.00 427 ASP A N 1
ATOM 3444 C CA . ASP A 1 427 ? 2.124 -38.308 -10.200 1.00 94.00 427 ASP A CA 1
ATOM 3445 C C . ASP A 1 427 ? 2.945 -37.363 -11.096 1.00 94.00 427 ASP A C 1
ATOM 3447 O O . ASP A 1 427 ? 3.994 -36.862 -10.698 1.00 94.00 427 ASP A O 1
ATOM 3451 N N . PHE A 1 428 ? 2.432 -37.056 -12.292 1.00 93.25 428 PHE A N 1
ATOM 3452 C CA . PHE A 1 428 ? 3.065 -36.109 -13.211 1.00 93.25 428 PHE A CA 1
ATOM 3453 C C . PHE A 1 428 ? 3.058 -34.669 -12.677 1.00 93.25 428 PHE A C 1
ATOM 3455 O O . PHE A 1 428 ? 4.046 -33.946 -12.810 1.00 93.25 428 PHE A O 1
ATOM 3462 N N . GLU A 1 429 ? 1.948 -34.222 -12.083 1.00 93.25 429 GLU A N 1
ATOM 3463 C CA . GLU A 1 429 ? 1.882 -32.891 -11.472 1.00 93.25 429 GLU A CA 1
ATOM 3464 C C . GLU A 1 429 ? 2.824 -32.790 -10.275 1.00 93.25 429 GLU A C 1
ATOM 3466 O O . GLU A 1 429 ? 3.508 -31.775 -10.134 1.00 93.25 429 GLU A O 1
ATOM 3471 N N . LEU A 1 430 ? 2.895 -33.851 -9.467 1.00 94.06 430 LEU A N 1
ATOM 3472 C CA . LEU A 1 430 ? 3.774 -33.947 -8.310 1.00 94.06 430 LEU A CA 1
ATOM 3473 C C . LEU A 1 430 ? 5.255 -33.885 -8.711 1.00 94.06 430 LEU A C 1
ATOM 3475 O O . LEU A 1 430 ? 6.025 -33.181 -8.069 1.00 94.06 430 LEU A O 1
ATOM 3479 N N . GLU A 1 431 ? 5.648 -34.540 -9.808 1.00 92.31 431 GLU A N 1
ATOM 3480 C CA . GLU A 1 431 ? 7.025 -34.507 -10.327 1.00 92.31 431 GLU A CA 1
ATOM 3481 C C . GLU A 1 431 ? 7.447 -33.097 -10.790 1.00 92.31 431 GLU A C 1
ATOM 3483 O O . GLU A 1 431 ? 8.593 -32.677 -10.615 1.00 92.31 431 GLU A O 1
ATOM 3488 N N . VAL A 1 432 ? 6.522 -32.327 -11.373 1.00 92.94 432 VAL A N 1
ATOM 3489 C CA . VAL A 1 432 ? 6.801 -30.980 -11.908 1.00 92.94 432 VAL A CA 1
ATOM 3490 C C . VAL A 1 432 ? 6.684 -29.888 -10.836 1.00 92.94 432 VAL A C 1
ATOM 3492 O O . VAL A 1 432 ? 7.311 -28.826 -10.958 1.00 92.94 432 VAL A O 1
ATOM 3495 N N . PHE A 1 433 ? 5.903 -30.132 -9.784 1.00 94.44 433 PHE A N 1
ATOM 3496 C CA . PHE A 1 433 ? 5.592 -29.173 -8.725 1.00 94.44 433 PHE A CA 1
ATOM 3497 C C . PHE A 1 433 ? 6.825 -28.509 -8.072 1.00 94.44 433 PHE A C 1
ATOM 3499 O O . PHE A 1 433 ? 6.855 -27.272 -8.048 1.00 94.44 433 PHE A O 1
ATOM 3506 N N . PRO A 1 434 ? 7.886 -29.233 -7.647 1.00 94.25 434 PRO A N 1
ATOM 3507 C CA . PRO A 1 434 ? 9.039 -28.633 -6.963 1.00 94.25 434 PRO A CA 1
ATOM 3508 C C . PRO A 1 434 ? 9.705 -27.534 -7.797 1.00 94.25 434 PRO A C 1
ATOM 3510 O O . PRO A 1 434 ? 10.070 -26.465 -7.305 1.00 94.25 434 PRO A O 1
ATOM 3513 N N . LYS A 1 435 ? 9.811 -27.744 -9.113 1.00 92.31 435 LYS A N 1
ATOM 3514 C CA . LYS A 1 435 ? 10.416 -26.772 -1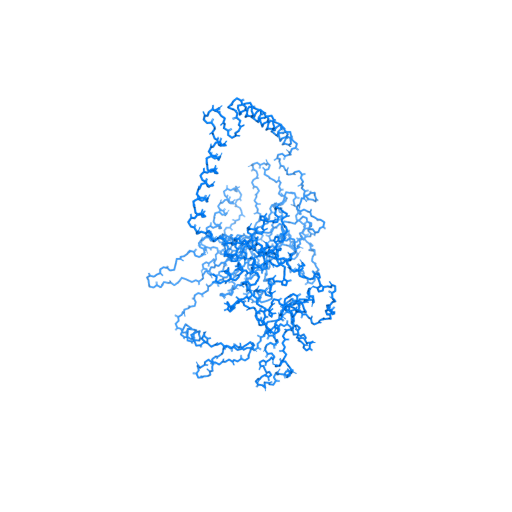0.030 1.00 92.31 435 LYS A CA 1
ATOM 3515 C C . LYS A 1 435 ? 9.570 -25.503 -10.174 1.00 92.31 435 LYS A C 1
ATOM 3517 O O . LYS A 1 435 ? 10.123 -24.406 -10.294 1.00 92.31 435 LYS A O 1
ATOM 3522 N N . ARG A 1 436 ? 8.238 -25.633 -10.176 1.00 92.94 436 ARG A N 1
ATOM 3523 C CA . ARG A 1 436 ? 7.328 -24.475 -10.204 1.00 92.94 436 ARG A CA 1
ATOM 3524 C C . ARG A 1 436 ? 7.391 -23.711 -8.890 1.00 92.94 436 ARG A C 1
ATOM 3526 O O . ARG A 1 436 ? 7.561 -22.497 -8.927 1.00 92.94 436 ARG A O 1
ATOM 3533 N N . MET A 1 437 ? 7.333 -24.425 -7.767 1.00 93.62 437 MET A N 1
ATOM 3534 C CA . MET A 1 437 ? 7.382 -23.853 -6.423 1.00 93.62 437 MET A CA 1
ATOM 3535 C C . MET A 1 437 ? 8.665 -23.052 -6.203 1.00 93.62 437 MET A C 1
ATOM 3537 O O . MET A 1 437 ? 8.600 -21.887 -5.832 1.00 93.62 437 MET A O 1
ATOM 3541 N N . THR A 1 438 ? 9.828 -23.622 -6.515 1.00 94.38 438 THR A N 1
ATOM 3542 C CA . THR A 1 438 ? 11.116 -22.924 -6.369 1.00 94.38 438 THR A CA 1
ATOM 3543 C C . THR A 1 438 ? 11.216 -21.674 -7.244 1.00 94.38 438 THR A C 1
ATOM 3545 O O . THR A 1 438 ? 11.615 -20.610 -6.771 1.00 94.38 438 THR A O 1
ATOM 3548 N N . THR A 1 439 ? 10.792 -21.760 -8.508 1.00 92.75 439 THR A N 1
ATOM 3549 C CA . THR A 1 439 ? 10.760 -20.598 -9.410 1.00 92.75 439 THR A CA 1
ATOM 3550 C C . THR A 1 439 ? 9.814 -19.517 -8.885 1.00 92.75 439 THR A C 1
ATOM 3552 O O . THR A 1 439 ? 10.170 -18.340 -8.882 1.00 92.75 439 THR A O 1
ATOM 3555 N N . TRP A 1 440 ? 8.631 -19.914 -8.409 1.00 93.81 440 TRP A N 1
ATOM 3556 C CA . TRP A 1 440 ? 7.641 -19.014 -7.827 1.00 93.81 440 TRP A CA 1
ATOM 3557 C C . TRP A 1 440 ? 8.169 -18.324 -6.564 1.00 93.81 440 TRP A C 1
ATOM 3559 O O . TRP A 1 440 ? 8.120 -17.099 -6.504 1.00 93.81 440 TRP A O 1
ATOM 3569 N N . LEU A 1 441 ? 8.771 -19.062 -5.623 1.00 94.81 441 LEU A N 1
ATOM 3570 C CA . LEU A 1 441 ? 9.430 -18.494 -4.437 1.00 94.81 441 LEU A CA 1
ATOM 3571 C C . LEU A 1 441 ? 10.493 -17.460 -4.829 1.00 94.81 441 LEU A C 1
ATOM 3573 O O . LEU A 1 441 ? 10.573 -16.390 -4.231 1.00 94.81 441 LEU A O 1
ATOM 3577 N N . GLY A 1 442 ? 11.267 -17.737 -5.883 1.00 93.88 442 GLY A N 1
ATOM 3578 C CA . GLY A 1 442 ? 12.232 -16.792 -6.442 1.00 93.88 442 GLY A CA 1
ATOM 3579 C C . GLY A 1 442 ? 11.610 -15.465 -6.892 1.00 93.88 442 GLY A C 1
ATOM 3580 O O . GLY A 1 442 ? 12.172 -14.402 -6.626 1.00 93.88 442 GLY A O 1
ATOM 3581 N N . GLU A 1 443 ? 10.455 -15.507 -7.560 1.00 94.06 443 GLU A N 1
ATOM 3582 C CA . GLU A 1 443 ? 9.723 -14.296 -7.959 1.00 94.06 443 GLU A CA 1
ATOM 3583 C C . GLU A 1 443 ? 9.077 -13.585 -6.758 1.00 94.06 443 GLU A C 1
ATOM 3585 O O . GLU A 1 443 ? 9.039 -12.355 -6.724 1.00 94.06 443 GLU A O 1
ATOM 3590 N N . ILE A 1 444 ? 8.599 -14.332 -5.755 1.00 93.44 444 ILE A N 1
ATOM 3591 C CA . ILE A 1 444 ? 8.032 -13.765 -4.523 1.00 93.44 444 ILE A CA 1
ATOM 3592 C C . ILE A 1 444 ? 9.098 -13.005 -3.735 1.00 93.44 444 ILE A C 1
ATOM 3594 O O . ILE A 1 444 ? 8.876 -11.844 -3.389 1.00 93.44 444 ILE A O 1
ATOM 3598 N N . LEU A 1 445 ? 10.270 -13.608 -3.524 1.00 94.25 445 LEU A N 1
ATOM 3599 C CA . LEU A 1 445 ? 11.391 -12.964 -2.842 1.00 94.25 445 LEU A CA 1
ATOM 3600 C C . LEU A 1 445 ? 11.783 -11.645 -3.534 1.00 94.25 445 LEU A C 1
ATOM 3602 O O . LEU A 1 445 ? 11.994 -10.622 -2.877 1.00 94.25 445 LEU A O 1
ATOM 3606 N N . ASP A 1 446 ? 11.833 -11.644 -4.869 1.00 92.94 446 ASP A N 1
ATOM 3607 C CA . ASP A 1 446 ? 12.126 -10.445 -5.655 1.00 92.94 446 ASP A CA 1
ATOM 3608 C C . ASP A 1 446 ? 11.043 -9.366 -5.501 1.00 92.94 446 ASP A C 1
ATOM 3610 O O . ASP A 1 446 ? 11.348 -8.184 -5.314 1.00 92.94 446 ASP A O 1
ATOM 3614 N N . ALA A 1 447 ? 9.771 -9.770 -5.535 1.00 93.81 447 ALA A N 1
ATOM 3615 C CA . ALA A 1 447 ? 8.634 -8.871 -5.386 1.00 93.81 447 ALA A CA 1
ATOM 3616 C C . ALA A 1 447 ? 8.584 -8.222 -3.993 1.00 93.81 447 ALA A C 1
ATOM 3618 O O . ALA A 1 447 ? 8.337 -7.015 -3.905 1.00 93.81 447 ALA A O 1
ATOM 3619 N N . LEU A 1 448 ? 8.855 -8.984 -2.928 1.00 93.44 448 LEU A N 1
ATOM 3620 C CA . LEU A 1 448 ? 8.928 -8.474 -1.553 1.00 93.44 448 LEU A CA 1
ATOM 3621 C C . LEU A 1 448 ? 10.044 -7.436 -1.404 1.00 93.44 448 LEU A C 1
ATOM 3623 O O . LEU A 1 448 ? 9.819 -6.356 -0.855 1.00 93.44 448 LEU A O 1
ATOM 3627 N N . PHE A 1 449 ? 11.217 -7.698 -1.985 1.00 92.19 449 PHE A N 1
ATOM 3628 C CA . PHE A 1 449 ? 12.323 -6.741 -1.986 1.00 92.19 449 PHE A CA 1
ATOM 3629 C C . PHE A 1 449 ? 11.986 -5.446 -2.745 1.00 92.19 449 PHE A C 1
ATOM 3631 O O . PHE A 1 449 ? 12.283 -4.352 -2.268 1.00 92.19 449 PHE A O 1
ATOM 3638 N N . VAL A 1 450 ? 11.320 -5.526 -3.905 1.00 91.00 450 VAL A N 1
ATOM 3639 C CA . VAL A 1 450 ? 10.904 -4.330 -4.674 1.00 91.00 450 VAL A CA 1
ATOM 3640 C C . VAL A 1 450 ? 9.878 -3.489 -3.916 1.00 91.00 450 VAL A C 1
ATOM 3642 O O . VAL A 1 450 ? 9.933 -2.259 -3.983 1.00 91.00 450 VAL A O 1
ATOM 3645 N N . ARG A 1 451 ? 8.951 -4.134 -3.199 1.00 92.56 451 ARG A N 1
ATOM 3646 C CA . ARG A 1 451 ? 7.936 -3.455 -2.378 1.00 92.56 451 ARG A CA 1
ATOM 3647 C C . ARG A 1 451 ? 8.488 -2.900 -1.066 1.00 92.56 451 ARG A C 1
ATOM 3649 O O . ARG A 1 451 ? 7.849 -2.025 -0.496 1.00 92.56 451 ARG A O 1
ATOM 3656 N N . LYS A 1 452 ? 9.702 -3.313 -0.674 1.00 90.06 452 LYS A N 1
ATOM 3657 C CA . LYS A 1 452 ? 10.343 -3.020 0.621 1.00 90.06 452 LYS A CA 1
ATOM 3658 C C . LYS A 1 452 ? 9.619 -3.657 1.812 1.00 90.06 452 LYS A C 1
ATOM 3660 O O . LYS A 1 452 ? 9.659 -3.114 2.911 1.00 90.06 452 LYS A O 1
ATOM 3665 N N . ASP A 1 453 ? 9.004 -4.813 1.574 1.00 91.00 453 ASP A N 1
ATOM 3666 C CA . ASP A 1 453 ? 8.307 -5.610 2.592 1.00 91.00 453 ASP A CA 1
ATOM 3667 C C . ASP A 1 453 ? 9.196 -6.740 3.153 1.00 91.00 453 ASP A C 1
ATOM 3669 O O . ASP A 1 453 ? 8.754 -7.522 3.987 1.00 91.00 453 ASP A O 1
ATOM 3673 N N . LEU A 1 454 ? 10.443 -6.858 2.679 1.00 91.62 454 LEU A N 1
ATOM 3674 C CA . LEU A 1 454 ? 11.398 -7.883 3.103 1.00 91.62 454 LEU A CA 1
ATOM 3675 C C . LEU A 1 454 ? 12.256 -7.395 4.281 1.00 91.62 454 LEU A C 1
ATOM 3677 O O . LEU A 1 454 ? 12.739 -6.263 4.258 1.00 91.62 454 LEU A O 1
ATOM 3681 N N . ASP A 1 455 ? 12.499 -8.262 5.268 1.00 89.06 455 ASP A N 1
ATOM 3682 C CA . ASP A 1 455 ? 13.437 -7.983 6.363 1.00 89.06 455 ASP A CA 1
ATOM 3683 C C . ASP A 1 455 ? 14.855 -7.718 5.818 1.00 89.06 455 ASP A C 1
ATOM 3685 O O . ASP A 1 455 ? 15.358 -8.425 4.935 1.00 89.06 455 ASP A O 1
ATOM 3689 N N . ALA A 1 456 ? 15.513 -6.702 6.381 1.00 89.81 456 ALA A N 1
ATOM 3690 C CA . ALA A 1 456 ? 16.864 -6.281 6.039 1.00 89.81 456 ALA A CA 1
ATOM 3691 C C . ALA A 1 456 ? 17.881 -7.439 6.085 1.00 89.81 456 ALA A C 1
ATOM 3693 O O . ALA A 1 456 ? 18.820 -7.457 5.285 1.00 89.81 456 ALA A O 1
ATOM 3694 N N . LYS A 1 457 ? 17.689 -8.438 6.966 1.00 89.81 457 LYS A N 1
ATOM 3695 C CA . LYS A 1 457 ? 18.586 -9.609 7.051 1.00 89.81 457 LYS A CA 1
ATOM 3696 C C . LYS A 1 457 ? 18.635 -10.433 5.757 1.00 89.81 457 LYS A C 1
ATOM 3698 O O . LYS A 1 457 ? 19.672 -11.013 5.441 1.00 89.81 457 LYS A O 1
ATOM 3703 N N . TYR A 1 458 ? 17.564 -10.434 4.962 1.00 92.31 458 TYR A N 1
ATOM 3704 C CA . TYR A 1 458 ? 17.476 -11.214 3.723 1.00 92.31 458 TYR A CA 1
ATOM 3705 C C . TYR A 1 458 ? 17.903 -10.443 2.467 1.00 92.31 458 TYR A C 1
ATOM 3707 O O . TYR A 1 458 ? 17.980 -11.032 1.387 1.00 92.31 458 TYR A O 1
ATOM 3715 N N . GLU A 1 459 ? 18.243 -9.153 2.564 1.00 91.38 459 GLU A N 1
ATOM 3716 C CA . GLU A 1 459 ? 18.659 -8.360 1.396 1.00 91.38 459 GLU A CA 1
ATOM 3717 C C . GLU A 1 459 ? 19.878 -8.957 0.681 1.00 91.38 459 GLU A C 1
ATOM 3719 O O . GLU A 1 459 ? 19.989 -8.887 -0.548 1.00 91.38 459 GLU A O 1
ATOM 3724 N N . VAL A 1 460 ? 20.797 -9.567 1.435 1.00 91.44 460 VAL A N 1
ATOM 3725 C CA . VAL A 1 460 ? 21.978 -10.242 0.878 1.00 91.44 460 VAL A CA 1
ATOM 3726 C C . VAL A 1 460 ? 21.551 -11.387 -0.042 1.00 91.44 460 VAL A C 1
ATOM 3728 O O . VAL A 1 460 ? 22.023 -11.463 -1.180 1.00 91.44 460 VAL A O 1
ATOM 3731 N N . LEU A 1 461 ? 20.588 -12.203 0.399 1.00 91.06 461 LEU A N 1
ATOM 3732 C CA . LEU A 1 461 ? 20.064 -13.335 -0.364 1.00 91.06 461 LEU A CA 1
ATOM 3733 C C . LEU A 1 461 ? 19.419 -12.881 -1.680 1.00 91.06 461 LEU A C 1
ATOM 3735 O O . LEU A 1 461 ? 19.696 -13.467 -2.730 1.00 91.06 461 LEU A O 1
ATOM 3739 N N . VAL A 1 462 ? 18.620 -11.808 -1.664 1.00 93.19 462 VAL A N 1
ATOM 3740 C CA . VAL A 1 462 ? 17.965 -11.292 -2.884 1.00 93.19 462 VAL A CA 1
ATOM 3741 C C . VAL A 1 462 ? 18.975 -10.722 -3.867 1.00 93.19 462 VAL A C 1
ATOM 3743 O O . VAL A 1 462 ? 18.906 -10.981 -5.070 1.00 93.19 462 VAL A O 1
ATOM 3746 N N . ASN A 1 463 ? 19.937 -9.946 -3.371 1.00 92.69 463 ASN A N 1
ATOM 3747 C CA . ASN A 1 463 ? 20.955 -9.336 -4.217 1.00 92.69 463 ASN A CA 1
ATOM 3748 C C . ASN A 1 463 ? 21.814 -10.395 -4.919 1.00 92.69 463 ASN A C 1
ATOM 3750 O O . ASN A 1 463 ? 22.178 -10.225 -6.085 1.00 92.69 463 ASN A O 1
ATOM 3754 N N . GLU A 1 464 ? 22.123 -11.497 -4.241 1.00 91.44 464 GLU A N 1
ATOM 3755 C CA . GLU A 1 464 ? 22.793 -12.649 -4.842 1.00 91.44 464 GLU A CA 1
ATOM 3756 C C . GLU A 1 464 ? 21.901 -13.386 -5.847 1.00 91.44 464 GLU A C 1
ATOM 3758 O O . GLU A 1 464 ? 22.351 -13.653 -6.964 1.00 91.44 464 GLU A O 1
ATOM 3763 N N . ALA A 1 465 ? 20.627 -13.624 -5.518 1.00 91.62 465 ALA A N 1
ATOM 3764 C CA . ALA A 1 465 ? 19.661 -14.243 -6.428 1.00 91.62 465 ALA A CA 1
ATOM 3765 C C . ALA A 1 465 ? 19.521 -13.452 -7.739 1.00 91.62 465 ALA A C 1
ATOM 3767 O O . ALA A 1 465 ? 19.596 -14.020 -8.830 1.00 91.62 465 ALA A O 1
ATOM 3768 N N . ARG A 1 466 ? 19.418 -12.118 -7.660 1.00 92.56 466 ARG A N 1
ATOM 3769 C CA . ARG A 1 466 ? 19.371 -11.218 -8.825 1.00 92.56 466 ARG A CA 1
ATOM 3770 C C . ARG A 1 466 ? 20.629 -11.289 -9.677 1.00 92.56 466 ARG A C 1
ATOM 3772 O O . ARG A 1 466 ? 20.529 -11.324 -10.902 1.00 92.56 466 ARG A O 1
ATOM 3779 N N . LYS A 1 467 ? 21.810 -11.318 -9.051 1.00 91.75 467 LYS A N 1
ATOM 3780 C CA . LYS A 1 467 ? 23.084 -11.477 -9.771 1.00 91.75 467 LYS A CA 1
ATOM 3781 C C . LYS A 1 467 ? 23.112 -12.803 -10.528 1.00 91.75 467 LYS A C 1
ATOM 3783 O O . LYS A 1 467 ? 23.447 -12.792 -11.708 1.00 91.75 467 LYS A O 1
ATOM 3788 N N . MET A 1 468 ? 22.696 -13.897 -9.886 1.00 89.06 468 MET A N 1
ATOM 3789 C CA . MET A 1 468 ? 22.602 -15.224 -10.508 1.00 89.06 468 MET A CA 1
ATOM 3790 C C . MET A 1 468 ? 21.594 -15.254 -11.666 1.00 89.06 468 MET A C 1
ATOM 3792 O O . MET A 1 468 ? 21.880 -15.821 -12.721 1.00 89.06 468 MET A O 1
ATOM 3796 N N . LYS A 1 469 ? 20.441 -14.592 -11.505 1.00 88.81 469 LYS A N 1
ATOM 3797 C CA . LYS A 1 469 ? 19.413 -14.467 -12.549 1.00 88.81 469 LYS A CA 1
ATOM 3798 C C . LYS A 1 469 ? 19.935 -13.689 -13.763 1.00 88.81 469 LYS A C 1
ATOM 3800 O O . LYS A 1 469 ? 19.737 -14.117 -14.895 1.00 88.81 469 LYS A O 1
ATOM 3805 N N . LEU A 1 470 ? 20.669 -12.593 -13.542 1.00 89.44 470 LEU A N 1
ATOM 3806 C CA . LEU A 1 470 ? 21.298 -11.797 -14.607 1.00 89.44 470 LEU A CA 1
ATOM 3807 C C . LEU A 1 470 ? 22.429 -12.541 -15.329 1.00 89.44 470 LEU A C 1
ATOM 3809 O O . LEU A 1 470 ? 22.616 -12.339 -16.527 1.00 89.44 470 LEU A O 1
ATOM 3813 N N . SER A 1 471 ? 23.175 -13.401 -14.631 1.00 87.00 471 SER A N 1
ATOM 3814 C CA . SER A 1 471 ? 24.204 -14.256 -15.236 1.00 87.00 471 SER A CA 1
ATOM 3815 C C . SER A 1 471 ? 23.652 -15.539 -15.864 1.00 87.00 471 SER A C 1
ATOM 3817 O O . SER A 1 471 ? 24.439 -16.349 -16.348 1.00 87.00 471 SER A O 1
ATOM 3819 N N . ASN A 1 472 ? 22.324 -15.717 -15.883 1.00 84.00 472 ASN A N 1
ATOM 3820 C CA . ASN A 1 472 ? 21.635 -16.899 -16.403 1.00 84.00 472 ASN A CA 1
ATOM 3821 C C . ASN A 1 472 ? 22.140 -18.214 -15.776 1.00 84.00 472 ASN A C 1
ATOM 3823 O O . ASN A 1 472 ? 22.273 -19.232 -16.457 1.00 84.00 472 ASN A O 1
ATOM 3827 N N . THR A 1 473 ? 22.463 -18.172 -14.482 1.00 84.88 473 THR A N 1
ATOM 3828 C CA . THR A 1 473 ? 22.922 -19.337 -13.721 1.00 84.88 473 THR A CA 1
ATOM 3829 C C . THR A 1 473 ? 21.744 -20.263 -13.417 1.00 84.88 473 THR A C 1
ATOM 3831 O O . THR A 1 473 ? 20.646 -19.807 -13.083 1.00 84.88 473 THR A O 1
ATOM 3834 N N . GLU A 1 474 ? 21.973 -21.574 -13.493 1.00 78.62 474 GLU A N 1
ATOM 3835 C CA . GLU A 1 474 ? 21.012 -22.566 -13.007 1.00 78.62 474 GLU A CA 1
ATOM 3836 C C . GLU A 1 474 ? 20.778 -22.392 -11.490 1.00 78.62 474 GLU A C 1
ATOM 3838 O O . GLU A 1 474 ? 21.671 -21.971 -10.758 1.00 78.62 474 GLU A O 1
ATOM 3843 N N . LYS A 1 475 ? 19.558 -22.677 -11.012 1.00 87.25 475 LYS A N 1
ATOM 3844 C CA . LYS A 1 475 ? 19.151 -22.553 -9.594 1.00 87.25 475 LYS A CA 1
ATOM 3845 C C . LYS A 1 475 ? 19.259 -21.146 -8.964 1.00 87.25 475 LYS A C 1
ATOM 3847 O O . LYS A 1 475 ? 19.471 -21.023 -7.760 1.00 87.25 475 LYS A O 1
ATOM 3852 N N . TRP A 1 476 ? 19.047 -20.065 -9.723 1.00 90.00 476 TRP A N 1
ATOM 3853 C CA . TRP A 1 476 ? 18.994 -18.691 -9.170 1.00 90.00 476 TRP A CA 1
ATOM 3854 C C . TRP A 1 476 ? 17.985 -18.519 -8.011 1.00 90.00 476 TRP A C 1
ATOM 3856 O O . TRP A 1 476 ? 18.148 -17.633 -7.175 1.00 90.00 476 TRP A O 1
ATOM 3866 N N . TRP A 1 477 ? 16.969 -19.384 -7.954 1.00 92.19 477 TRP A N 1
ATOM 3867 C CA . TRP A 1 477 ? 15.936 -19.450 -6.923 1.00 92.19 477 TRP A CA 1
ATOM 3868 C C . TRP A 1 477 ? 16.393 -20.059 -5.587 1.00 92.19 477 TRP A C 1
ATOM 3870 O O . TRP A 1 477 ? 15.635 -19.990 -4.623 1.00 92.19 477 TRP A O 1
ATOM 3880 N N . ARG A 1 478 ? 17.604 -20.637 -5.483 1.00 92.56 478 ARG A N 1
ATOM 3881 C CA . ARG A 1 478 ? 18.086 -21.309 -4.253 1.00 92.56 478 ARG A CA 1
ATOM 3882 C C . ARG A 1 478 ? 17.930 -20.427 -3.014 1.00 92.56 478 ARG A C 1
ATOM 3884 O O . ARG A 1 478 ? 17.326 -20.837 -2.035 1.00 92.56 478 ARG A O 1
ATOM 3891 N N . ASN A 1 479 ? 18.333 -19.163 -3.112 1.00 92.19 479 ASN A N 1
ATOM 3892 C CA . ASN A 1 479 ? 18.263 -18.194 -2.019 1.00 92.19 479 ASN A CA 1
ATOM 3893 C C . ASN A 1 479 ? 16.826 -17.909 -1.544 1.00 92.19 479 ASN A C 1
ATOM 3895 O O . ASN A 1 479 ? 16.634 -17.559 -0.384 1.00 92.19 479 ASN A O 1
ATOM 3899 N N . ALA A 1 480 ? 15.823 -18.079 -2.410 1.00 94.19 480 ALA A N 1
ATOM 3900 C CA . ALA A 1 480 ? 14.420 -17.948 -2.025 1.00 94.19 480 ALA A CA 1
ATOM 3901 C C . ALA A 1 480 ? 13.903 -19.167 -1.266 1.00 94.19 480 ALA A C 1
ATOM 3903 O O . ALA A 1 480 ? 13.162 -19.009 -0.307 1.00 94.19 480 ALA A O 1
ATOM 3904 N N . VAL A 1 481 ? 14.353 -20.368 -1.634 1.00 94.56 481 VAL A N 1
ATOM 3905 C CA . VAL A 1 481 ? 14.062 -21.591 -0.872 1.00 94.56 481 VAL A CA 1
ATOM 3906 C C . VAL A 1 481 ? 14.642 -21.508 0.538 1.00 94.56 481 VAL A C 1
ATOM 3908 O O . VAL A 1 481 ? 14.009 -21.956 1.491 1.00 94.56 481 VAL A O 1
ATOM 3911 N N . LEU A 1 482 ? 15.833 -20.914 0.661 1.00 92.50 482 LEU A N 1
ATOM 3912 C CA . LEU A 1 482 ? 16.480 -20.690 1.948 1.00 92.50 482 LEU A CA 1
ATOM 3913 C C . LEU A 1 482 ? 15.697 -19.697 2.812 1.00 92.50 482 LEU A C 1
ATOM 3915 O O . LEU A 1 482 ? 15.431 -19.964 3.979 1.00 92.50 482 LEU A O 1
ATOM 3919 N N . TRP A 1 483 ? 15.341 -18.556 2.221 1.00 93.75 483 TRP A N 1
ATOM 3920 C CA . TRP A 1 483 ? 14.556 -17.519 2.883 1.00 93.75 483 TRP A CA 1
ATOM 3921 C C . TRP A 1 483 ? 13.219 -18.059 3.399 1.00 93.75 483 TRP A C 1
ATOM 3923 O O . TRP A 1 483 ? 12.915 -17.866 4.572 1.00 93.75 483 TRP A O 1
ATOM 3933 N N . GLU A 1 484 ? 12.470 -18.775 2.555 1.00 94.19 484 GLU A N 1
ATOM 3934 C CA . GLU A 1 484 ? 11.152 -19.301 2.920 1.00 94.19 484 GLU A CA 1
ATOM 3935 C C . GLU A 1 484 ? 11.248 -20.261 4.111 1.00 94.19 484 GLU A C 1
ATOM 3937 O O . GLU A 1 484 ? 10.473 -20.146 5.053 1.00 94.19 484 GLU A O 1
ATOM 3942 N N . PHE A 1 485 ? 12.243 -21.156 4.129 1.00 94.06 485 PHE A N 1
ATOM 3943 C CA . PHE A 1 485 ? 12.445 -22.053 5.269 1.00 94.06 485 PHE A CA 1
ATOM 3944 C C . PHE A 1 485 ? 12.696 -21.278 6.569 1.00 94.06 485 PHE A C 1
ATOM 3946 O O . PHE A 1 485 ? 12.070 -21.573 7.582 1.00 94.06 485 PHE A O 1
ATOM 3953 N N . CYS A 1 486 ? 13.565 -20.259 6.539 1.00 92.38 486 CYS A N 1
ATOM 3954 C CA . CYS A 1 486 ? 13.844 -19.454 7.729 1.00 92.38 486 CYS A CA 1
ATOM 3955 C C . CYS A 1 486 ? 12.632 -18.632 8.205 1.00 92.38 486 CYS A C 1
ATOM 3957 O O . CYS A 1 486 ? 12.580 -18.266 9.374 1.00 92.38 486 CYS A O 1
ATOM 3959 N N . GLU A 1 487 ? 11.707 -18.267 7.314 1.00 91.94 487 GLU A N 1
ATOM 3960 C CA . GLU A 1 487 ? 10.468 -17.564 7.681 1.00 91.94 487 GLU A CA 1
ATOM 3961 C C . GLU A 1 487 ? 9.412 -18.511 8.269 1.00 91.94 487 GLU A C 1
ATOM 3963 O O . GLU A 1 487 ? 8.596 -18.103 9.105 1.00 91.94 487 GLU A O 1
ATOM 3968 N N . LEU A 1 488 ? 9.416 -19.770 7.824 1.00 92.88 488 LEU A N 1
ATOM 3969 C CA . LEU A 1 488 ? 8.522 -20.810 8.320 1.00 92.88 488 LEU A CA 1
ATOM 3970 C C . LEU A 1 488 ? 8.963 -21.344 9.691 1.00 92.88 488 LEU A C 1
ATOM 3972 O O . LEU A 1 488 ? 8.103 -21.510 10.552 1.00 92.88 488 LEU A O 1
ATOM 3976 N N . ASP A 1 489 ? 10.265 -21.560 9.906 1.00 92.31 489 ASP A N 1
ATOM 3977 C CA . ASP A 1 489 ? 10.848 -22.029 11.176 1.00 92.31 489 ASP A CA 1
ATOM 3978 C C . ASP A 1 489 ? 10.863 -20.908 12.232 1.00 92.31 489 ASP A C 1
ATOM 3980 O O . ASP A 1 489 ? 11.829 -20.153 12.381 1.00 92.31 489 ASP A O 1
ATOM 3984 N N . ARG A 1 490 ? 9.755 -20.778 12.968 1.00 88.12 490 ARG A N 1
ATOM 3985 C CA . ARG A 1 490 ? 9.576 -19.783 14.037 1.00 88.12 490 ARG A CA 1
ATOM 3986 C C . ARG A 1 490 ? 10.088 -20.289 15.374 1.00 88.12 490 ARG A C 1
ATOM 3988 O O . ARG A 1 490 ? 10.401 -19.476 16.246 1.00 88.12 490 ARG A O 1
ATOM 3995 N N . THR A 1 491 ? 10.109 -21.605 15.572 1.00 88.56 491 THR A N 1
ATOM 3996 C CA . THR A 1 491 ? 10.686 -22.234 16.764 1.00 88.56 491 THR A CA 1
ATOM 3997 C C . THR A 1 491 ? 12.210 -22.239 16.752 1.00 88.56 491 THR A C 1
ATOM 3999 O O . THR A 1 491 ? 12.809 -22.387 17.819 1.00 88.56 491 THR A O 1
ATOM 4002 N N . HIS A 1 492 ? 12.827 -21.996 15.593 1.00 87.56 492 HIS A N 1
ATOM 4003 C CA . HIS A 1 492 ? 14.269 -22.030 15.367 1.00 87.56 492 HIS A CA 1
ATOM 4004 C C . HIS A 1 492 ? 14.887 -23.386 15.751 1.00 87.56 492 HIS A C 1
ATOM 4006 O O . HIS A 1 492 ? 16.019 -23.451 16.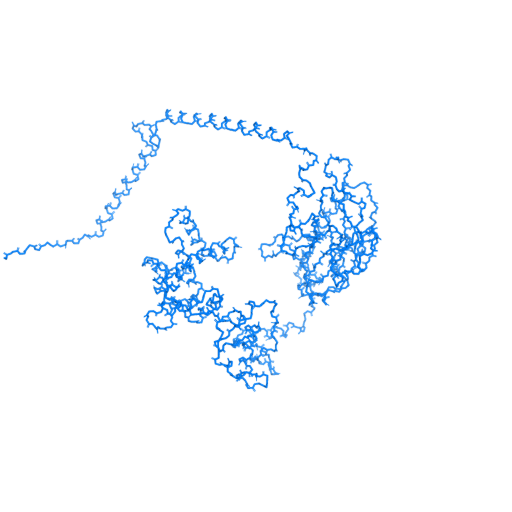240 1.00 87.56 492 HIS A O 1
ATOM 4012 N N . ASP A 1 493 ? 14.144 -24.481 15.555 1.00 89.50 493 ASP A N 1
ATOM 4013 C CA . ASP A 1 493 ? 14.596 -25.857 15.800 1.00 89.50 493 ASP A CA 1
ATOM 4014 C C . ASP A 1 493 ? 15.129 -26.550 14.533 1.00 89.50 493 ASP A C 1
ATOM 4016 O O . ASP A 1 493 ? 15.447 -27.740 14.574 1.00 89.50 493 ASP A O 1
ATOM 4020 N N . ASN A 1 494 ? 15.339 -25.803 13.437 1.00 90.12 494 ASN A N 1
ATOM 4021 C CA . ASN A 1 494 ? 15.823 -26.286 12.135 1.00 90.12 494 ASN A CA 1
ATOM 4022 C C . ASN A 1 494 ? 14.917 -27.348 11.487 1.00 90.12 494 ASN A C 1
ATOM 4024 O O . ASN A 1 494 ? 15.371 -28.117 10.623 1.00 90.12 494 ASN A O 1
ATOM 4028 N N . ALA A 1 495 ? 13.647 -27.378 11.880 1.00 92.25 495 ALA A N 1
ATOM 4029 C CA . ALA A 1 495 ? 12.616 -28.234 11.325 1.00 92.25 495 ALA A CA 1
ATOM 4030 C C . ALA A 1 495 ? 11.282 -27.490 11.356 1.00 92.25 495 ALA A C 1
ATOM 4032 O O . ALA A 1 495 ? 10.926 -26.913 12.372 1.00 92.25 495 ALA A O 1
ATOM 4033 N N . VAL A 1 496 ? 10.530 -27.533 10.260 1.00 93.00 496 VAL A N 1
ATOM 4034 C CA . VAL A 1 496 ? 9.226 -26.870 10.193 1.00 93.00 496 VAL A CA 1
ATOM 4035 C C . VAL A 1 496 ? 8.142 -27.888 10.514 1.00 93.00 496 VAL A C 1
ATOM 4037 O O . VAL A 1 496 ? 8.036 -28.924 9.854 1.00 93.00 496 VAL A O 1
ATOM 4040 N N . ASN A 1 497 ? 7.332 -27.608 11.530 1.00 92.50 497 ASN A N 1
ATOM 4041 C CA . ASN A 1 497 ? 6.233 -28.484 11.928 1.00 92.50 497 ASN A CA 1
ATOM 4042 C C . ASN A 1 497 ? 4.915 -28.156 11.191 1.00 92.50 497 ASN A C 1
ATOM 4044 O O . ASN A 1 497 ? 4.772 -27.137 10.509 1.00 92.50 497 ASN A O 1
ATOM 4048 N N . ASN A 1 498 ? 3.907 -29.016 11.358 1.00 88.25 498 ASN A N 1
ATOM 4049 C CA . ASN A 1 498 ? 2.596 -28.843 10.725 1.00 88.25 498 ASN A CA 1
ATOM 4050 C C . ASN A 1 498 ? 1.868 -27.535 11.097 1.00 88.25 498 ASN A C 1
ATOM 4052 O O . ASN A 1 498 ? 1.109 -27.015 10.279 1.00 88.25 498 ASN A O 1
ATOM 4056 N N . GLU A 1 499 ? 2.061 -26.990 12.303 1.00 87.88 499 GLU A N 1
ATOM 4057 C CA . GLU A 1 499 ? 1.431 -25.724 12.709 1.00 87.88 499 GLU A CA 1
ATOM 4058 C C . GLU A 1 499 ? 2.078 -24.523 12.009 1.00 87.88 499 GLU A C 1
ATOM 4060 O O . GLU A 1 499 ? 1.380 -23.597 11.584 1.00 87.88 499 GLU A O 1
ATOM 4065 N N . GLU A 1 500 ? 3.397 -24.559 11.829 1.00 91.75 500 GLU A N 1
ATOM 4066 C CA . GLU A 1 500 ? 4.160 -23.547 11.096 1.00 91.75 500 GLU A CA 1
ATOM 4067 C C . GLU A 1 500 ? 3.831 -23.563 9.599 1.00 91.75 500 GLU A C 1
ATOM 4069 O O . GLU A 1 500 ? 3.567 -22.511 9.006 1.00 91.75 500 GLU A O 1
ATOM 4074 N N . LEU A 1 501 ? 3.721 -24.758 9.006 1.00 91.88 501 LEU A N 1
ATOM 4075 C CA . LEU A 1 501 ? 3.317 -24.940 7.608 1.00 91.88 501 LEU A CA 1
ATOM 4076 C C . LEU A 1 501 ? 1.855 -24.576 7.353 1.00 91.88 501 LEU A C 1
ATOM 4078 O O . LEU A 1 501 ? 1.504 -24.196 6.232 1.00 91.88 501 LEU A O 1
ATOM 4082 N N . ALA A 1 502 ? 0.987 -24.668 8.364 1.00 89.88 502 ALA A N 1
ATOM 4083 C CA . ALA A 1 502 ? -0.456 -24.568 8.182 1.00 89.88 502 ALA A CA 1
ATOM 4084 C C . ALA A 1 502 ? -0.871 -23.297 7.433 1.00 89.88 502 ALA A C 1
ATOM 4086 O O . ALA A 1 502 ? -1.677 -23.362 6.507 1.00 89.88 502 ALA A O 1
ATOM 4087 N N . ARG A 1 503 ? -0.326 -22.127 7.791 1.00 88.62 503 ARG A N 1
ATOM 4088 C CA . ARG A 1 503 ? -0.698 -20.862 7.131 1.00 88.62 503 ARG A CA 1
ATOM 4089 C C . ARG A 1 503 ? -0.226 -20.814 5.678 1.00 88.62 503 ARG A C 1
ATOM 4091 O O . ARG A 1 503 ? -0.979 -20.349 4.821 1.00 88.62 503 ARG A O 1
ATOM 4098 N N . PHE A 1 504 ? 0.987 -21.290 5.413 1.00 90.69 504 PHE A N 1
ATOM 4099 C CA . PHE A 1 504 ? 1.567 -21.341 4.074 1.00 90.69 504 PHE A CA 1
ATOM 4100 C C . PHE A 1 504 ? 0.742 -22.251 3.159 1.00 90.69 504 PHE A C 1
ATOM 4102 O O . PHE A 1 504 ? 0.231 -21.811 2.127 1.00 90.69 504 PHE A O 1
ATOM 4109 N N . VAL A 1 505 ? 0.492 -23.481 3.611 1.00 92.81 505 VAL A N 1
ATOM 4110 C CA . VAL A 1 505 ? -0.300 -24.473 2.880 1.00 92.81 505 VAL A CA 1
ATOM 4111 C C . VAL A 1 505 ? -1.722 -23.977 2.640 1.00 92.81 505 VAL A C 1
ATOM 4113 O O . VAL A 1 505 ? -2.173 -23.951 1.495 1.00 92.81 505 VAL A O 1
ATOM 4116 N N . ARG A 1 506 ? -2.416 -23.503 3.683 1.00 93.62 506 ARG A N 1
ATOM 4117 C CA . ARG A 1 506 ? -3.807 -23.024 3.575 1.00 93.62 506 ARG A CA 1
ATOM 4118 C C . ARG A 1 506 ? -3.969 -21.887 2.567 1.00 93.62 506 ARG A C 1
ATOM 4120 O O . ARG A 1 506 ? -5.028 -21.771 1.959 1.00 93.62 506 ARG A O 1
ATOM 4127 N N . SER A 1 507 ? -2.942 -21.056 2.390 1.00 90.69 507 SER A N 1
ATOM 4128 C CA . SER A 1 507 ? -2.975 -19.911 1.469 1.00 90.69 507 SER A CA 1
ATOM 4129 C C . SER A 1 507 ? -2.766 -20.304 0.008 1.00 90.69 507 SER A C 1
ATOM 4131 O O . SER A 1 507 ? -3.238 -19.605 -0.886 1.00 90.69 507 SER A O 1
ATOM 4133 N N . LEU A 1 508 ? -2.065 -21.410 -0.246 1.00 91.06 508 LEU A N 1
ATOM 4134 C CA . LEU A 1 508 ? -1.651 -21.808 -1.593 1.00 91.06 508 LEU A CA 1
ATOM 4135 C C . LEU A 1 508 ? -2.407 -23.016 -2.136 1.00 91.06 508 LEU A C 1
ATOM 4137 O O . LEU A 1 508 ? -2.507 -23.154 -3.351 1.00 91.06 508 LEU A O 1
ATOM 4141 N N . LYS A 1 509 ? -2.990 -23.854 -1.275 1.00 92.00 509 LYS A N 1
ATOM 4142 C CA . LYS A 1 509 ? -3.631 -25.121 -1.661 1.00 92.00 509 LYS A CA 1
ATOM 4143 C C . LYS A 1 509 ? -4.722 -24.978 -2.729 1.00 92.00 509 LYS A C 1
ATOM 4145 O O . LYS A 1 509 ? -4.893 -25.871 -3.550 1.00 92.00 509 LYS A O 1
ATOM 4150 N N . VAL A 1 510 ? -5.434 -23.849 -2.755 1.00 90.56 510 VAL A N 1
ATOM 4151 C CA . VAL A 1 510 ? -6.443 -23.536 -3.788 1.00 90.56 510 VAL A CA 1
ATOM 4152 C C . VAL A 1 510 ? -5.829 -23.318 -5.170 1.00 90.56 510 VAL A C 1
ATOM 4154 O O . VAL A 1 510 ? -6.449 -23.654 -6.176 1.00 90.56 510 VAL A O 1
ATOM 4157 N N . LEU A 1 511 ? -4.639 -22.721 -5.220 1.00 89.25 511 LEU A N 1
ATOM 4158 C CA . LEU A 1 511 ? -3.919 -22.424 -6.457 1.00 89.25 511 LEU A CA 1
ATOM 4159 C C . LEU A 1 511 ? -3.067 -23.615 -6.907 1.00 89.25 511 LEU A C 1
ATOM 4161 O O . LEU A 1 511 ? -2.877 -23.820 -8.101 1.00 89.25 511 LEU A O 1
ATOM 4165 N N . GLU A 1 512 ? -2.563 -24.385 -5.946 1.00 91.06 512 GLU A N 1
ATOM 4166 C CA . GLU A 1 512 ? -1.668 -25.517 -6.144 1.00 91.06 512 GLU A CA 1
ATOM 4167 C C . GLU A 1 512 ? -2.104 -26.682 -5.241 1.00 91.06 512 GLU A C 1
ATOM 4169 O O . GLU A 1 512 ? -1.646 -26.827 -4.105 1.00 91.06 512 GLU A O 1
ATOM 4174 N N . HIS A 1 513 ? -2.988 -27.546 -5.744 1.00 91.69 513 HIS A N 1
ATOM 4175 C CA . HIS A 1 513 ? -3.552 -28.677 -4.988 1.00 91.69 513 HIS A CA 1
ATOM 4176 C C . HIS A 1 513 ? -2.505 -29.727 -4.582 1.00 91.69 513 HIS A C 1
ATOM 4178 O O . HIS A 1 513 ? -2.709 -30.460 -3.615 1.00 91.69 513 HIS A O 1
ATOM 4184 N N . CYS A 1 514 ? -1.372 -29.777 -5.288 1.00 94.44 514 CYS A N 1
ATOM 4185 C CA . CYS A 1 514 ? -0.257 -30.688 -5.025 1.00 94.44 514 CYS A CA 1
ATOM 4186 C C . CYS A 1 514 ? 0.632 -30.295 -3.838 1.00 94.44 514 CYS A C 1
ATOM 4188 O O . CYS A 1 514 ? 1.483 -31.091 -3.452 1.00 94.44 514 CYS A O 1
ATOM 4190 N N . ILE A 1 515 ? 0.446 -29.114 -3.237 1.00 93.75 515 ILE A N 1
ATOM 4191 C CA . ILE A 1 515 ? 1.328 -28.638 -2.163 1.00 93.75 515 ILE A CA 1
ATOM 4192 C C . ILE A 1 515 ? 1.345 -29.571 -0.947 1.00 93.75 515 ILE A C 1
ATOM 4194 O O . ILE A 1 515 ? 2.415 -29.872 -0.436 1.00 93.75 515 ILE A O 1
ATOM 4198 N N . GLN A 1 516 ? 0.182 -30.065 -0.510 1.00 91.88 516 GLN A N 1
ATOM 4199 C CA . GLN A 1 516 ? 0.103 -30.963 0.644 1.00 91.88 516 GLN A CA 1
ATOM 4200 C C . GLN A 1 516 ? 0.710 -32.341 0.319 1.00 91.88 516 GLN A C 1
ATOM 4202 O O . GLN A 1 516 ? 1.650 -32.713 1.012 1.00 91.88 516 GLN A O 1
ATOM 4207 N N . PRO A 1 517 ? 0.302 -33.047 -0.764 1.00 93.56 517 PRO A N 1
ATOM 4208 C CA . PRO A 1 517 ? 0.948 -34.306 -1.153 1.00 93.56 517 PRO A CA 1
ATOM 4209 C C . PRO A 1 517 ? 2.464 -34.203 -1.354 1.00 93.56 517 PRO A C 1
ATOM 4211 O O . PRO A 1 517 ? 3.186 -35.156 -1.084 1.00 93.56 517 PRO A O 1
ATOM 4214 N N . PHE A 1 518 ? 2.953 -33.060 -1.841 1.00 94.75 518 PHE A N 1
ATOM 4215 C CA . PHE A 1 518 ? 4.384 -32.813 -1.983 1.00 94.75 518 PHE A CA 1
ATOM 4216 C C . PHE A 1 518 ? 5.090 -32.712 -0.632 1.00 94.75 518 PHE A C 1
ATOM 4218 O O . PHE A 1 518 ? 6.105 -33.369 -0.441 1.00 94.75 518 PHE A O 1
ATOM 4225 N N . LEU A 1 519 ? 4.562 -31.918 0.302 1.00 93.56 519 LEU A N 1
ATOM 4226 C CA . LEU A 1 519 ? 5.153 -31.782 1.634 1.00 93.56 519 LEU A CA 1
ATOM 4227 C C . LEU A 1 519 ? 5.115 -33.109 2.402 1.00 93.56 519 LEU A C 1
ATOM 4229 O O . LEU A 1 519 ? 6.113 -33.468 3.017 1.00 93.56 519 LEU A O 1
ATOM 4233 N N . ASP A 1 520 ? 4.028 -33.872 2.268 1.00 91.88 520 ASP A N 1
ATOM 4234 C CA . ASP A 1 520 ? 3.910 -35.223 2.829 1.00 91.88 520 ASP A CA 1
ATOM 4235 C C . ASP A 1 520 ? 4.954 -36.186 2.224 1.00 91.88 520 ASP A C 1
ATOM 4237 O O . ASP A 1 520 ? 5.426 -37.095 2.894 1.00 91.88 520 ASP A O 1
ATOM 4241 N N . HIS A 1 521 ? 5.338 -35.995 0.955 1.00 92.56 521 HIS A N 1
ATOM 4242 C CA . HIS A 1 521 ? 6.406 -36.768 0.310 1.00 92.56 521 HIS A CA 1
ATOM 4243 C C . HIS A 1 521 ? 7.815 -36.346 0.761 1.00 92.56 521 HIS A C 1
ATOM 4245 O O . HIS A 1 521 ? 8.755 -37.132 0.640 1.00 92.56 521 HIS A O 1
ATOM 4251 N N . CYS A 1 522 ? 7.972 -35.113 1.246 1.00 93.50 522 CYS A N 1
ATOM 4252 C CA . CYS A 1 522 ? 9.254 -34.585 1.708 1.00 93.50 522 CYS A CA 1
ATOM 4253 C C . CYS A 1 522 ? 9.634 -35.033 3.114 1.00 93.50 522 CYS A C 1
ATOM 4255 O O . CYS A 1 522 ? 10.826 -35.102 3.406 1.00 93.50 522 CYS A O 1
ATOM 4257 N N . ASP A 1 523 ? 8.647 -35.349 3.949 1.00 94.06 523 ASP A N 1
ATOM 4258 C CA . ASP A 1 523 ? 8.842 -35.992 5.247 1.00 94.06 523 ASP A CA 1
ATOM 4259 C C . ASP A 1 523 ? 9.280 -37.453 5.023 1.00 94.06 523 ASP A C 1
ATOM 4261 O O . ASP A 1 523 ? 8.476 -38.368 4.817 1.00 94.06 523 ASP A O 1
ATOM 4265 N N . THR A 1 524 ? 10.594 -37.670 4.951 1.00 92.69 524 THR A N 1
ATOM 4266 C CA . THR A 1 524 ? 11.160 -38.956 4.521 1.00 92.69 524 THR A CA 1
ATOM 4267 C C . THR A 1 524 ? 11.257 -39.930 5.691 1.00 92.69 524 THR A C 1
ATOM 4269 O O . THR A 1 524 ? 11.235 -41.151 5.486 1.00 92.69 524 THR A O 1
ATOM 4272 N N . ASP A 1 525 ? 11.380 -39.411 6.913 1.00 92.25 525 ASP A N 1
ATOM 4273 C CA . ASP A 1 525 ? 11.440 -40.190 8.148 1.00 92.25 525 ASP A CA 1
ATOM 4274 C C . ASP A 1 525 ? 10.083 -40.327 8.871 1.00 92.25 525 ASP A C 1
ATOM 4276 O O . ASP A 1 525 ? 9.968 -41.146 9.789 1.00 92.25 525 ASP A O 1
ATOM 4280 N N . ASN A 1 526 ? 9.029 -39.691 8.346 1.00 91.69 526 ASN A N 1
ATOM 4281 C CA . ASN A 1 526 ? 7.646 -39.694 8.837 1.00 91.69 526 ASN A CA 1
ATOM 4282 C C . ASN A 1 526 ? 7.516 -39.170 10.276 1.00 91.69 526 ASN A C 1
ATOM 4284 O O . ASN A 1 526 ? 6.700 -39.679 11.059 1.00 91.69 526 ASN A O 1
ATOM 4288 N N . ASP A 1 527 ? 8.323 -38.178 10.651 1.00 92.12 527 ASP A N 1
ATOM 4289 C CA . ASP A 1 527 ? 8.276 -37.558 11.974 1.00 92.12 527 ASP A CA 1
ATOM 4290 C C . ASP A 1 527 ? 7.227 -36.426 12.087 1.00 92.12 527 ASP A C 1
ATOM 4292 O O . ASP A 1 527 ? 6.995 -35.894 13.179 1.00 92.12 527 ASP A O 1
ATOM 4296 N N . ASN A 1 528 ? 6.482 -36.153 11.006 1.00 89.25 528 ASN A N 1
ATOM 4297 C CA . ASN A 1 528 ? 5.509 -35.064 10.846 1.00 89.25 528 ASN A CA 1
ATOM 4298 C C . ASN A 1 528 ? 6.126 -33.662 10.952 1.00 89.25 528 ASN A C 1
ATOM 4300 O O . ASN A 1 528 ? 5.428 -32.689 11.283 1.00 89.25 528 ASN A O 1
ATOM 4304 N N . LYS A 1 529 ? 7.424 -33.551 10.690 1.00 93.44 529 LYS A N 1
ATOM 4305 C CA . LYS A 1 529 ? 8.156 -32.308 10.511 1.00 93.44 529 LYS A CA 1
ATOM 4306 C C . LYS A 1 529 ? 8.945 -32.397 9.209 1.00 93.44 529 LYS A C 1
ATOM 4308 O O . LYS A 1 529 ? 9.118 -33.453 8.622 1.00 93.44 529 LYS A O 1
ATOM 4313 N N . ILE A 1 530 ? 9.389 -31.245 8.720 1.00 94.50 530 ILE A N 1
ATOM 4314 C CA . ILE A 1 530 ? 10.282 -31.187 7.565 1.00 94.50 530 ILE A CA 1
ATOM 4315 C C . ILE A 1 530 ? 11.567 -30.523 8.020 1.00 94.50 530 ILE A C 1
ATOM 4317 O O . ILE A 1 530 ? 11.616 -29.311 8.258 1.00 94.50 530 ILE A O 1
ATOM 4321 N N . SER A 1 531 ? 12.619 -31.320 8.154 1.00 93.56 531 SER A N 1
ATOM 4322 C CA . SER A 1 531 ? 13.944 -30.820 8.495 1.00 93.56 531 SER A CA 1
ATOM 4323 C C . SER A 1 531 ? 14.526 -29.959 7.368 1.00 93.56 531 SER A C 1
ATOM 4325 O O . SER A 1 531 ? 14.183 -30.088 6.192 1.00 93.56 531 SER A O 1
ATOM 4327 N N . SER A 1 532 ? 15.477 -29.088 7.707 1.00 91.94 532 SER A N 1
ATOM 4328 C CA . SER A 1 532 ? 16.224 -28.296 6.711 1.00 91.94 532 SER A CA 1
ATOM 4329 C C . SER A 1 532 ? 16.909 -29.143 5.622 1.00 91.94 532 SER A C 1
ATOM 4331 O O . SER A 1 532 ? 17.054 -28.682 4.486 1.00 91.94 532 SER A O 1
ATOM 4333 N N . ASP A 1 533 ? 17.318 -30.378 5.939 1.00 91.88 533 ASP A N 1
ATOM 4334 C CA . ASP A 1 533 ? 17.906 -31.303 4.961 1.00 91.88 533 ASP A CA 1
ATOM 4335 C C . ASP A 1 533 ? 16.847 -31.885 4.016 1.00 91.88 533 ASP A C 1
ATOM 4337 O O . ASP A 1 533 ? 17.088 -31.957 2.808 1.00 91.88 533 ASP A O 1
ATOM 4341 N N . GLU A 1 534 ? 15.683 -32.271 4.538 1.00 94.38 534 GLU A N 1
ATOM 4342 C CA . GLU A 1 534 ? 14.556 -32.775 3.745 1.00 94.38 534 GLU A CA 1
ATOM 4343 C C . GLU A 1 534 ? 13.998 -31.693 2.834 1.00 94.38 534 GLU A C 1
ATOM 4345 O O . GLU A 1 534 ? 13.930 -31.895 1.623 1.00 94.38 534 GLU A O 1
ATOM 4350 N N . TRP A 1 535 ? 13.716 -30.509 3.386 1.00 94.38 535 TRP A N 1
ATOM 4351 C CA . TRP A 1 535 ? 13.261 -29.341 2.635 1.00 94.38 535 TRP A CA 1
ATOM 4352 C C . TRP A 1 535 ? 14.200 -29.023 1.472 1.00 94.38 535 TRP A C 1
ATOM 4354 O O . TRP A 1 535 ? 13.776 -28.874 0.322 1.00 94.38 535 TRP A O 1
ATOM 4364 N N . GLY A 1 536 ? 15.502 -28.959 1.763 1.00 92.19 536 GLY A N 1
ATOM 4365 C CA . GLY A 1 536 ? 16.504 -28.673 0.752 1.00 92.19 536 GLY A CA 1
ATOM 4366 C C . GLY A 1 536 ? 16.597 -29.764 -0.307 1.00 92.19 536 GLY A C 1
ATOM 4367 O O . GLY A 1 536 ? 16.598 -29.454 -1.497 1.00 92.19 536 GLY A O 1
ATOM 4368 N N . THR A 1 537 ? 16.621 -31.034 0.099 1.00 92.06 537 THR A N 1
ATOM 4369 C CA . THR A 1 537 ? 16.708 -32.166 -0.835 1.00 92.06 537 THR A CA 1
ATOM 4370 C C . THR A 1 537 ? 15.488 -32.214 -1.754 1.00 92.06 537 THR A C 1
ATOM 4372 O O . THR A 1 537 ? 15.643 -32.336 -2.970 1.00 92.06 537 THR A O 1
ATOM 4375 N N . CYS A 1 538 ? 14.289 -32.027 -1.201 1.00 93.31 538 CYS A N 1
ATOM 4376 C CA . CYS A 1 538 ? 13.034 -32.022 -1.947 1.00 93.31 538 CYS A CA 1
ATOM 4377 C C . CYS A 1 538 ? 12.949 -30.916 -3.000 1.00 93.31 538 CYS A C 1
ATOM 4379 O O . CYS A 1 538 ? 12.409 -31.114 -4.088 1.00 93.31 538 CYS A O 1
ATOM 4381 N N . LEU A 1 539 ? 13.492 -29.739 -2.686 1.00 94.12 539 LEU A N 1
ATOM 4382 C CA . LEU A 1 539 ? 13.478 -28.583 -3.579 1.00 94.12 539 LEU A CA 1
ATOM 4383 C C . LEU A 1 539 ? 14.742 -28.486 -4.447 1.00 94.12 539 LEU A C 1
ATOM 4385 O O . LEU A 1 539 ? 14.891 -27.527 -5.200 1.00 94.12 539 LEU A O 1
ATOM 4389 N N . GLY A 1 540 ? 15.634 -29.481 -4.408 1.00 91.12 540 GLY A N 1
ATOM 4390 C CA . GLY A 1 540 ? 16.796 -29.578 -5.296 1.00 91.12 540 GLY A CA 1
ATOM 4391 C C . GLY A 1 540 ? 18.000 -28.715 -4.896 1.00 91.12 540 GLY A C 1
ATOM 4392 O O . GLY A 1 540 ? 18.803 -28.341 -5.762 1.00 91.12 540 GLY A O 1
ATOM 4393 N N . LEU A 1 541 ? 18.131 -28.388 -3.609 1.00 91.81 541 LEU A N 1
ATOM 4394 C CA . LEU A 1 541 ? 19.322 -27.769 -3.025 1.00 91.81 541 LEU A CA 1
ATOM 4395 C C . LEU A 1 541 ? 20.473 -28.777 -2.900 1.00 91.81 541 LEU A C 1
ATOM 4397 O O . LEU A 1 541 ? 20.263 -29.965 -2.657 1.00 91.81 541 LEU A O 1
ATOM 4401 N N . ASP A 1 542 ? 21.708 -28.298 -3.061 1.00 90.12 542 ASP A N 1
ATOM 4402 C CA . ASP A 1 542 ? 22.902 -29.129 -2.894 1.00 90.12 542 ASP A CA 1
ATOM 4403 C C . ASP A 1 542 ? 23.317 -29.206 -1.407 1.00 90.12 542 ASP A C 1
ATOM 4405 O O . ASP A 1 542 ? 22.905 -28.396 -0.581 1.00 90.12 542 ASP A O 1
ATOM 4409 N N . LYS A 1 543 ? 24.183 -30.152 -1.020 1.00 88.50 543 LYS A N 1
ATOM 4410 C CA . LYS A 1 543 ? 24.609 -30.297 0.396 1.00 88.50 543 LYS A CA 1
ATOM 4411 C C . LYS A 1 543 ? 25.295 -29.052 0.974 1.00 88.50 543 LYS A C 1
ATOM 4413 O O . LYS A 1 543 ? 25.272 -28.817 2.182 1.00 88.50 543 LYS A O 1
ATOM 4418 N N . GLU A 1 544 ? 25.942 -28.271 0.115 1.00 87.75 544 GLU A N 1
ATOM 4419 C CA . GLU A 1 544 ? 26.539 -26.989 0.495 1.00 87.75 544 GLU A CA 1
ATOM 4420 C C . GLU A 1 544 ? 25.455 -25.959 0.852 1.00 87.75 544 GLU A C 1
ATOM 4422 O O . GLU A 1 544 ? 25.603 -25.232 1.834 1.00 87.75 544 GLU A O 1
ATOM 4427 N N . ASP A 1 545 ? 24.337 -25.954 0.116 1.00 87.12 545 ASP A N 1
ATOM 4428 C CA . ASP A 1 545 ? 23.181 -25.092 0.375 1.00 87.12 545 ASP A CA 1
ATOM 4429 C C . ASP A 1 545 ? 22.485 -25.442 1.683 1.00 87.12 545 ASP A C 1
ATOM 4431 O O . ASP A 1 545 ? 22.173 -24.545 2.460 1.00 87.12 545 ASP A O 1
ATOM 4435 N N . THR A 1 546 ? 22.266 -26.731 1.959 1.00 86.88 546 THR A N 1
ATOM 4436 C CA . THR A 1 546 ? 21.592 -27.155 3.198 1.00 86.88 546 THR A CA 1
ATOM 4437 C C . THR A 1 546 ? 22.443 -26.864 4.433 1.00 86.88 546 THR A C 1
ATOM 4439 O O . THR A 1 546 ? 21.928 -26.480 5.482 1.00 86.88 546 THR A O 1
ATOM 4442 N N . THR A 1 547 ? 23.769 -26.949 4.303 1.00 88.25 547 THR A N 1
ATOM 4443 C CA . THR A 1 547 ? 24.702 -26.550 5.368 1.00 88.25 547 THR A CA 1
ATOM 4444 C C . THR A 1 547 ? 24.666 -25.037 5.607 1.00 88.25 547 THR A C 1
ATOM 4446 O O . THR A 1 547 ? 24.664 -24.583 6.756 1.00 88.25 547 THR A O 1
ATOM 4449 N N . PHE A 1 548 ? 24.620 -24.245 4.532 1.00 87.31 548 PHE A N 1
ATOM 4450 C CA . PHE A 1 548 ? 24.468 -22.797 4.633 1.00 87.31 548 PHE A CA 1
ATOM 4451 C C . PHE A 1 548 ? 23.114 -22.417 5.248 1.00 87.31 548 PHE A C 1
ATOM 4453 O O . PHE A 1 548 ? 23.091 -21.587 6.150 1.00 87.31 548 PHE A O 1
ATOM 4460 N N . LEU A 1 549 ? 22.023 -23.075 4.842 1.00 85.69 549 LEU A N 1
ATOM 4461 C CA . LEU A 1 549 ? 20.670 -22.871 5.366 1.00 85.69 549 LEU A CA 1
ATOM 4462 C C . LEU A 1 549 ? 20.626 -22.984 6.894 1.00 85.69 549 LEU A C 1
ATOM 4464 O O . LEU A 1 549 ? 20.224 -22.038 7.567 1.00 85.69 549 LEU A O 1
ATOM 4468 N N . LYS A 1 550 ? 21.133 -24.096 7.440 1.00 84.81 550 LYS A N 1
ATOM 4469 C CA . LYS A 1 550 ? 21.204 -24.336 8.893 1.00 84.81 550 LYS A CA 1
ATOM 4470 C C . LYS A 1 550 ? 21.940 -23.227 9.636 1.00 84.81 550 LYS A C 1
ATOM 4472 O O . LYS A 1 550 ? 21.543 -22.810 10.720 1.00 84.81 550 LYS A O 1
ATOM 4477 N N . THR A 1 551 ? 23.030 -22.745 9.045 1.00 85.31 551 THR A N 1
ATOM 4478 C CA . THR A 1 551 ? 23.861 -21.702 9.655 1.00 85.31 551 THR A CA 1
ATOM 4479 C C . THR A 1 551 ? 23.194 -20.332 9.564 1.00 85.31 551 THR A C 1
ATOM 4481 O O . THR A 1 551 ? 23.326 -19.536 10.488 1.00 85.31 551 THR A O 1
ATOM 4484 N N . PHE A 1 552 ? 22.498 -20.052 8.461 1.00 85.88 552 PHE A N 1
ATOM 4485 C CA . PHE A 1 552 ? 21.883 -18.759 8.187 1.00 85.88 552 PHE A CA 1
ATOM 4486 C C . PHE A 1 552 ? 20.592 -18.547 8.985 1.00 85.88 552 PHE A C 1
ATOM 4488 O O . PHE A 1 552 ? 20.427 -17.475 9.548 1.00 85.88 552 PHE A O 1
ATOM 4495 N N . CYS A 1 553 ? 19.709 -19.548 9.096 1.00 82.31 553 CYS A N 1
ATOM 4496 C CA . CYS A 1 553 ? 18.470 -19.399 9.879 1.00 82.31 553 CYS A CA 1
ATOM 4497 C C . CYS A 1 553 ? 18.708 -19.353 11.398 1.00 82.31 553 CYS A C 1
ATOM 4499 O O . CYS A 1 553 ? 17.840 -18.902 12.136 1.00 82.31 553 CYS A O 1
ATOM 4501 N N . SER A 1 554 ? 19.872 -19.820 11.864 1.00 73.62 554 SER A N 1
ATOM 4502 C CA . SER A 1 554 ? 20.252 -19.784 13.284 1.00 73.62 554 SER A CA 1
ATOM 4503 C C . SER A 1 554 ? 20.850 -18.433 13.730 1.00 73.62 554 SER A C 1
ATOM 4505 O O . SER A 1 554 ? 21.207 -18.295 14.901 1.00 73.62 554 SER A O 1
ATOM 4507 N N . GLN A 1 555 ? 21.034 -17.476 12.808 1.00 61.38 555 GLN A N 1
ATOM 4508 C CA . GLN A 1 555 ? 21.533 -16.112 13.062 1.00 61.38 555 GLN A CA 1
ATOM 4509 C C . GLN A 1 555 ? 20.379 -15.117 13.128 1.00 61.38 555 GLN A C 1
ATOM 4511 O O . GLN A 1 555 ? 20.472 -14.205 13.982 1.00 61.38 555 GLN A O 1
#

pLDDT: mean 78.95, std 15.8, range [30.38, 97.69]

Foldseek 3Di:
DDDDDDDDDDDDPVVVVVVVVVVVVVVVVVVVCCQAPPVQCAGNNHHPVVVVVVCVVVVVVVVVVVVVVVVVVVVVVVPADPQDGPAAACRDPCHDPVDHNAWFKDKADFDDDDPVDDRQEQEAEEDFDPDPPDGPDNPRLVSRLVSVVVVVVVQPVLDPDPPPDPVQAPCCDNVNSCVRHVVWHKMKMFIHAGAQDAFAAQDFPDDPVPDAPPRHDPFWWKDKAFPDPVLRVQQDFKWKGFPVGIDRRTYGFHRVLDDDNGCRDVPDRRHTGIMMIIRDGHDAPDWTKMKMAIGTPSHDADPPPPPGGSIDIHIYHYHYDDPDDPVCVVVVLLCVQQVPDDEDQQWDWDADPVRHTDTDGDPDDDQDPDQQQWFAKPVRDIDRHSNRLSSLLRCLVVVHPPNPDVCSVVIDTQAGGHRDDLDDQDPVNLVCVLVVVLVVLLVVLQVCVVVVVDDPLLPVLNVQLVVCVVVVHPSSSLSSLLVVQLQLPPVLPQKHACVSCVHVSRHCCNVRVCPVVLVCVLPPVPPRIHGLVSSCVSSPHDPVSSVVSNVSSND

Radius of gyration: 34.64 Å; chains: 1; bounding box: 91×105×76 Å

Secondary structure (DSSP, 8-state):
----PPP-PPPPHHHHHHHHHHHHHHHHHHHHHHHEETTTTEETTEEHHHHHHHHHHHHHHHHHHHHHHHHHHHHHHHTS-SSS-SS-GGGSTT--SSS---PPEEEESPPP--TTS-TTEEEEEE-----TT----THHHHHHHHHHHHHHHHHHHT-S-----GGGGTT-SGGGGGGGGGT--EEEEEEPP-BT--PPPS--SS-TTS--TT-S-SSEEEEEEESSHHHHHHB--EEEEETTEEESS-EEE-GGG--B--S--TTS-PPPPEEEEEESSBPTTS-EEEEEEE--TT----SS--SS-SEEEEEEEEEE----SSHHHHHHHHHHHHSS--PPTTEEEEE-TTS-EEEEE-S-----SSGGG-EEETTS-EES-HHHHHHHHHHHHTT-TT---GGGGG--EEEESS-----PPPHHHHHHHHHHHHHHHHHHHHHHHHHT-S-GGGHHHHHHHHHHHHTT-TTTTHHHHHHHHHHH-SS-SSEEEHHHHHHHHHHHTTT-TTHHHHHHHH-SS-SSEEEHHHHHHHTT--HHHHHHHHHHHT-

InterPro domains:
  IPR000402 Sodium/potassium-transporting ATPase subunit beta [PF00287] (26-157)
  IPR000402 Sodium/potassium-transporting ATPase subunit beta [PF00287] (161-308)
  IPR000402 Sodium/potassium-transporting ATPase subunit beta [PTHR11523] (20-314)
  IPR002048 EF-hand domain [SM00054] (480-508)
  IPR002048 EF-hand domain [SM00054] (514-542)
  IPR011992 EF-hand domain pair [SSF47473] (424-545)
  IPR018247 EF-Hand 1, calcium-binding site [PS00018] (523-535)
  IPR019577 SPARC/Testican, calcium-binding domain [PF10591] (424-538)
  IPR038702 Sodium/potassium-transporting ATPase subunit beta superfamily [G3DSA:2.60.40.1660] (25-317)

Organism: Adineta ricciae (NCBI:txid249248)

Sequence (555 aa):
MRVKTKSTQSRSIGQWCEDFGLNLDRRISSSKKFLYNQRRGEICGRSGKQWSRLSAFYFFFFITLAAFFCLYLSIYMSFLPLNQPRYIGKASRLTTRANPLSPGLSFRPQPEFNPKETHTVIRFTVNEIVNRGKRSTNEDYESYVKNLDEFLNLYYSLSTSTNFTINDVGDCHSEKQYGFKHGQPCFLIKMNKIIGFIPEIGRTNLDREHQPACTNIPNIPVRCQGEKESDRKKLGNIMYYSESGSSDLCGTIDVKHFPYNGKVNRKDVYQVPYVWVQFVNLTANVLLTIECRVYGANIFYDKIAQRASSETDVKVVPNEILTVEEEKQIINDFQDRCASTKCRDGETCVLNKDGDAECACVAQCEDPKDERLMVCTKANHTYTSDCEFFQMQCWCRKDDERCTRKEAVADSIDYFGRCQNLGVCTDFELEVFPKRMTTWLGEILDALFVRKDLDAKYEVLVNEARKMKLSNTEKWWRNAVLWEFCELDRTHDNAVNNEELARFVRSLKVLEHCIQPFLDHCDTDNDNKISSDEWGTCLGLDKEDTTFLKTFCSQ